Protein AF-A0A069DUL1-F1 (afdb_monomer_lite)

Sequence (433 aa):
EKALLTGPLRMFPSSDDNYGSDASSILVTGKSPPLVILATSTGTMYHTLLVSSEEAESRLDKSLLVVESVELDIGFNISGQDEIPTASPVLLYKDPIDVARYFCIHTAGVHAVTVPLISKLHEIEEENDSDIGPYKEESIVDYLLCTNVSGTNTSVNEPLVPLGCSLINLSKNLFVLLGDELCNIQLIPRMLYSMAPQDIGIGLQSPLHPEGFLLLIERTLRENSASGCPLMKLAPGTTPREWFEVFTRTITYLSTVARTQKSVALQLEAKASSVKVTITALKNDIASLLKDKAELKESAERIADSYEELKEKQAALIKKLENVMLKTYSKTPGLSCREMSALENLNSIEKRMERYEKDLGRLKSNLQYYKTVTKDNTYSVGQKAMYFDEPRAKVVKKQLSSLMTDIGDITKRIKTMKLSISQAGTPTKLSLP

Structure (mmCIF, N/CA/C/O backbone):
data_AF-A0A069DUL1-F1
#
_entry.id   AF-A0A069DUL1-F1
#
loop_
_atom_site.group_PDB
_atom_site.id
_atom_site.type_symbol
_atom_site.label_atom_id
_atom_site.label_alt_id
_atom_site.label_comp_id
_atom_site.label_asym_id
_atom_site.label_entity_id
_atom_site.label_seq_id
_atom_site.pdbx_PDB_ins_code
_atom_site.Cartn_x
_atom_site.Cartn_y
_atom_site.Cartn_z
_atom_site.occupancy
_atom_site.B_iso_or_equiv
_atom_site.auth_seq_id
_atom_site.auth_comp_id
_atom_site.auth_asym_id
_atom_site.auth_atom_id
_atom_site.pdbx_PDB_model_num
ATOM 1 N N . GLU A 1 1 ? -12.300 -12.769 -45.553 1.00 47.03 1 GLU A N 1
ATOM 2 C CA . GLU A 1 1 ? -12.388 -11.349 -45.959 1.00 47.03 1 GLU A CA 1
ATOM 3 C C . GLU A 1 1 ? -10.987 -10.800 -46.180 1.00 47.03 1 GLU A C 1
ATOM 5 O O . GLU A 1 1 ? -10.081 -11.213 -45.465 1.00 47.03 1 GLU A O 1
ATOM 10 N N . LYS A 1 2 ? -10.775 -9.928 -47.174 1.00 55.72 2 LYS A N 1
ATOM 11 C CA . LYS A 1 2 ? -9.512 -9.180 -47.290 1.00 55.7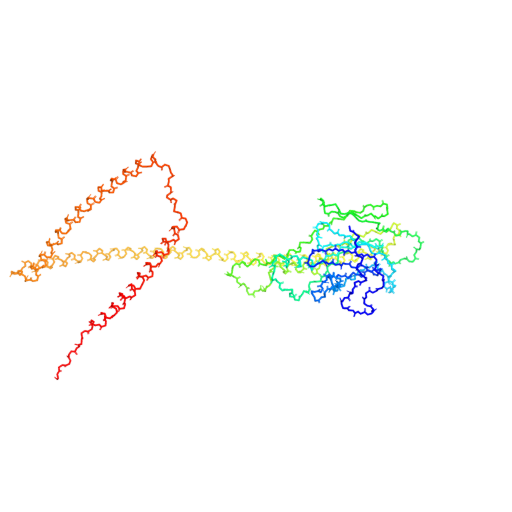2 2 LYS A CA 1
ATOM 12 C C . LYS A 1 2 ? -9.564 -8.031 -46.285 1.00 55.72 2 LYS A C 1
ATOM 14 O O . LYS A 1 2 ? -10.527 -7.271 -46.308 1.00 55.72 2 LYS A O 1
ATOM 19 N N . ALA A 1 3 ? -8.561 -7.922 -45.418 1.00 68.75 3 ALA A N 1
ATOM 20 C CA . ALA A 1 3 ? -8.429 -6.770 -44.535 1.00 68.75 3 ALA A CA 1
ATOM 21 C C . ALA A 1 3 ? -8.319 -5.495 -45.389 1.00 68.75 3 ALA A C 1
ATOM 23 O O . ALA A 1 3 ? -7.487 -5.426 -46.297 1.00 68.75 3 ALA A O 1
ATOM 24 N N . LEU A 1 4 ? -9.194 -4.520 -45.139 1.00 76.38 4 LEU A N 1
ATOM 25 C CA . LEU A 1 4 ? -9.135 -3.213 -45.783 1.00 76.38 4 LEU A CA 1
ATOM 26 C C . LEU A 1 4 ? -7.940 -2.451 -45.196 1.00 76.38 4 LEU A C 1
ATOM 28 O O . LEU A 1 4 ? -7.839 -2.310 -43.979 1.00 76.38 4 LEU A O 1
ATOM 32 N N . LEU A 1 5 ? -7.029 -1.987 -46.050 1.00 76.12 5 LEU A N 1
ATOM 33 C CA . LEU A 1 5 ? -5.912 -1.149 -45.628 1.00 76.12 5 LEU A CA 1
ATOM 34 C C . LEU A 1 5 ? -6.452 0.239 -45.256 1.00 76.12 5 LEU A C 1
ATOM 36 O O . LEU A 1 5 ? -6.995 0.937 -46.109 1.00 76.12 5 LEU A O 1
ATOM 40 N N . THR A 1 6 ? -6.303 0.629 -43.992 1.00 72.44 6 THR A N 1
ATOM 41 C CA . THR A 1 6 ? -6.665 1.961 -43.490 1.00 72.44 6 THR A CA 1
ATOM 42 C C . THR A 1 6 ? -5.391 2.692 -43.092 1.00 72.44 6 THR A C 1
ATOM 44 O O . THR A 1 6 ? -4.690 2.263 -42.180 1.00 72.44 6 THR A O 1
ATOM 47 N N . GLY A 1 7 ? -5.071 3.776 -43.793 1.00 73.81 7 GLY A N 1
ATOM 48 C CA . GLY A 1 7 ? -3.897 4.600 -43.522 1.00 73.81 7 GLY A CA 1
ATOM 49 C C . GLY A 1 7 ? -3.580 5.537 -44.691 1.00 73.81 7 GLY A C 1
ATOM 50 O O . GLY A 1 7 ? -4.118 5.335 -45.784 1.00 73.81 7 GLY A O 1
ATOM 51 N N . PRO A 1 8 ? -2.718 6.548 -44.488 1.00 75.56 8 PRO A N 1
ATOM 52 C CA . PRO A 1 8 ? -1.947 6.843 -43.272 1.00 75.56 8 PRO A CA 1
ATOM 53 C C . PRO A 1 8 ? -2.793 7.465 -42.145 1.00 75.56 8 PRO A C 1
ATOM 55 O O . PRO A 1 8 ? -3.684 8.273 -42.399 1.00 75.56 8 PRO A O 1
ATOM 58 N N . LEU A 1 9 ? -2.516 7.080 -40.894 1.00 81.56 9 LEU A N 1
ATOM 59 C CA . LEU A 1 9 ? -3.170 7.655 -39.712 1.00 81.56 9 LEU A CA 1
ATOM 60 C C . LEU A 1 9 ? -2.555 9.020 -39.386 1.00 81.56 9 LEU A C 1
ATOM 62 O O . LEU A 1 9 ? -1.340 9.189 -39.467 1.00 81.56 9 LEU A O 1
ATOM 66 N N . ARG A 1 10 ? -3.386 9.988 -38.991 1.00 81.94 10 ARG A N 1
ATOM 67 C CA . ARG A 1 10 ? -2.910 11.317 -38.577 1.00 81.94 10 ARG A CA 1
ATOM 68 C C . ARG A 1 10 ? -2.434 11.283 -37.127 1.00 81.94 10 ARG A C 1
ATOM 70 O O . ARG A 1 10 ? -3.131 10.725 -36.280 1.00 81.94 10 ARG A O 1
ATOM 77 N N . MET A 1 11 ? -1.281 11.896 -36.863 1.00 82.88 11 MET A N 1
ATOM 78 C CA . MET A 1 11 ? -0.733 12.093 -35.519 1.00 82.88 11 MET A CA 1
ATOM 79 C C . MET A 1 11 ? -1.063 13.497 -35.001 1.00 82.88 11 MET A C 1
ATOM 81 O O . MET A 1 11 ? -0.950 14.476 -35.739 1.00 82.88 11 MET A O 1
ATOM 85 N N . PHE A 1 12 ? -1.456 13.589 -33.733 1.00 81.44 12 PHE A N 1
ATOM 86 C CA . PHE A 1 12 ? -1.754 14.835 -33.033 1.00 81.44 12 PHE A CA 1
ATOM 87 C C . PHE A 1 12 ? -0.868 14.982 -31.792 1.00 81.44 12 PHE A C 1
ATOM 89 O O . PHE A 1 12 ? -0.688 13.991 -31.089 1.00 81.44 12 PHE A O 1
ATOM 96 N N . PRO A 1 13 ? -0.366 16.190 -31.478 1.00 80.69 13 PRO A N 1
ATOM 97 C CA . PRO A 1 13 ? -0.539 17.446 -32.219 1.00 80.69 13 PRO A CA 1
ATOM 98 C C . PRO A 1 13 ? 0.211 17.442 -33.560 1.00 80.69 13 PRO A C 1
ATOM 100 O O . PRO A 1 13 ? 1.337 16.963 -33.637 1.00 80.69 13 PRO A O 1
ATOM 103 N N . SER A 1 14 ? -0.401 17.965 -34.625 1.00 68.44 14 SER A N 1
ATOM 104 C CA . SER A 1 14 ? 0.238 18.047 -35.945 1.00 68.44 14 SER A CA 1
ATOM 105 C C . SER A 1 14 ? 1.338 19.109 -35.938 1.00 68.44 14 SER A C 1
ATOM 107 O O . SER A 1 14 ? 1.055 20.271 -35.647 1.00 68.44 14 SER A O 1
ATOM 109 N N . SER A 1 15 ? 2.567 18.729 -36.272 1.00 64.25 15 SER A N 1
ATOM 110 C CA . SER A 1 15 ? 3.694 19.647 -36.459 1.00 64.25 15 SER A CA 1
ATOM 111 C C . SER A 1 15 ? 4.606 19.083 -37.543 1.00 64.25 15 SER A C 1
ATOM 113 O O . SER A 1 15 ? 4.879 17.881 -37.535 1.00 64.25 15 SER A O 1
ATOM 115 N N . ASP A 1 16 ? 5.045 19.941 -38.465 1.00 55.56 16 ASP A N 1
ATOM 116 C CA . ASP A 1 16 ? 5.764 19.546 -39.684 1.00 55.56 16 ASP A CA 1
ATOM 117 C C . ASP A 1 16 ? 7.167 18.965 -39.404 1.00 55.56 16 ASP A C 1
ATOM 119 O O . ASP A 1 16 ? 7.675 18.210 -40.227 1.00 55.56 16 ASP A O 1
ATOM 123 N N . ASP A 1 17 ? 7.738 19.220 -38.216 1.00 63.31 17 ASP A N 1
ATOM 124 C CA . ASP A 1 17 ? 9.101 18.804 -37.831 1.00 63.31 17 ASP A CA 1
ATOM 125 C C . ASP A 1 17 ? 9.170 17.872 -36.596 1.00 63.31 17 ASP A C 1
ATOM 127 O O . ASP A 1 17 ? 10.257 17.463 -36.191 1.00 63.31 17 ASP A O 1
ATOM 131 N N . ASN A 1 18 ? 8.046 17.504 -35.962 1.00 65.00 18 ASN A N 1
ATOM 132 C CA . ASN A 1 18 ? 8.098 16.895 -34.615 1.00 65.00 18 ASN A CA 1
ATOM 133 C C . ASN A 1 18 ? 8.302 15.373 -34.564 1.00 65.00 18 ASN A C 1
ATOM 135 O O . ASN A 1 18 ? 8.635 14.869 -33.492 1.00 65.00 18 ASN A O 1
ATOM 139 N N . TYR A 1 19 ? 8.052 14.634 -35.650 1.00 68.25 19 TYR A N 1
ATOM 140 C CA . TYR A 1 19 ? 7.930 13.163 -35.593 1.00 68.25 19 TYR A CA 1
ATOM 141 C C . TYR A 1 19 ? 8.941 12.388 -36.445 1.00 68.25 19 TYR A C 1
ATOM 143 O O . TYR A 1 19 ? 8.944 11.158 -36.410 1.00 68.25 19 TYR A O 1
ATOM 151 N N . GLY A 1 20 ? 9.812 13.094 -37.175 1.00 64.94 20 GLY A N 1
ATOM 152 C CA . GLY A 1 20 ? 10.791 12.498 -38.086 1.00 64.94 20 GLY A CA 1
ATOM 153 C C . GLY A 1 20 ? 10.162 11.708 -39.245 1.00 64.94 20 GLY A C 1
ATOM 154 O O . GLY A 1 20 ? 8.976 11.389 -39.254 1.00 64.94 20 GLY A O 1
ATOM 155 N N . SER A 1 21 ? 10.962 11.385 -40.261 1.00 65.62 21 SER A N 1
ATOM 156 C CA . SER A 1 21 ? 10.538 10.523 -41.378 1.00 65.62 21 SER A CA 1
ATOM 157 C C . SER A 1 21 ? 10.850 9.040 -41.145 1.00 65.62 21 SER A C 1
ATOM 159 O O . SER A 1 21 ? 10.375 8.183 -41.891 1.00 65.62 21 SER A O 1
ATOM 161 N N . ASP A 1 22 ? 11.634 8.730 -40.110 1.00 71.12 22 ASP A N 1
ATOM 162 C CA . ASP A 1 22 ? 12.369 7.470 -40.008 1.00 71.12 22 ASP A CA 1
ATOM 163 C C . ASP A 1 22 ? 11.866 6.619 -38.834 1.00 71.12 22 ASP A C 1
ATOM 165 O O . ASP A 1 22 ? 12.555 6.427 -37.828 1.00 71.12 22 ASP A O 1
ATOM 169 N N . ALA A 1 23 ? 10.640 6.103 -38.957 1.00 71.88 23 ALA A N 1
ATOM 170 C CA . ALA A 1 23 ? 10.107 5.123 -38.014 1.00 71.88 23 ALA A CA 1
ATOM 171 C C . ALA A 1 23 ? 10.763 3.751 -38.250 1.00 71.88 23 ALA A C 1
ATOM 173 O O . ALA A 1 23 ? 10.656 3.176 -39.334 1.00 71.88 23 ALA A O 1
ATOM 174 N N . SER A 1 24 ? 11.438 3.220 -37.231 1.00 78.88 24 SER A N 1
ATOM 175 C CA . SER A 1 24 ? 12.192 1.964 -37.305 1.00 78.88 24 SER A CA 1
ATOM 176 C C . SER A 1 24 ? 11.382 0.750 -36.837 1.00 78.88 24 SER A C 1
ATOM 178 O O . SER A 1 24 ? 11.516 -0.333 -37.406 1.00 78.88 24 SER A O 1
ATOM 180 N N . SER A 1 25 ? 10.505 0.919 -35.843 1.00 86.44 25 SER A N 1
ATOM 181 C CA . SER A 1 25 ? 9.678 -0.161 -35.295 1.00 86.44 25 SER A CA 1
ATOM 182 C C . SER A 1 25 ? 8.377 0.368 -34.690 1.00 86.44 25 SER A C 1
ATOM 184 O O . SER A 1 25 ? 8.312 1.490 -34.191 1.00 86.44 25 SER A O 1
ATOM 186 N N . ILE A 1 26 ? 7.342 -0.475 -34.696 1.00 89.94 26 ILE A N 1
ATOM 187 C CA . ILE A 1 26 ? 6.029 -0.209 -34.099 1.00 89.94 26 ILE A CA 1
ATOM 188 C C . ILE A 1 26 ? 5.662 -1.330 -33.126 1.00 89.94 26 ILE A C 1
ATOM 190 O O . ILE A 1 26 ? 5.847 -2.509 -33.426 1.00 89.94 26 ILE A O 1
ATOM 194 N N . LEU A 1 27 ? 5.124 -0.968 -31.963 1.00 89.88 27 LEU A N 1
ATOM 195 C CA . LEU A 1 27 ? 4.613 -1.909 -30.971 1.00 89.88 27 LEU A CA 1
ATOM 196 C C . LEU A 1 27 ? 3.235 -1.457 -30.492 1.00 89.88 27 LEU A C 1
ATOM 198 O O . LEU A 1 27 ? 3.012 -0.277 -30.263 1.00 89.88 27 LEU A O 1
ATOM 202 N N . VAL A 1 28 ? 2.311 -2.398 -30.308 1.00 88.38 28 VAL A N 1
ATOM 203 C CA . VAL A 1 28 ? 0.980 -2.109 -29.761 1.00 88.38 28 VAL A CA 1
ATOM 204 C C . VAL A 1 28 ? 0.817 -2.821 -28.423 1.00 88.38 28 VAL A C 1
ATOM 206 O O . VAL A 1 28 ? 0.987 -4.041 -28.322 1.00 88.38 28 VAL A O 1
ATOM 209 N N . THR A 1 29 ? 0.487 -2.057 -27.388 1.00 82.94 29 THR A N 1
ATOM 210 C CA . THR A 1 29 ? 0.220 -2.546 -26.033 1.00 82.94 29 THR A CA 1
ATOM 211 C C . THR A 1 29 ? -1.024 -1.867 -25.445 1.00 82.94 29 THR A C 1
ATOM 213 O O . THR A 1 29 ? -1.545 -0.915 -26.013 1.00 82.94 29 THR A O 1
ATOM 216 N N . GLY A 1 30 ? -1.554 -2.382 -24.336 1.00 72.88 30 GLY A N 1
ATOM 217 C CA . GLY A 1 30 ? -2.842 -1.939 -23.784 1.00 72.88 30 GLY A CA 1
ATOM 218 C C . GLY A 1 30 ? -4.064 -2.536 -24.501 1.00 72.88 30 GLY A C 1
ATOM 219 O O . GLY A 1 30 ? -3.952 -3.118 -25.583 1.00 72.88 30 GLY A O 1
ATOM 220 N N . LYS A 1 31 ? -5.231 -2.459 -23.847 1.00 70.88 31 LYS A N 1
ATOM 221 C CA . LYS A 1 31 ? -6.496 -3.043 -24.329 1.00 70.88 31 LYS A CA 1
ATOM 222 C C . LYS A 1 31 ? -7.421 -1.986 -24.933 1.00 70.88 31 LYS A C 1
ATOM 224 O O . LYS A 1 31 ? -7.717 -2.067 -26.123 1.00 70.88 31 LYS A O 1
ATOM 229 N N . SER A 1 32 ? -7.855 -1.007 -24.139 1.00 72.31 32 SER A N 1
ATOM 230 C CA . SER A 1 32 ? -8.798 0.027 -24.573 1.00 72.31 32 SER A CA 1
ATOM 231 C C . SER A 1 32 ? -8.604 1.332 -23.783 1.00 72.31 32 SER A C 1
ATOM 233 O O . SER A 1 32 ? -8.834 1.319 -22.578 1.00 72.31 32 SER A O 1
ATOM 235 N N . PRO A 1 33 ? -8.217 2.456 -24.419 1.00 77.75 33 PRO A N 1
ATOM 236 C CA . PRO A 1 33 ? -7.720 2.566 -25.793 1.00 77.75 33 PRO A CA 1
ATOM 237 C C . PRO A 1 33 ? -6.343 1.886 -25.959 1.00 77.75 33 PRO A C 1
ATOM 239 O O . PRO A 1 33 ? -5.547 1.866 -25.018 1.00 77.75 33 PRO A O 1
ATOM 242 N N . PRO A 1 34 ? -6.027 1.309 -27.136 1.00 84.75 34 PRO A N 1
ATOM 243 C CA . PRO A 1 34 ? -4.721 0.704 -27.359 1.00 84.75 34 PRO A CA 1
ATOM 244 C C . PRO A 1 34 ? -3.642 1.785 -27.509 1.00 84.75 34 PRO A C 1
ATOM 246 O O . PRO A 1 34 ? -3.814 2.768 -28.237 1.00 84.75 34 PRO A O 1
ATOM 249 N N . LEU A 1 35 ? -2.516 1.567 -26.832 1.00 87.94 35 LEU A N 1
ATOM 250 C CA . LEU A 1 35 ? -1.319 2.392 -26.904 1.00 87.94 35 LEU A CA 1
ATOM 251 C C . LEU A 1 35 ? -0.408 1.866 -28.020 1.00 87.94 35 LEU A C 1
ATOM 253 O O . LEU A 1 35 ? 0.086 0.736 -27.980 1.00 87.94 35 LEU A O 1
ATOM 257 N N . VAL A 1 36 ? -0.184 2.700 -29.025 1.00 89.25 36 VAL A N 1
ATOM 258 C CA . VAL A 1 36 ? 0.731 2.467 -30.137 1.00 89.25 36 VAL A CA 1
ATOM 259 C C . VAL A 1 36 ? 2.037 3.198 -29.849 1.00 89.25 36 VAL A C 1
ATOM 261 O O . VAL A 1 36 ? 2.070 4.413 -29.671 1.00 89.25 36 VAL A O 1
ATOM 264 N N . ILE A 1 37 ? 3.122 2.442 -29.808 1.00 89.62 37 ILE A N 1
ATOM 265 C CA . ILE A 1 37 ? 4.474 2.908 -29.534 1.00 89.62 37 ILE A CA 1
ATOM 266 C C . ILE A 1 37 ? 5.238 2.932 -30.857 1.00 89.62 37 ILE A C 1
ATOM 268 O O . ILE A 1 37 ? 5.316 1.909 -31.543 1.00 89.62 37 ILE A O 1
ATOM 272 N N . LEU A 1 38 ? 5.809 4.083 -31.202 1.00 89.56 38 LEU A N 1
ATOM 273 C CA . LEU A 1 38 ? 6.590 4.287 -32.422 1.00 89.56 38 LEU A CA 1
ATOM 274 C C . LEU A 1 38 ? 8.042 4.587 -32.053 1.00 89.56 38 LEU A C 1
ATOM 276 O O . LEU A 1 38 ? 8.292 5.522 -31.299 1.00 89.56 38 LEU A O 1
ATOM 280 N N . ALA A 1 39 ? 8.981 3.802 -32.580 1.00 88.25 39 ALA A N 1
ATOM 281 C CA . ALA A 1 39 ? 10.414 4.049 -32.440 1.00 88.25 39 ALA A CA 1
ATOM 282 C C . ALA A 1 39 ? 10.957 4.780 -33.662 1.00 88.25 39 ALA A C 1
ATOM 284 O O . ALA A 1 39 ? 10.697 4.355 -34.790 1.00 88.25 39 ALA A O 1
ATOM 285 N N . THR A 1 40 ? 11.775 5.806 -33.456 1.00 85.44 40 THR A N 1
ATOM 286 C CA . THR A 1 40 ? 12.588 6.409 -34.518 1.00 85.44 40 THR A CA 1
ATOM 287 C C . THR A 1 40 ? 13.953 5.726 -34.632 1.00 85.44 40 THR A C 1
ATOM 289 O O . THR A 1 40 ? 14.370 4.955 -33.766 1.00 85.44 40 THR A O 1
ATOM 292 N N . SER A 1 41 ? 14.676 5.989 -35.719 1.00 77.19 41 SER A N 1
ATOM 293 C CA . SER A 1 41 ? 16.086 5.596 -35.893 1.00 77.19 41 SER A CA 1
ATOM 294 C C . SER A 1 41 ? 17.065 6.389 -35.008 1.00 77.19 41 SER A C 1
ATOM 296 O O . SER A 1 41 ? 18.231 6.012 -34.884 1.00 77.19 41 SER A O 1
ATOM 298 N N . THR A 1 42 ? 16.598 7.477 -34.386 1.00 75.25 42 THR A N 1
ATOM 299 C CA . THR A 1 42 ? 17.374 8.345 -33.485 1.00 75.25 42 THR A CA 1
ATOM 300 C C . THR A 1 42 ? 17.259 7.948 -32.014 1.00 75.25 42 THR A C 1
ATOM 302 O O . THR A 1 42 ? 17.954 8.526 -31.188 1.00 75.25 42 THR A O 1
ATOM 305 N N . GLY A 1 43 ? 16.411 6.969 -31.674 1.00 77.25 43 GLY A N 1
ATOM 306 C CA . GLY A 1 43 ? 16.192 6.542 -30.286 1.00 77.25 43 GLY A CA 1
ATOM 307 C C . GLY A 1 43 ? 15.058 7.249 -29.562 1.00 77.25 43 GLY A C 1
ATOM 308 O O . GLY A 1 43 ? 14.936 7.104 -28.349 1.00 77.25 43 GLY A O 1
ATOM 309 N N . THR A 1 44 ? 14.214 7.981 -30.282 1.00 85.00 44 THR A N 1
ATOM 310 C CA . THR A 1 44 ? 13.025 8.621 -29.722 1.00 85.00 44 THR A CA 1
ATOM 311 C C . THR A 1 44 ? 11.830 7.680 -29.833 1.00 85.00 44 THR A C 1
ATOM 313 O O . THR A 1 44 ? 11.570 7.083 -30.879 1.00 85.00 44 THR A O 1
ATOM 316 N N . MET A 1 45 ? 11.097 7.542 -28.734 1.00 88.12 45 MET A N 1
ATOM 317 C CA . MET A 1 45 ? 9.928 6.690 -28.599 1.00 88.12 45 MET A CA 1
ATOM 318 C C . MET A 1 45 ? 8.689 7.552 -28.384 1.00 88.12 45 MET A C 1
ATOM 320 O O . MET A 1 45 ? 8.568 8.208 -27.353 1.00 88.12 45 MET A O 1
ATOM 324 N N . TYR A 1 46 ? 7.746 7.518 -29.322 1.00 88.44 46 TYR A N 1
ATOM 325 C CA . TYR A 1 46 ? 6.460 8.195 -29.164 1.00 88.44 46 TYR A CA 1
ATOM 326 C C . TYR A 1 46 ? 5.423 7.220 -28.628 1.00 88.44 46 TYR A C 1
ATOM 328 O O . TYR A 1 46 ? 5.139 6.196 -29.257 1.00 88.44 46 TYR A O 1
ATOM 336 N N . HIS A 1 47 ? 4.827 7.545 -27.484 1.00 89.56 47 HIS A N 1
ATOM 337 C CA . HIS A 1 47 ? 3.692 6.804 -26.944 1.00 89.56 47 HIS A CA 1
ATOM 338 C C . HIS A 1 47 ? 2.406 7.490 -27.379 1.00 89.56 47 HIS A C 1
ATOM 340 O O . HIS A 1 47 ? 2.142 8.646 -27.039 1.00 89.56 47 HIS A O 1
ATOM 346 N N . THR A 1 48 ? 1.616 6.778 -28.180 1.00 88.38 48 THR A N 1
ATOM 347 C CA . THR A 1 48 ? 0.444 7.343 -28.847 1.00 88.38 48 THR A CA 1
ATOM 348 C C . THR A 1 48 ? -0.814 6.545 -28.543 1.00 88.38 48 THR A C 1
ATOM 350 O O . THR A 1 48 ? -0.812 5.321 -28.607 1.00 88.38 48 THR A O 1
ATOM 353 N N . LEU A 1 49 ? -1.910 7.217 -28.211 1.00 88.31 49 LEU A N 1
ATOM 354 C CA . LEU A 1 49 ? -3.210 6.587 -28.016 1.00 88.31 49 LEU A CA 1
ATOM 355 C C . LEU A 1 49 ? -3.960 6.539 -29.341 1.00 88.31 49 LEU A C 1
ATOM 357 O O . LEU A 1 49 ? -4.096 7.553 -30.028 1.00 88.31 49 LEU A O 1
ATOM 361 N N . LEU A 1 50 ? -4.475 5.363 -29.694 1.00 86.75 50 LEU A N 1
ATOM 362 C CA . LEU A 1 50 ? -5.357 5.223 -30.843 1.00 86.75 50 LEU A CA 1
ATOM 363 C C . LEU A 1 50 ? -6.776 5.643 -30.451 1.00 86.75 50 LEU A C 1
ATOM 365 O O . LEU A 1 50 ? -7.486 4.905 -29.767 1.00 86.75 50 LEU A O 1
ATOM 369 N N . VAL A 1 51 ? -7.197 6.810 -30.928 1.00 83.69 51 VAL A N 1
ATOM 370 C CA . VAL A 1 51 ? -8.535 7.359 -30.693 1.00 83.69 51 VAL A CA 1
ATOM 371 C C . VAL A 1 51 ? -9.362 7.223 -31.970 1.00 83.69 51 VAL A C 1
ATOM 373 O O . VAL A 1 51 ? -8.861 7.423 -33.079 1.00 83.69 51 VAL A O 1
ATOM 376 N N . SER A 1 52 ? -10.631 6.846 -31.818 1.00 76.94 52 SER A N 1
ATOM 377 C CA . SER A 1 52 ? -11.610 6.852 -32.910 1.00 76.94 52 SER A CA 1
ATOM 378 C C . SER A 1 52 ? -12.555 8.030 -32.701 1.00 76.94 52 SER A C 1
ATOM 380 O O . SER A 1 52 ? -13.057 8.201 -31.594 1.00 76.94 52 SER A O 1
ATOM 382 N N . SER A 1 53 ? -12.784 8.841 -33.735 1.00 62.25 53 SER A N 1
ATOM 383 C CA . SER A 1 53 ? -13.794 9.902 -33.664 1.00 62.25 53 SER A CA 1
ATOM 384 C C . SER A 1 53 ? -15.190 9.289 -33.771 1.00 62.25 53 SER A C 1
ATOM 386 O O . SER A 1 53 ? -15.469 8.561 -34.724 1.00 62.25 53 SER A O 1
ATOM 388 N N . GLU A 1 54 ? -16.067 9.569 -32.806 1.00 55.81 54 GLU A N 1
ATOM 389 C CA . GLU A 1 54 ? -17.466 9.114 -32.836 1.00 55.81 54 GLU A CA 1
ATOM 390 C C . GLU A 1 54 ? -18.323 9.897 -33.852 1.00 55.81 54 GLU A C 1
ATOM 392 O O . GLU A 1 54 ? -19.410 9.452 -34.215 1.00 55.81 54 GLU A O 1
ATOM 397 N N . GLU A 1 55 ? -17.829 11.034 -34.355 1.00 49.62 55 GLU A N 1
ATOM 398 C CA . GLU A 1 55 ? -18.588 11.975 -35.195 1.00 49.62 55 GLU A CA 1
ATOM 399 C C . GLU A 1 55 ? -18.465 11.721 -36.712 1.00 49.62 55 GLU A C 1
ATOM 401 O O . GLU A 1 55 ? -19.146 12.371 -37.505 1.00 49.62 55 GLU A O 1
ATOM 406 N N . ALA A 1 56 ? -17.620 10.782 -37.151 1.00 46.59 56 ALA A N 1
ATOM 407 C CA . ALA A 1 56 ? -17.415 10.503 -38.572 1.00 46.59 56 ALA A CA 1
ATOM 408 C C . ALA A 1 56 ? -18.309 9.346 -39.057 1.00 46.59 56 ALA A C 1
ATOM 410 O O . ALA A 1 56 ? -18.174 8.205 -38.617 1.00 46.59 56 ALA A O 1
ATOM 411 N N . GLU A 1 57 ? -19.178 9.607 -40.041 1.00 46.41 57 GLU A N 1
ATOM 412 C CA . GLU A 1 57 ? -20.048 8.598 -40.684 1.00 46.41 57 GLU A CA 1
ATOM 413 C C . GLU A 1 57 ? -19.271 7.434 -41.346 1.00 46.41 57 GLU A C 1
ATOM 415 O O . GLU A 1 57 ? -19.846 6.403 -41.705 1.00 46.41 57 GLU A O 1
ATOM 420 N N . SER A 1 58 ? -17.947 7.552 -41.478 1.00 51.53 58 SER A N 1
ATOM 421 C CA . SER A 1 58 ? -17.050 6.482 -41.904 1.00 51.53 58 SER A CA 1
ATOM 422 C C . SER A 1 58 ? -16.303 5.867 -40.719 1.00 51.53 58 SER A C 1
ATOM 424 O O . SER A 1 58 ? -15.555 6.557 -40.034 1.00 51.53 58 SER A O 1
ATOM 426 N N . ARG A 1 59 ? -16.384 4.535 -40.561 1.00 49.91 59 ARG A N 1
ATOM 427 C CA . ARG A 1 59 ? -15.616 3.686 -39.609 1.00 49.91 59 ARG A CA 1
ATOM 428 C C . ARG A 1 59 ? -14.071 3.752 -39.753 1.00 49.91 59 ARG A C 1
ATOM 430 O O . ARG A 1 59 ? -13.373 2.824 -39.345 1.00 49.91 59 ARG A O 1
ATOM 437 N N . LEU A 1 60 ? -13.537 4.783 -40.403 1.00 52.97 60 LEU A N 1
ATOM 438 C CA . LEU A 1 60 ? -12.186 4.864 -40.957 1.00 52.97 60 LEU A CA 1
ATOM 439 C C . LEU A 1 60 ? -11.351 6.029 -40.401 1.00 52.97 60 LEU A C 1
ATOM 441 O O . LEU A 1 60 ? -10.137 6.007 -40.590 1.00 52.97 60 LEU A O 1
ATOM 445 N N . ASP A 1 61 ? -11.943 6.975 -39.666 1.00 65.81 61 ASP A N 1
ATOM 446 C CA . ASP A 1 61 ? -11.208 8.110 -39.091 1.00 65.81 61 ASP A CA 1
ATOM 447 C C . ASP A 1 61 ? -10.649 7.760 -37.706 1.00 65.81 61 ASP A C 1
ATOM 449 O O . ASP A 1 61 ? -11.158 8.154 -36.654 1.00 65.81 61 ASP A O 1
ATOM 453 N N . LYS A 1 62 ? -9.582 6.958 -37.723 1.00 78.94 62 LYS A N 1
ATOM 454 C CA . LYS A 1 62 ? -8.724 6.718 -36.561 1.00 78.94 62 LYS A CA 1
ATOM 455 C C . LYS A 1 62 ? -7.563 7.707 -36.574 1.00 78.94 62 LYS A C 1
ATOM 457 O O . LYS A 1 62 ? -6.959 7.953 -37.619 1.00 78.94 62 LYS A O 1
ATOM 462 N N . SER A 1 63 ? -7.210 8.223 -35.406 1.00 84.81 63 SER A N 1
ATOM 463 C CA . SER A 1 63 ? -6.068 9.119 -35.230 1.00 84.81 63 SER A CA 1
ATOM 464 C C . SER A 1 63 ? -5.203 8.689 -34.055 1.00 84.81 63 SER A C 1
ATOM 466 O O . SER A 1 63 ? -5.686 8.076 -33.104 1.00 84.81 63 SER A O 1
ATOM 468 N N . LEU A 1 64 ? -3.920 9.021 -34.130 1.00 86.12 64 LEU A N 1
ATOM 469 C CA . LEU A 1 64 ? -2.943 8.774 -33.080 1.00 86.12 64 LEU A CA 1
ATOM 470 C C . LEU A 1 64 ? -2.743 10.063 -32.283 1.00 86.12 64 LEU A C 1
ATOM 472 O O . LEU A 1 64 ? -2.346 11.081 -32.844 1.00 86.12 64 LEU A O 1
ATOM 476 N N . LEU A 1 65 ? -3.017 10.030 -30.984 1.00 86.81 65 LEU A N 1
ATOM 477 C CA . LEU A 1 65 ? -2.741 11.136 -30.074 1.00 86.81 65 LEU A CA 1
ATOM 478 C C . LEU A 1 65 ? -1.435 10.860 -29.338 1.00 86.81 65 LEU A C 1
ATOM 480 O O . LEU A 1 65 ? -1.362 9.911 -28.566 1.00 86.81 65 LEU A O 1
ATOM 484 N N . VAL A 1 66 ? -0.415 11.675 -29.564 1.00 87.00 66 VAL A N 1
ATOM 485 C CA . VAL A 1 66 ? 0.870 11.584 -28.872 1.00 87.00 66 VAL A CA 1
ATOM 486 C C . VAL A 1 66 ? 0.695 12.118 -27.457 1.00 87.00 66 VAL A C 1
ATOM 488 O O . VAL A 1 66 ? 0.328 13.277 -27.270 1.00 87.00 66 VAL A O 1
ATOM 491 N N . VAL A 1 67 ? 0.934 11.258 -26.471 1.00 84.31 67 VAL A N 1
ATOM 492 C CA . VAL A 1 67 ? 0.809 11.605 -25.049 1.00 84.31 67 VAL A CA 1
ATOM 493 C C . VAL A 1 67 ? 2.161 11.999 -24.477 1.00 84.31 67 VAL A C 1
ATOM 495 O O . VAL A 1 67 ? 2.272 12.999 -23.775 1.00 84.31 67 VAL A O 1
ATOM 498 N N . GLU A 1 68 ? 3.195 11.233 -24.809 1.00 86.75 68 GLU A N 1
ATOM 499 C CA . GLU A 1 68 ? 4.550 11.441 -24.312 1.00 86.75 68 GLU A CA 1
ATOM 500 C C . GLU A 1 68 ? 5.591 11.038 -25.367 1.00 86.75 68 GLU A C 1
ATOM 502 O O . GLU A 1 68 ? 5.323 10.251 -26.284 1.00 86.75 68 GLU A O 1
ATOM 507 N N . SER A 1 69 ? 6.780 11.624 -25.234 1.00 86.00 69 SER A N 1
ATOM 508 C CA . SER A 1 69 ? 7.956 11.353 -26.057 1.00 86.00 69 SER A CA 1
ATOM 509 C C . SER A 1 69 ? 9.117 11.028 -25.129 1.00 86.00 69 SER A C 1
ATOM 511 O O . SER A 1 69 ? 9.446 11.828 -24.254 1.00 86.00 69 SER A O 1
ATOM 513 N N . VAL A 1 70 ? 9.720 9.857 -25.313 1.00 85.31 70 VAL A N 1
ATOM 514 C CA . VAL A 1 70 ? 10.817 9.353 -24.483 1.00 85.31 70 VAL A CA 1
ATOM 515 C C . VAL A 1 70 ? 12.061 9.207 -25.346 1.00 85.31 70 VAL A C 1
ATOM 517 O O . VAL A 1 70 ? 12.070 8.430 -26.298 1.00 85.31 70 VAL A O 1
ATOM 520 N N . GLU A 1 71 ? 13.116 9.944 -25.019 1.00 84.31 71 GLU A N 1
ATOM 521 C CA . GLU A 1 71 ? 14.406 9.861 -25.707 1.00 84.31 71 GLU A CA 1
ATOM 522 C C . GLU A 1 71 ? 15.325 8.869 -24.987 1.00 84.31 71 GLU A C 1
ATOM 524 O O . GLU A 1 71 ? 15.452 8.892 -23.762 1.00 84.31 71 GLU A O 1
ATOM 529 N N . LEU A 1 72 ? 15.931 7.958 -25.750 1.00 77.75 72 LEU A N 1
ATOM 530 C CA . LEU A 1 72 ? 16.904 6.995 -25.249 1.00 77.75 72 LEU A CA 1
ATOM 531 C C . LEU A 1 72 ? 18.323 7.498 -25.505 1.00 77.75 72 LEU A C 1
ATOM 533 O O . LEU A 1 72 ? 18.649 7.924 -26.613 1.00 77.75 72 LEU A O 1
ATOM 537 N N . ASP A 1 73 ? 19.195 7.326 -24.516 1.00 68.94 73 ASP A N 1
ATOM 538 C CA . ASP A 1 73 ? 20.629 7.560 -24.668 1.00 68.94 73 ASP A CA 1
ATOM 539 C C . ASP A 1 73 ? 21.265 6.442 -25.517 1.00 68.94 73 ASP A C 1
ATOM 541 O O . ASP A 1 73 ? 21.810 5.459 -25.003 1.00 68.94 73 ASP A O 1
ATOM 545 N N . ILE A 1 74 ? 21.183 6.565 -26.845 1.00 64.88 74 ILE A N 1
ATOM 546 C CA . ILE A 1 74 ? 21.839 5.635 -27.770 1.00 64.88 74 ILE A CA 1
ATOM 547 C C . ILE A 1 74 ? 23.349 5.884 -27.753 1.00 64.88 74 ILE A C 1
ATOM 549 O O . ILE A 1 74 ? 23.868 6.771 -28.427 1.00 64.88 74 ILE A O 1
ATOM 553 N N . GLY A 1 75 ? 24.064 5.016 -27.040 1.00 54.06 75 GLY A N 1
ATOM 554 C CA . GLY A 1 75 ? 25.523 5.016 -26.997 1.00 54.06 75 GLY A CA 1
ATOM 555 C C . GLY A 1 75 ? 26.078 5.912 -25.895 1.00 54.06 75 GLY A C 1
ATOM 556 O O . GLY A 1 75 ? 25.666 7.049 -25.692 1.00 54.06 75 GLY A O 1
ATOM 557 N N . PHE A 1 76 ? 27.053 5.386 -25.158 1.00 52.62 76 PHE A N 1
ATOM 558 C CA . PHE A 1 76 ? 27.692 6.126 -24.077 1.00 52.62 76 PHE A CA 1
ATOM 559 C C . PHE A 1 76 ? 28.836 6.968 -24.653 1.00 52.62 76 PHE A C 1
ATOM 561 O O . PHE A 1 76 ? 29.901 6.429 -24.953 1.00 52.62 76 PHE A O 1
ATOM 568 N N . ASN A 1 77 ? 28.618 8.267 -24.863 1.00 48.91 77 ASN A N 1
ATOM 569 C CA . ASN A 1 77 ? 29.638 9.162 -25.409 1.00 48.91 77 ASN A CA 1
ATOM 570 C C . ASN A 1 77 ? 30.674 9.524 -24.331 1.00 48.91 77 ASN A C 1
ATOM 572 O O . ASN A 1 77 ? 30.413 10.323 -23.430 1.00 48.91 77 ASN A O 1
ATOM 576 N N . ILE A 1 78 ? 31.859 8.917 -24.408 1.00 49.62 78 ILE A N 1
ATOM 577 C CA . ILE A 1 78 ? 32.960 9.150 -23.453 1.00 49.62 78 ILE A CA 1
ATOM 578 C C . ILE A 1 78 ? 33.663 10.484 -23.743 1.00 49.62 78 ILE A C 1
ATOM 580 O O . ILE A 1 78 ? 34.292 11.068 -22.867 1.00 49.62 78 ILE A O 1
ATOM 584 N N . SER A 1 79 ? 33.576 10.984 -24.977 1.00 41.62 79 SER A N 1
ATOM 585 C CA . SER A 1 79 ? 34.454 12.055 -25.461 1.00 41.62 79 SER A CA 1
ATOM 586 C C . SER A 1 79 ? 33.884 13.471 -25.334 1.00 41.62 79 SER A C 1
ATOM 588 O O . SER A 1 79 ? 34.623 14.435 -25.528 1.00 41.62 79 SER A O 1
ATOM 590 N N . GLY A 1 80 ? 32.598 13.623 -24.993 1.00 43.56 80 GLY A N 1
ATOM 591 C CA . GLY A 1 80 ? 31.951 14.936 -24.869 1.00 43.56 80 GLY A CA 1
ATOM 592 C C . GLY A 1 80 ? 31.935 15.756 -26.167 1.00 43.56 80 GLY A C 1
ATOM 593 O O . GLY A 1 80 ? 31.727 16.965 -26.115 1.00 43.56 80 GLY A O 1
ATOM 594 N N . GLN A 1 81 ? 32.193 15.129 -27.318 1.00 40.12 81 GLN A N 1
ATOM 595 C CA . GLN A 1 81 ? 31.977 15.736 -28.627 1.00 40.12 81 GLN A CA 1
ATOM 596 C C . GLN A 1 81 ? 30.562 15.389 -29.073 1.00 40.12 81 GLN A C 1
ATOM 598 O O . GLN A 1 81 ? 30.233 14.208 -29.124 1.00 40.12 81 GLN A O 1
ATOM 603 N N . ASP A 1 82 ? 29.737 16.396 -29.363 1.00 42.59 82 ASP A N 1
ATOM 604 C CA . ASP A 1 82 ? 28.377 16.258 -29.903 1.00 42.59 82 ASP A CA 1
ATOM 605 C C . ASP A 1 82 ? 28.411 15.646 -31.319 1.00 42.59 82 ASP A C 1
ATOM 607 O O . ASP A 1 82 ? 28.132 16.303 -32.323 1.00 42.59 82 ASP A O 1
ATOM 611 N N . GLU A 1 83 ? 28.821 14.383 -31.433 1.00 46.78 83 GLU A N 1
ATOM 612 C CA . GLU A 1 83 ? 28.654 13.615 -32.656 1.00 46.78 83 GLU A CA 1
ATOM 613 C C . GLU A 1 83 ? 27.183 13.218 -32.773 1.00 46.78 83 GLU A C 1
ATOM 615 O O . GLU A 1 83 ? 26.594 12.627 -31.866 1.00 46.78 83 GLU A O 1
ATOM 620 N N . ILE A 1 84 ? 26.592 13.584 -33.911 1.00 46.19 84 ILE A N 1
ATOM 621 C CA . ILE A 1 84 ? 25.218 13.254 -34.282 1.00 46.19 84 ILE A CA 1
ATOM 622 C C . ILE A 1 84 ? 25.038 11.736 -34.117 1.00 46.19 84 ILE A C 1
ATOM 624 O O . ILE A 1 84 ? 25.811 10.979 -34.718 1.00 46.19 84 ILE A O 1
ATOM 628 N N . PRO A 1 85 ? 24.051 11.268 -33.327 1.00 53.66 85 PRO A N 1
ATOM 629 C CA . PRO A 1 85 ? 23.841 9.845 -33.116 1.00 53.66 85 PRO A CA 1
ATOM 630 C C . PRO A 1 85 ? 23.638 9.168 -34.471 1.00 53.66 85 PRO A C 1
ATOM 632 O O . PRO A 1 85 ? 22.738 9.510 -35.239 1.00 53.66 85 PRO A O 1
ATOM 635 N N . THR A 1 86 ? 24.527 8.232 -34.800 1.00 55.41 86 THR A N 1
ATOM 636 C CA . THR A 1 86 ? 24.436 7.472 -36.048 1.00 55.41 86 THR A CA 1
ATOM 637 C C . THR A 1 86 ? 23.126 6.689 -36.032 1.00 55.41 86 THR A C 1
ATOM 639 O O . THR A 1 86 ? 22.919 5.856 -35.145 1.00 55.41 86 THR A O 1
ATOM 642 N N . ALA A 1 87 ? 22.248 6.967 -37.003 1.00 61.38 87 ALA A N 1
ATOM 643 C CA . ALA A 1 87 ? 20.926 6.359 -37.118 1.00 61.38 87 ALA A CA 1
ATOM 644 C C . ALA A 1 87 ? 21.023 4.830 -36.991 1.00 61.38 87 ALA A C 1
ATOM 646 O O . ALA A 1 87 ? 21.625 4.158 -37.831 1.00 61.38 87 ALA A O 1
ATOM 647 N N . SER A 1 88 ? 20.455 4.290 -35.915 1.00 66.81 88 SER A N 1
ATOM 648 C CA . SER A 1 88 ? 20.503 2.866 -35.589 1.00 66.81 88 SER A CA 1
ATOM 649 C C . SER A 1 88 ? 19.075 2.336 -35.484 1.00 66.81 88 SER A C 1
ATOM 651 O O . SER A 1 88 ? 18.246 2.957 -34.820 1.00 66.81 88 SER A O 1
ATOM 653 N N . PRO A 1 89 ? 18.741 1.204 -36.126 1.00 76.94 89 PRO A N 1
ATOM 654 C CA . PRO A 1 89 ? 17.398 0.652 -36.027 1.00 76.94 89 PRO A CA 1
ATOM 655 C C . PRO A 1 89 ? 17.114 0.214 -34.585 1.00 76.94 89 PRO A C 1
ATOM 657 O O . PRO A 1 89 ? 17.922 -0.490 -33.974 1.00 76.94 89 PRO A O 1
ATOM 660 N N . VAL A 1 90 ? 15.957 0.620 -34.057 1.00 82.88 90 VAL A N 1
ATOM 661 C CA . VAL A 1 90 ? 15.478 0.236 -32.726 1.00 82.88 90 VAL A CA 1
ATOM 662 C C . VAL A 1 90 ? 14.396 -0.823 -32.896 1.00 82.88 90 VAL A C 1
ATOM 664 O O . VAL A 1 90 ? 13.404 -0.603 -33.583 1.00 82.88 90 VAL A O 1
ATOM 667 N N . LEU A 1 91 ? 14.574 -1.981 -32.268 1.00 84.38 91 LEU A N 1
ATOM 668 C CA . LEU A 1 91 ? 13.599 -3.069 -32.251 1.00 84.38 91 LEU A CA 1
ATOM 669 C C . LEU A 1 91 ? 12.820 -3.050 -30.938 1.00 84.38 91 LEU A C 1
ATOM 671 O O . LEU A 1 91 ? 13.414 -3.007 -29.859 1.00 84.38 91 LEU A O 1
ATOM 675 N N . LEU A 1 92 ? 11.494 -3.129 -31.029 1.00 87.38 92 LEU A N 1
ATOM 676 C CA . LEU A 1 92 ? 10.607 -3.132 -29.867 1.00 87.38 92 LEU A CA 1
ATOM 677 C C . LEU A 1 92 ? 10.101 -4.540 -29.559 1.00 87.38 92 LEU A C 1
ATOM 679 O O . LEU A 1 92 ? 9.569 -5.223 -30.433 1.00 87.38 92 LEU A O 1
ATOM 683 N N . TYR A 1 93 ? 10.198 -4.942 -28.295 1.00 85.81 93 TYR A N 1
ATOM 684 C CA . TYR A 1 93 ? 9.681 -6.212 -27.795 1.00 85.81 93 TYR A CA 1
ATOM 685 C C . TYR A 1 93 ? 8.709 -5.984 -26.642 1.00 85.81 93 TYR A C 1
ATOM 687 O O . TYR A 1 93 ? 9.005 -5.270 -25.688 1.00 85.81 93 TYR A O 1
ATOM 695 N N . LYS A 1 94 ? 7.542 -6.625 -26.714 1.00 83.69 94 LYS A N 1
ATOM 696 C CA . LYS A 1 94 ? 6.549 -6.596 -25.637 1.00 83.69 94 LYS A CA 1
ATOM 697 C C . LYS A 1 94 ? 6.990 -7.478 -24.472 1.00 83.69 94 LYS A C 1
ATOM 699 O O . LYS A 1 94 ? 7.427 -8.605 -24.703 1.00 83.69 94 LYS A O 1
ATOM 704 N N . ASP A 1 95 ? 6.794 -7.015 -23.241 1.00 81.25 95 ASP A N 1
ATOM 705 C CA . ASP A 1 95 ? 6.924 -7.876 -22.068 1.00 81.25 95 ASP A CA 1
ATOM 706 C C . ASP A 1 95 ? 5.646 -8.742 -21.904 1.00 81.25 95 ASP A C 1
ATOM 708 O O . ASP A 1 95 ? 4.532 -8.210 -21.860 1.00 81.25 95 ASP A O 1
ATOM 712 N N . PRO A 1 96 ? 5.749 -10.086 -21.871 1.00 74.81 96 PRO A N 1
ATOM 713 C CA . PRO A 1 96 ? 4.608 -10.962 -21.611 1.00 74.81 96 PRO A CA 1
ATOM 714 C C . PRO A 1 96 ? 4.173 -10.997 -20.135 1.00 74.81 96 PRO A C 1
ATOM 716 O O . PRO A 1 96 ? 3.098 -11.524 -19.853 1.00 74.81 96 PRO A O 1
ATOM 719 N N . ILE A 1 97 ? 4.993 -10.502 -19.201 1.00 73.69 97 ILE A N 1
ATOM 720 C CA . ILE A 1 97 ? 4.717 -10.511 -17.757 1.00 73.69 97 ILE A CA 1
ATOM 721 C C . ILE A 1 97 ? 4.031 -9.213 -17.329 1.00 73.69 97 ILE A C 1
ATOM 723 O O . ILE A 1 97 ? 3.048 -9.261 -16.592 1.00 73.69 97 ILE A O 1
ATOM 727 N N . ASP A 1 98 ? 4.546 -8.070 -17.781 1.00 74.94 98 ASP A N 1
ATOM 728 C CA . ASP A 1 98 ? 4.052 -6.743 -17.413 1.00 74.94 98 ASP A CA 1
ATOM 729 C C . ASP A 1 98 ? 3.590 -5.967 -18.653 1.00 74.94 98 ASP A C 1
ATOM 731 O O . ASP A 1 98 ? 4.384 -5.603 -19.514 1.00 74.94 98 ASP A O 1
ATOM 735 N N . VAL A 1 99 ? 2.288 -5.688 -18.747 1.00 77.38 99 VAL A N 1
ATOM 736 C CA . VAL A 1 99 ? 1.698 -4.993 -19.906 1.00 77.38 99 VAL A CA 1
ATOM 737 C C . VAL A 1 99 ? 2.154 -3.534 -19.981 1.00 77.38 99 VAL A C 1
ATOM 739 O O . VAL A 1 99 ? 2.183 -2.964 -21.076 1.00 77.38 99 VAL A O 1
ATOM 742 N N . ALA A 1 100 ? 2.534 -2.948 -18.840 1.00 80.12 100 ALA A N 1
ATOM 743 C CA . ALA A 1 100 ? 3.042 -1.588 -18.757 1.00 80.12 100 ALA A CA 1
ATOM 744 C C . ALA A 1 100 ? 4.505 -1.469 -19.215 1.00 80.12 100 ALA A C 1
ATOM 746 O O . ALA A 1 100 ? 5.014 -0.359 -19.342 1.00 80.12 100 ALA A O 1
ATOM 747 N N . ARG A 1 101 ? 5.199 -2.584 -19.475 1.00 83.75 101 ARG A N 1
ATOM 748 C CA . ARG A 1 101 ? 6.627 -2.603 -19.797 1.00 83.75 101 ARG A CA 1
ATOM 749 C C . ARG A 1 101 ? 6.899 -3.131 -21.201 1.00 83.75 101 ARG A C 1
ATOM 751 O O . ARG A 1 101 ? 6.273 -4.075 -21.681 1.00 83.75 101 ARG A O 1
ATOM 758 N N . TYR A 1 102 ? 7.889 -2.543 -21.858 1.00 86.38 102 TYR A N 1
ATOM 759 C CA . TYR A 1 102 ? 8.429 -3.048 -23.115 1.00 86.38 102 TYR A CA 1
ATOM 760 C C . TYR A 1 102 ? 9.949 -2.865 -23.179 1.00 86.38 102 TYR A C 1
ATOM 762 O O . TYR A 1 102 ? 10.535 -2.112 -22.401 1.00 86.38 102 TYR A O 1
ATOM 770 N N . PHE A 1 103 ? 10.596 -3.585 -24.092 1.00 85.56 103 PHE A N 1
ATOM 771 C CA . PHE A 1 103 ? 12.041 -3.551 -24.294 1.00 85.56 103 PHE A CA 1
ATOM 772 C C . PHE A 1 103 ? 12.390 -2.902 -25.633 1.00 85.56 103 PHE A C 1
ATOM 774 O O . PHE A 1 103 ? 11.772 -3.210 -26.654 1.00 85.56 103 PHE A O 1
ATOM 781 N N . CYS A 1 104 ? 13.411 -2.051 -25.625 1.00 85.44 104 CYS A N 1
ATOM 782 C CA . CYS A 1 104 ? 14.026 -1.461 -26.808 1.00 85.44 104 CYS A CA 1
ATOM 783 C C . CYS A 1 104 ? 15.410 -2.075 -26.997 1.00 85.44 104 CYS A C 1
ATOM 785 O O . CYS A 1 104 ? 16.250 -1.975 -26.104 1.00 85.44 104 CYS A O 1
ATOM 787 N N . ILE A 1 105 ? 15.662 -2.680 -28.153 1.00 83.25 105 ILE A N 1
ATOM 788 C CA . ILE A 1 105 ? 16.978 -3.200 -28.533 1.00 83.25 105 ILE A CA 1
ATOM 789 C C . ILE A 1 105 ? 17.534 -2.332 -29.651 1.00 83.25 105 ILE A C 1
ATOM 791 O O . ILE A 1 105 ? 16.861 -2.110 -30.653 1.00 83.25 105 ILE A O 1
ATOM 795 N N . HIS A 1 106 ? 18.772 -1.885 -29.507 1.00 79.88 106 HIS A N 1
ATOM 796 C CA . HIS A 1 106 ? 19.503 -1.166 -30.544 1.00 79.88 106 HIS A CA 1
ATOM 797 C C . HIS A 1 106 ? 20.974 -1.590 -30.527 1.00 79.88 106 HIS A C 1
ATOM 799 O O . HIS A 1 106 ? 21.427 -2.327 -29.655 1.00 79.88 106 HIS A O 1
ATOM 805 N N . THR A 1 107 ? 21.744 -1.113 -31.499 1.00 70.56 107 THR A N 1
ATOM 806 C CA . THR A 1 107 ? 23.160 -1.472 -31.704 1.00 70.56 107 THR A CA 1
ATOM 807 C C . THR A 1 107 ? 24.054 -1.243 -30.483 1.00 70.56 107 THR A C 1
ATOM 809 O O . THR A 1 107 ? 25.042 -1.955 -30.315 1.00 70.56 107 THR A O 1
ATOM 812 N N . ALA A 1 108 ? 23.707 -0.276 -29.632 1.00 68.19 108 ALA A N 1
ATOM 813 C CA . ALA A 1 108 ? 24.486 0.103 -28.458 1.00 68.19 108 ALA A CA 1
ATOM 814 C C . ALA A 1 108 ? 24.009 -0.536 -27.141 1.00 68.19 108 ALA A C 1
ATOM 816 O O . ALA A 1 108 ? 24.730 -0.435 -26.146 1.00 68.19 108 ALA A O 1
ATOM 817 N N . GLY A 1 109 ? 22.846 -1.202 -27.116 1.00 75.25 109 GLY A N 1
ATOM 818 C CA . GLY A 1 109 ? 22.318 -1.751 -25.873 1.00 75.25 109 GLY A CA 1
ATOM 819 C C . GLY A 1 109 ? 20.850 -2.179 -25.876 1.00 75.25 109 GLY A C 1
ATOM 820 O O . GLY A 1 109 ? 20.188 -2.278 -26.911 1.00 75.25 109 GLY A O 1
ATOM 821 N N . VAL A 1 110 ? 20.357 -2.475 -24.670 1.00 80.56 110 VAL A N 1
ATOM 822 C CA . VAL A 1 110 ? 18.957 -2.823 -24.393 1.00 80.56 110 VAL A CA 1
ATOM 823 C C . VAL A 1 110 ? 18.421 -1.940 -23.270 1.00 80.56 110 VAL A C 1
ATOM 825 O O . VAL A 1 110 ? 18.991 -1.913 -22.177 1.00 80.56 110 VAL A O 1
ATOM 828 N N . HIS A 1 111 ? 17.291 -1.281 -23.517 1.00 81.56 111 HIS A N 1
ATOM 829 C CA . HIS A 1 111 ? 16.536 -0.517 -22.522 1.00 81.56 111 HIS A CA 1
ATOM 830 C C . HIS A 1 111 ? 15.216 -1.218 -22.203 1.00 81.56 111 HIS A C 1
ATOM 832 O O . HIS A 1 111 ? 14.588 -1.811 -23.079 1.00 81.56 111 HIS A O 1
ATOM 838 N N . ALA A 1 112 ? 14.773 -1.122 -20.956 1.00 82.81 112 ALA A N 1
ATOM 839 C CA . ALA A 1 112 ? 13.406 -1.415 -20.559 1.00 82.81 112 ALA A CA 1
ATOM 840 C C . ALA A 1 112 ? 12.683 -0.101 -20.285 1.00 82.81 112 ALA A C 1
ATOM 842 O O . ALA A 1 112 ? 13.126 0.693 -19.460 1.00 82.81 112 ALA A O 1
ATOM 843 N N . VAL A 1 113 ? 11.558 0.114 -20.954 1.00 84.56 113 VAL A N 1
ATOM 844 C CA . VAL A 1 113 ? 10.709 1.283 -20.739 1.00 84.56 113 VAL A CA 1
ATOM 845 C C . VAL A 1 113 ? 9.439 0.816 -20.048 1.00 84.56 113 VAL A C 1
ATOM 847 O O . VAL A 1 113 ? 8.763 -0.100 -20.518 1.00 84.56 113 VAL A O 1
ATOM 850 N N . THR A 1 114 ? 9.138 1.417 -18.902 1.00 84.06 114 THR A N 1
ATOM 851 C CA . THR A 1 114 ? 7.897 1.183 -18.164 1.00 84.06 114 THR A CA 1
ATOM 852 C C . THR A 1 114 ? 7.021 2.422 -18.284 1.00 84.06 114 THR A C 1
ATOM 854 O O . THR A 1 114 ? 7.466 3.514 -17.939 1.00 84.06 114 THR A O 1
ATOM 857 N N . VAL A 1 115 ? 5.793 2.231 -18.756 1.00 85.38 115 VAL A N 1
ATOM 858 C CA . VAL A 1 115 ? 4.807 3.265 -19.075 1.00 85.38 115 VAL A CA 1
ATOM 859 C C . VAL A 1 115 ? 3.649 3.170 -18.072 1.00 85.38 115 VAL A C 1
ATOM 861 O O . VAL A 1 115 ? 2.737 2.357 -18.265 1.00 85.38 115 VAL A O 1
ATOM 864 N N . PRO A 1 116 ? 3.657 3.968 -16.984 1.00 81.00 116 PRO A N 1
ATOM 865 C CA . PRO A 1 116 ? 2.636 3.891 -15.934 1.00 81.00 116 PRO A CA 1
ATOM 866 C C . PRO A 1 116 ? 1.222 4.208 -16.442 1.00 81.00 116 PRO A C 1
ATOM 868 O O . PRO A 1 116 ? 0.237 3.707 -15.894 1.00 81.00 116 PRO A O 1
ATOM 871 N N . LEU A 1 117 ? 1.118 4.956 -17.547 1.00 82.25 117 LEU A N 1
ATOM 872 C CA . LEU A 1 117 ? -0.139 5.308 -18.202 1.00 82.25 117 LEU A CA 1
ATOM 873 C C . LEU A 1 117 ? -0.966 4.065 -18.542 1.00 82.25 117 LEU A C 1
ATOM 875 O O . LEU A 1 117 ? -2.184 4.085 -18.408 1.00 82.25 117 LEU A O 1
ATOM 879 N N . ILE A 1 118 ? -0.319 2.962 -18.930 1.00 80.75 118 ILE A N 1
ATOM 880 C CA . ILE A 1 118 ? -1.007 1.713 -19.281 1.00 80.75 118 ILE A CA 1
ATOM 881 C C . ILE A 1 118 ? -1.728 1.125 -18.063 1.00 80.75 118 ILE A C 1
ATOM 883 O O . ILE A 1 118 ? -2.862 0.663 -18.190 1.00 80.75 118 ILE A O 1
ATOM 887 N N . SER A 1 119 ? -1.100 1.168 -16.885 1.00 78.31 119 SER A N 1
ATOM 888 C CA . SER A 1 119 ? -1.716 0.709 -15.637 1.00 78.31 119 SER A CA 1
ATOM 889 C C . SER A 1 119 ? -2.913 1.580 -15.265 1.00 78.31 119 SER A C 1
ATOM 891 O O . SER A 1 119 ? -3.967 1.056 -14.921 1.00 78.31 119 SER A O 1
ATOM 893 N N . LYS A 1 120 ? -2.787 2.905 -15.418 1.00 76.62 120 LYS A N 1
ATOM 894 C CA . LYS A 1 120 ? -3.881 3.849 -15.149 1.00 76.62 120 LYS A CA 1
ATOM 895 C C . LYS A 1 120 ? -5.058 3.682 -16.106 1.00 76.62 120 LYS A C 1
ATOM 897 O O . LYS A 1 120 ? -6.200 3.689 -15.665 1.00 76.62 120 LYS A O 1
ATOM 902 N N . LEU A 1 121 ? -4.798 3.465 -17.394 1.00 77.12 121 LEU A N 1
ATOM 903 C CA . LEU A 1 121 ? -5.853 3.167 -18.366 1.00 77.12 121 LEU A CA 1
ATOM 904 C C . LEU A 1 121 ? -6.580 1.858 -18.034 1.00 77.12 121 LEU A C 1
ATOM 906 O O . LEU A 1 121 ? -7.790 1.774 -18.221 1.00 77.12 121 LEU A O 1
ATOM 910 N N . HIS A 1 122 ? -5.869 0.857 -17.507 1.00 75.88 122 HIS A N 1
ATOM 911 C CA . HIS A 1 122 ? -6.493 -0.394 -17.084 1.00 75.88 122 HIS A CA 1
ATOM 912 C C . HIS A 1 122 ? -7.362 -0.230 -15.826 1.00 75.88 122 HIS A C 1
ATOM 914 O O . HIS A 1 122 ? -8.456 -0.781 -15.785 1.00 75.88 122 HIS A O 1
ATOM 920 N N . GLU A 1 123 ? -6.926 0.565 -14.841 1.00 72.50 123 GLU A N 1
ATOM 921 C CA . GLU A 1 123 ? -7.731 0.900 -13.649 1.00 72.50 123 GLU A CA 1
ATOM 922 C C . GLU A 1 123 ? -9.061 1.578 -14.037 1.00 72.50 123 GLU A C 1
ATOM 924 O O . GLU A 1 123 ? -10.119 1.237 -13.512 1.00 72.50 123 GLU A O 1
ATOM 929 N N . ILE A 1 124 ? -9.027 2.491 -15.011 1.00 71.50 124 ILE A N 1
ATOM 930 C CA . ILE A 1 124 ? -10.216 3.221 -15.482 1.00 71.50 124 ILE A CA 1
ATOM 931 C C . ILE A 1 124 ? -11.184 2.306 -16.240 1.00 71.50 124 ILE A C 1
ATOM 933 O O . ILE A 1 124 ? -12.401 2.446 -16.107 1.00 71.50 124 ILE A O 1
ATOM 937 N N . GLU A 1 125 ? -10.660 1.346 -17.007 1.00 69.75 125 GLU A N 1
ATOM 938 C CA . GLU A 1 125 ? -11.473 0.321 -17.671 1.00 69.75 125 GLU A CA 1
ATOM 939 C C . GLU A 1 125 ? -12.256 -0.528 -16.649 1.00 69.75 125 GLU A C 1
ATOM 941 O O . GLU A 1 125 ? -13.394 -0.918 -16.912 1.00 69.75 125 GLU A O 1
ATOM 946 N N . GLU A 1 126 ? -11.680 -0.790 -15.471 1.00 67.12 126 GLU A N 1
ATOM 947 C CA . GLU A 1 126 ? -12.342 -1.555 -14.409 1.00 67.12 126 GLU A CA 1
ATOM 948 C C . GLU A 1 126 ? -13.356 -0.716 -13.606 1.00 67.12 126 GLU A C 1
ATOM 950 O O . GLU A 1 126 ? -14.447 -1.207 -13.298 1.00 67.12 126 GLU A O 1
ATOM 955 N N . GLU A 1 127 ? -13.048 0.551 -13.300 1.00 66.12 127 GLU A N 1
ATOM 956 C CA . GLU A 1 127 ? -13.902 1.417 -12.467 1.00 66.12 127 GLU A CA 1
ATOM 957 C C . GLU A 1 127 ? -15.041 2.135 -13.218 1.00 66.12 127 GLU A C 1
ATOM 959 O O . GLU A 1 127 ? -15.932 2.684 -12.573 1.00 66.12 127 GLU A O 1
ATOM 964 N N . ASN A 1 128 ? -15.090 2.071 -14.554 1.00 55.31 128 ASN A N 1
ATOM 965 C CA . ASN A 1 128 ? -16.171 2.567 -15.432 1.00 55.31 128 ASN A CA 1
ATOM 966 C C . ASN A 1 128 ? -16.590 4.055 -15.304 1.00 55.31 128 ASN A C 1
ATOM 968 O O . ASN A 1 128 ? -17.447 4.471 -16.082 1.00 55.31 128 ASN A O 1
ATOM 972 N N . ASP A 1 129 ? -16.036 4.866 -14.391 1.00 52.50 129 ASP A N 1
ATOM 973 C CA . ASP A 1 129 ? -16.486 6.265 -14.204 1.00 52.50 129 ASP A CA 1
ATOM 974 C C . ASP A 1 129 ? -15.433 7.211 -13.581 1.00 52.50 129 ASP A C 1
ATOM 976 O O . ASP A 1 129 ? -15.764 8.195 -12.917 1.00 52.50 129 ASP A O 1
ATOM 980 N N . SER A 1 130 ? -14.142 6.917 -13.763 1.00 55.50 130 SER A N 1
ATOM 981 C CA . SER A 1 130 ? -13.051 7.746 -13.229 1.00 55.50 130 SER A CA 1
ATOM 982 C C . SER A 1 130 ? -12.514 8.688 -14.313 1.00 55.50 130 SER A C 1
ATOM 984 O O . SER A 1 130 ? -11.884 8.250 -15.276 1.00 55.50 130 SER A O 1
ATOM 986 N N . ASP A 1 131 ? -12.774 9.990 -14.155 1.00 57.69 131 ASP A N 1
ATOM 987 C CA . ASP A 1 131 ? -12.237 11.055 -15.011 1.00 57.69 131 ASP A CA 1
ATOM 988 C C . ASP A 1 131 ? -10.696 10.993 -15.019 1.00 57.69 131 ASP A C 1
ATOM 990 O O . ASP A 1 131 ? -10.063 10.896 -13.958 1.00 57.69 131 ASP A O 1
ATOM 994 N N . ILE A 1 132 ? -10.076 11.042 -16.205 1.00 57.12 132 ILE A N 1
ATOM 995 C CA . ILE A 1 132 ? -8.613 11.109 -16.340 1.00 57.12 132 ILE A CA 1
ATOM 996 C C . ILE A 1 132 ? -8.217 12.521 -15.908 1.00 57.12 132 ILE A C 1
ATOM 998 O O . ILE A 1 132 ? -8.115 13.440 -16.721 1.00 57.12 132 ILE A O 1
ATOM 1002 N N . GLY A 1 133 ? -8.012 12.718 -14.604 1.00 59.84 133 GLY A N 1
ATOM 1003 C CA . GLY A 1 133 ? -7.371 13.924 -14.086 1.00 59.84 133 GLY A CA 1
ATOM 1004 C C . GLY A 1 133 ? -6.026 14.178 -14.791 1.00 59.84 133 GLY A C 1
ATOM 1005 O O . GLY A 1 133 ? -5.541 13.320 -15.530 1.00 59.84 133 GLY A O 1
ATOM 1006 N N . PRO A 1 134 ? -5.372 15.335 -14.584 1.00 58.81 134 PRO A N 1
ATOM 1007 C CA . PRO A 1 134 ? -4.116 15.651 -15.261 1.00 58.81 134 PRO A CA 1
ATOM 1008 C C . PRO A 1 134 ? -3.046 14.596 -14.940 1.00 58.81 134 PRO A C 1
ATOM 1010 O O . PRO A 1 134 ? -2.417 14.638 -13.881 1.00 58.81 134 PRO A O 1
ATOM 1013 N N . TYR A 1 135 ? -2.854 13.649 -15.859 1.00 63.06 135 TYR A N 1
ATOM 1014 C CA . TYR A 1 135 ? -1.845 12.607 -15.759 1.00 63.06 135 TYR A CA 1
ATOM 1015 C C . TYR A 1 135 ? -0.467 13.263 -15.898 1.00 63.06 135 TYR A C 1
ATOM 1017 O O . TYR A 1 135 ? -0.180 13.928 -16.892 1.00 63.06 135 TYR A O 1
ATOM 1025 N N . LYS A 1 136 ? 0.358 13.135 -14.855 1.00 63.72 136 LYS A N 1
ATOM 1026 C CA . LYS A 1 136 ? 1.706 13.727 -14.760 1.00 63.72 136 LYS A CA 1
ATOM 1027 C C . LYS A 1 136 ? 2.780 12.700 -14.396 1.00 63.72 136 LYS A C 1
ATOM 1029 O O . LYS A 1 136 ? 3.878 13.084 -14.007 1.00 63.72 136 LYS A O 1
ATOM 1034 N N . GLU A 1 137 ? 2.461 11.410 -14.436 1.00 70.12 137 GLU A N 1
ATOM 1035 C CA . GLU A 1 137 ? 3.459 10.374 -14.170 1.00 70.12 137 GLU A CA 1
ATOM 1036 C C . GLU A 1 137 ? 4.308 10.161 -15.427 1.00 70.12 137 GLU A C 1
ATOM 1038 O O . GLU A 1 137 ? 3.792 9.827 -16.490 1.00 70.12 137 GLU A O 1
ATOM 1043 N N . GLU A 1 138 ? 5.612 10.384 -15.306 1.00 77.19 138 GLU A N 1
ATOM 1044 C CA . GLU A 1 138 ? 6.562 10.234 -16.409 1.00 77.19 138 GLU A CA 1
ATOM 1045 C C . GLU A 1 138 ? 6.911 8.755 -16.630 1.00 77.19 138 GLU A C 1
ATOM 1047 O O . GLU A 1 138 ? 7.065 7.985 -15.671 1.00 77.19 138 GLU A O 1
ATOM 1052 N N . SER A 1 139 ? 7.060 8.352 -17.894 1.00 80.62 139 SER A N 1
ATOM 1053 C CA . SER A 1 139 ? 7.606 7.040 -18.240 1.00 80.62 139 SER A CA 1
ATOM 1054 C C . SER A 1 139 ? 9.036 6.867 -17.736 1.00 80.62 139 SER A C 1
ATOM 1056 O O . SER A 1 139 ? 9.862 7.776 -17.783 1.00 80.62 139 SER A O 1
ATOM 1058 N N . ILE A 1 140 ? 9.344 5.659 -17.267 1.00 76.31 140 ILE A N 1
ATOM 1059 C CA . ILE A 1 140 ? 10.634 5.334 -16.658 1.00 76.31 140 ILE A CA 1
ATOM 1060 C C . ILE A 1 140 ? 11.446 4.488 -17.631 1.00 76.31 140 ILE A C 1
ATOM 1062 O O . ILE A 1 140 ? 10.995 3.423 -18.060 1.00 76.31 140 ILE A O 1
ATOM 1066 N N . VAL A 1 141 ? 12.666 4.934 -17.923 1.00 78.38 141 VAL A N 1
ATOM 1067 C CA . VAL A 1 141 ? 13.635 4.210 -18.750 1.00 78.38 141 VAL A CA 1
ATOM 1068 C C . VAL A 1 141 ? 14.718 3.608 -17.862 1.00 78.38 141 VAL A C 1
ATOM 1070 O O . VAL A 1 141 ? 15.443 4.325 -17.179 1.00 78.38 141 VAL A O 1
ATOM 1073 N N . ASP A 1 142 ? 14.851 2.287 -17.909 1.00 73.69 142 ASP A N 1
ATOM 1074 C CA . ASP A 1 142 ? 15.930 1.539 -17.272 1.00 73.69 142 ASP A CA 1
ATOM 1075 C C . ASP A 1 142 ? 16.892 1.035 -18.354 1.00 73.69 142 ASP A C 1
ATOM 1077 O O . ASP A 1 142 ? 16.502 0.292 -19.258 1.00 73.69 142 ASP A O 1
ATOM 1081 N N . TYR A 1 143 ? 18.167 1.417 -18.274 1.00 73.75 143 TYR A N 1
ATOM 1082 C CA . TYR A 1 143 ? 19.183 0.887 -19.180 1.00 73.75 143 TYR A CA 1
ATOM 1083 C C . TYR A 1 143 ? 19.688 -0.459 -18.649 1.00 73.75 143 TYR A C 1
ATOM 1085 O O . TYR A 1 143 ? 20.298 -0.520 -17.583 1.00 73.75 143 TYR A O 1
ATOM 1093 N N . LEU A 1 144 ? 19.393 -1.556 -19.354 1.00 72.12 144 LEU A N 1
ATOM 1094 C CA . LEU A 1 144 ? 19.661 -2.916 -18.873 1.00 72.12 144 LEU A CA 1
ATOM 1095 C C . LEU A 1 144 ? 21.007 -3.457 -19.343 1.00 72.12 144 LEU A C 1
ATOM 1097 O O . LEU A 1 144 ? 21.689 -4.144 -18.582 1.00 72.12 144 LEU A O 1
ATOM 1101 N N . LEU A 1 145 ? 21.378 -3.177 -20.591 1.00 71.88 145 LEU A N 1
ATOM 1102 C CA . LEU A 1 145 ? 22.603 -3.675 -21.203 1.00 71.88 145 LEU A CA 1
ATOM 1103 C C . LEU A 1 145 ? 23.250 -2.566 -22.018 1.00 71.88 145 LEU A C 1
ATOM 1105 O O . LEU A 1 145 ? 22.615 -2.048 -22.927 1.00 71.88 145 LEU A O 1
ATOM 1109 N N . CYS A 1 146 ? 24.518 -2.279 -21.746 1.00 69.56 146 CYS A N 1
ATOM 1110 C CA . CYS A 1 146 ? 25.334 -1.400 -22.577 1.00 69.56 146 CYS A CA 1
ATOM 1111 C C . CYS A 1 146 ? 26.416 -2.228 -23.273 1.00 69.56 146 CYS A C 1
ATOM 1113 O O . CYS A 1 146 ? 27.216 -2.887 -22.601 1.00 69.56 146 CYS A O 1
ATOM 1115 N N . THR A 1 147 ? 26.423 -2.212 -24.606 1.00 66.81 147 THR A N 1
ATOM 1116 C CA . THR A 1 147 ? 27.389 -2.953 -25.435 1.00 66.81 147 THR A CA 1
ATOM 1117 C C . THR A 1 147 ? 28.351 -2.043 -26.190 1.00 66.81 147 THR A C 1
ATOM 1119 O O . THR A 1 147 ? 29.421 -2.500 -26.590 1.00 66.81 147 THR A O 1
ATOM 1122 N N . ASN A 1 148 ? 28.015 -0.758 -26.354 1.00 60.09 148 ASN A N 1
ATOM 1123 C CA . ASN A 1 148 ? 28.867 0.207 -27.039 1.00 60.09 148 ASN A CA 1
ATOM 1124 C C . ASN A 1 148 ? 29.150 1.440 -26.172 1.00 60.09 148 ASN A C 1
ATOM 1126 O O . ASN A 1 148 ? 28.235 2.126 -25.709 1.00 60.09 148 ASN A O 1
ATOM 1130 N N . VAL A 1 149 ? 30.436 1.741 -26.008 1.00 54.19 149 VAL A N 1
ATOM 1131 C CA . VAL A 1 149 ? 30.919 2.971 -25.388 1.00 54.19 149 VAL A CA 1
ATOM 1132 C C . VAL A 1 149 ? 31.589 3.758 -26.511 1.00 54.19 149 VAL A C 1
ATOM 1134 O O . VAL A 1 149 ? 32.677 3.405 -26.966 1.00 54.19 149 VAL A O 1
ATOM 1137 N N . SER A 1 150 ? 30.884 4.754 -27.049 1.00 50.03 150 SER A N 1
ATOM 1138 C CA . SER A 1 150 ? 31.357 5.506 -28.210 1.00 50.03 150 SER A CA 1
ATOM 1139 C C . SER A 1 150 ? 32.485 6.436 -27.765 1.00 50.03 150 SER A C 1
ATOM 1141 O O . SER A 1 150 ? 32.269 7.455 -27.105 1.00 50.03 150 SER A O 1
ATOM 1143 N N . GLY A 1 151 ? 33.713 6.020 -28.058 1.00 47.81 151 GLY A N 1
ATOM 1144 C CA . GLY A 1 151 ? 34.933 6.781 -27.788 1.00 47.81 151 GLY A CA 1
ATOM 1145 C C . GLY A 1 151 ? 36.117 6.398 -28.674 1.00 47.81 151 GLY A C 1
ATOM 1146 O O . GLY A 1 151 ? 37.172 7.022 -28.576 1.00 47.81 151 GLY A O 1
ATOM 1147 N N . THR A 1 152 ? 35.978 5.407 -29.561 1.00 39.75 152 THR A N 1
ATOM 1148 C CA . THR A 1 152 ? 37.082 4.982 -30.423 1.00 39.75 152 THR A CA 1
ATOM 1149 C C . THR A 1 152 ? 36.678 4.975 -31.891 1.00 39.75 152 THR A C 1
ATOM 1151 O O . THR A 1 152 ? 35.981 4.093 -32.383 1.00 39.75 152 THR A O 1
ATOM 1154 N N . ASN A 1 153 ? 37.223 5.948 -32.621 1.00 40.66 153 ASN A N 1
ATOM 1155 C CA . ASN A 1 153 ? 37.380 5.925 -34.073 1.00 40.66 153 ASN A CA 1
ATOM 1156 C C . ASN A 1 153 ? 38.396 4.844 -34.495 1.00 40.66 153 ASN A C 1
ATOM 1158 O O . ASN A 1 153 ? 39.395 5.135 -35.152 1.00 40.66 153 ASN A O 1
ATOM 1162 N N . THR A 1 154 ? 38.193 3.589 -34.089 1.00 37.28 154 THR A N 1
ATOM 1163 C CA . THR A 1 154 ? 39.009 2.461 -34.548 1.00 37.28 154 THR A CA 1
ATOM 1164 C C . THR A 1 154 ? 38.117 1.416 -35.182 1.00 37.28 154 THR A C 1
ATOM 1166 O O . THR A 1 154 ? 37.479 0.609 -34.513 1.00 37.28 154 THR A O 1
ATOM 1169 N N . SER A 1 155 ? 38.122 1.447 -36.508 1.00 42.78 155 SER A N 1
ATOM 1170 C CA . SER A 1 155 ? 37.451 0.578 -37.471 1.00 42.78 155 SER A CA 1
ATOM 1171 C C . SER A 1 155 ? 37.894 -0.895 -37.434 1.00 42.78 155 SER A C 1
ATOM 1173 O O . SER A 1 155 ? 38.098 -1.491 -38.490 1.00 42.78 155 SER A O 1
ATOM 1175 N N . VAL A 1 156 ? 38.133 -1.479 -36.256 1.00 41.91 156 VAL A N 1
ATOM 1176 C CA . VAL A 1 156 ? 38.728 -2.826 -36.144 1.00 41.91 156 VAL A CA 1
ATOM 1177 C C . VAL A 1 156 ? 37.944 -3.780 -35.240 1.00 41.91 156 VAL A C 1
ATOM 1179 O O . VAL A 1 156 ? 38.141 -4.984 -35.349 1.00 41.91 156 VAL A O 1
ATOM 1182 N N . ASN A 1 157 ? 37.008 -3.311 -34.416 1.00 44.44 157 ASN A N 1
ATOM 1183 C CA . ASN A 1 157 ? 36.288 -4.205 -33.507 1.00 44.44 157 ASN A CA 1
ATOM 1184 C C . ASN A 1 157 ? 34.813 -4.278 -33.897 1.00 44.44 157 ASN A C 1
ATOM 1186 O O . ASN A 1 157 ? 34.117 -3.265 -33.852 1.00 44.44 157 ASN A O 1
ATOM 1190 N N . GLU A 1 158 ? 34.346 -5.467 -34.290 1.00 47.72 158 GLU A N 1
ATOM 1191 C CA . GLU A 1 158 ? 32.917 -5.730 -34.464 1.00 47.72 158 GLU A CA 1
ATOM 1192 C C . GLU A 1 158 ? 32.205 -5.389 -33.143 1.00 47.72 158 GLU A C 1
ATOM 1194 O O . GLU A 1 158 ? 32.534 -5.975 -32.105 1.00 47.72 158 GLU A O 1
ATOM 1199 N N . PRO A 1 159 ? 31.276 -4.414 -33.127 1.00 54.75 159 PRO A N 1
ATOM 1200 C CA . PRO A 1 159 ? 30.497 -4.147 -31.930 1.00 54.75 159 PRO A CA 1
ATOM 1201 C C . PRO A 1 159 ? 29.727 -5.419 -31.563 1.00 54.75 159 PRO A C 1
ATOM 1203 O O . PRO A 1 159 ? 29.196 -6.098 -32.442 1.00 54.75 159 PRO A O 1
ATOM 1206 N N . LEU A 1 160 ? 29.649 -5.749 -30.268 1.00 57.12 160 LEU A N 1
ATOM 1207 C CA . LEU A 1 160 ? 28.758 -6.807 -29.787 1.00 57.12 160 LEU A CA 1
ATOM 1208 C C . LEU A 1 160 ? 27.314 -6.314 -29.953 1.00 57.12 160 LEU A C 1
ATOM 1210 O O . LEU A 1 160 ? 26.704 -5.780 -29.026 1.00 57.12 160 LEU A O 1
ATOM 1214 N N . VAL A 1 161 ? 26.788 -6.440 -31.168 1.00 62.19 161 VAL A N 1
ATOM 1215 C CA . VAL A 1 161 ? 25.425 -6.038 -31.496 1.00 62.19 161 VAL A CA 1
ATOM 1216 C C . VAL A 1 161 ? 24.471 -7.047 -30.856 1.00 62.19 161 VAL A C 1
ATOM 1218 O O . VAL A 1 161 ? 24.633 -8.253 -31.066 1.00 62.19 161 VAL A O 1
ATOM 1221 N N . PRO A 1 162 ? 23.473 -6.605 -30.077 1.00 65.06 162 PRO A N 1
ATOM 1222 C CA . PRO A 1 162 ? 22.420 -7.497 -29.616 1.00 65.06 162 PRO A CA 1
ATOM 1223 C C . PRO A 1 162 ? 21.548 -7.912 -30.814 1.00 65.06 162 PRO A C 1
ATOM 1225 O O . PRO A 1 162 ? 20.872 -7.080 -31.414 1.00 65.06 162 PRO A O 1
ATOM 1228 N N . LEU A 1 163 ? 21.559 -9.200 -31.177 1.00 62.12 163 LEU A N 1
ATOM 1229 C CA . LEU A 1 163 ? 20.780 -9.722 -32.314 1.00 62.12 163 LEU A CA 1
ATOM 1230 C C . LEU A 1 163 ? 19.308 -9.965 -31.955 1.00 62.12 163 LEU A C 1
ATOM 1232 O O . LEU A 1 163 ? 18.446 -9.986 -32.832 1.00 62.12 163 LEU A O 1
ATOM 1236 N N . GLY A 1 164 ? 19.007 -10.163 -30.672 1.00 63.00 164 GLY A N 1
ATOM 1237 C CA . GLY A 1 164 ? 17.647 -10.389 -30.202 1.00 63.00 164 GLY A CA 1
ATOM 1238 C C . GLY A 1 164 ? 17.570 -10.640 -28.703 1.00 63.00 164 GLY A C 1
ATOM 1239 O O . GLY A 1 164 ? 18.569 -10.962 -28.053 1.00 63.00 164 GLY A O 1
ATOM 1240 N N . CYS A 1 165 ? 16.362 -10.498 -28.159 1.00 66.31 165 CYS A N 1
ATOM 1241 C CA . CYS A 1 165 ? 16.065 -10.826 -26.771 1.00 66.31 165 CYS A CA 1
ATOM 1242 C C . CYS A 1 165 ? 14.890 -11.801 -26.679 1.00 66.31 165 CYS A C 1
ATOM 1244 O O . CYS A 1 165 ? 13.967 -11.757 -27.493 1.00 66.31 165 CYS A O 1
ATOM 1246 N N . SER A 1 166 ? 14.919 -12.672 -25.675 1.00 65.31 166 SER A N 1
ATOM 1247 C CA . SER A 1 166 ? 13.794 -13.533 -25.326 1.00 65.31 166 SER A CA 1
ATOM 1248 C C . SER A 1 166 ? 13.618 -13.558 -23.816 1.00 65.31 166 SER A C 1
ATOM 1250 O O . SER A 1 166 ? 14.574 -13.766 -23.066 1.00 65.31 166 SER A O 1
ATOM 1252 N N . LEU A 1 167 ? 12.377 -13.384 -23.365 1.00 64.06 167 LEU A N 1
ATOM 1253 C CA . LEU A 1 167 ? 12.021 -13.481 -21.956 1.00 64.06 167 LEU A CA 1
ATOM 1254 C C . LEU A 1 167 ? 11.502 -14.886 -21.642 1.00 64.06 167 LEU A C 1
ATOM 1256 O O . LEU A 1 167 ? 10.568 -15.368 -22.283 1.00 64.06 167 LEU A O 1
ATOM 1260 N N . ILE A 1 168 ? 12.069 -15.535 -20.624 1.00 66.12 168 ILE A N 1
ATOM 1261 C CA . ILE A 1 168 ? 11.527 -16.796 -20.105 1.00 66.12 168 ILE A CA 1
ATOM 1262 C C . ILE A 1 168 ? 10.623 -16.480 -18.912 1.00 66.12 168 ILE A C 1
ATOM 1264 O O . ILE A 1 168 ? 11.092 -16.133 -17.826 1.00 66.12 168 ILE A O 1
ATOM 1268 N N . ASN A 1 169 ? 9.313 -16.634 -19.125 1.00 57.66 169 ASN A N 1
ATOM 1269 C CA . ASN A 1 169 ? 8.250 -16.273 -18.176 1.00 57.66 169 ASN A CA 1
ATOM 1270 C C . ASN A 1 169 ? 8.434 -16.909 -16.776 1.00 57.66 169 ASN A C 1
ATOM 1272 O O . ASN A 1 169 ? 8.123 -16.305 -15.756 1.00 57.66 169 ASN A O 1
ATOM 1276 N N . LEU A 1 170 ? 9.020 -18.109 -16.702 1.00 53.84 170 LEU A N 1
ATOM 1277 C CA . LEU A 1 170 ? 9.157 -18.860 -15.448 1.00 53.84 170 LEU A CA 1
ATOM 1278 C C . LEU A 1 170 ? 10.169 -18.267 -14.455 1.00 53.84 170 LEU A C 1
ATOM 1280 O O . LEU A 1 170 ? 10.015 -18.471 -13.254 1.00 53.84 170 LEU A O 1
ATOM 1284 N N . SER A 1 171 ? 11.202 -17.558 -14.923 1.00 54.62 171 SER A N 1
ATOM 1285 C CA . SER A 1 171 ? 12.322 -17.129 -14.069 1.00 54.62 171 SER A CA 1
ATOM 1286 C C . SER A 1 171 ? 12.566 -15.621 -14.043 1.00 54.62 171 SER A C 1
ATOM 1288 O O . SER A 1 171 ? 13.533 -15.199 -13.418 1.00 54.62 171 SER A O 1
ATOM 1290 N N . LYS A 1 172 ? 11.721 -14.809 -14.702 1.00 65.44 172 LYS A N 1
ATOM 1291 C CA . LYS A 1 172 ? 11.893 -13.342 -14.818 1.00 65.44 172 LYS A CA 1
ATOM 1292 C C . LYS A 1 172 ? 13.299 -12.953 -15.304 1.00 65.44 172 LYS A C 1
ATOM 1294 O O . LYS A 1 172 ? 13.889 -11.985 -14.836 1.00 65.44 172 LYS A O 1
ATOM 1299 N N . ASN A 1 173 ? 13.839 -13.741 -16.231 1.00 68.38 173 ASN A N 1
ATOM 1300 C CA . ASN A 1 173 ? 15.169 -13.546 -16.795 1.00 68.38 173 ASN A CA 1
ATOM 1301 C C . ASN A 1 173 ? 15.037 -13.158 -18.264 1.00 68.38 173 ASN A C 1
ATOM 1303 O O . ASN A 1 173 ? 14.417 -13.891 -19.045 1.00 68.38 173 ASN A O 1
ATOM 1307 N N . LEU A 1 174 ? 15.620 -12.016 -18.620 1.00 71.56 174 LEU A N 1
ATOM 1308 C CA . LEU A 1 174 ? 15.786 -11.571 -19.993 1.00 71.56 174 LEU A CA 1
ATOM 1309 C C . LEU A 1 174 ? 17.089 -12.143 -20.534 1.00 71.56 174 LEU A C 1
ATOM 1311 O O . LEU A 1 174 ? 18.168 -11.851 -20.018 1.00 71.56 174 LEU A O 1
ATOM 1315 N N . PHE A 1 175 ? 16.980 -12.941 -21.587 1.00 75.38 175 PHE A N 1
ATOM 1316 C CA . PHE A 1 175 ? 18.135 -13.441 -22.310 1.00 75.38 175 PHE A CA 1
ATOM 1317 C C . PHE A 1 175 ? 18.375 -12.563 -23.527 1.00 75.38 175 PHE A C 1
ATOM 1319 O O . PHE A 1 175 ? 17.486 -12.422 -24.366 1.00 75.38 175 PHE A O 1
ATOM 1326 N N . VAL A 1 176 ? 19.567 -11.980 -23.621 1.00 74.56 176 VAL A N 1
ATOM 1327 C CA . VAL A 1 176 ? 19.997 -11.181 -24.773 1.00 74.56 176 VAL A CA 1
ATOM 1328 C C . VAL A 1 176 ? 21.136 -11.919 -25.460 1.00 74.56 176 VAL A C 1
ATOM 1330 O O . VAL A 1 176 ? 22.116 -12.284 -24.809 1.00 74.56 176 VAL A O 1
ATOM 1333 N N . LEU A 1 177 ? 21.001 -12.154 -26.764 1.00 75.06 177 LEU A N 1
ATOM 1334 C CA . LEU A 1 177 ? 22.051 -12.759 -27.579 1.00 75.06 177 LEU A CA 1
ATOM 1335 C C . LEU A 1 177 ? 22.942 -11.653 -28.151 1.00 75.06 177 LEU A C 1
ATOM 1337 O O . LEU A 1 177 ? 22.490 -10.865 -28.983 1.00 75.06 177 LEU A O 1
ATOM 1341 N N . LEU A 1 178 ? 24.194 -11.598 -27.704 1.00 69.88 178 LEU A N 1
ATOM 1342 C CA . LEU A 1 178 ? 25.215 -10.691 -28.220 1.00 69.88 178 LEU A CA 1
ATOM 1343 C C . LEU A 1 178 ? 26.172 -11.520 -29.076 1.00 69.88 178 LEU A C 1
ATOM 1345 O O . LEU A 1 178 ? 27.053 -12.166 -28.520 1.00 69.88 178 LEU A O 1
ATOM 1349 N N . GLY A 1 179 ? 26.003 -11.532 -30.399 1.00 69.25 179 GLY A N 1
ATOM 1350 C CA . GLY A 1 179 ? 26.864 -12.302 -31.310 1.00 69.25 179 GLY A CA 1
ATOM 1351 C C . GLY A 1 179 ? 27.011 -13.780 -30.915 1.00 69.25 179 GLY A C 1
ATOM 1352 O O . GLY A 1 179 ? 26.146 -14.592 -31.236 1.00 69.25 179 GLY A O 1
ATOM 1353 N N . ASP A 1 180 ? 28.104 -14.098 -30.214 1.00 63.47 180 ASP A N 1
ATOM 1354 C CA . ASP A 1 180 ? 28.513 -15.441 -29.770 1.00 63.47 180 ASP A CA 1
ATOM 1355 C C . ASP A 1 180 ? 28.208 -15.744 -28.279 1.00 63.47 180 ASP A C 1
ATOM 1357 O O . ASP A 1 180 ? 28.416 -16.856 -27.799 1.00 63.47 180 ASP A O 1
ATOM 1361 N N . GLU A 1 181 ? 27.696 -14.778 -27.506 1.00 67.50 181 GLU A N 1
ATOM 1362 C CA . GLU A 1 181 ? 27.458 -14.935 -26.065 1.00 67.50 181 GLU A CA 1
ATOM 1363 C C . GLU A 1 181 ? 26.009 -14.638 -25.650 1.00 67.50 181 GLU A C 1
ATOM 1365 O O . GLU A 1 181 ? 25.379 -13.674 -26.088 1.00 67.50 181 GLU A O 1
ATOM 1370 N N . LEU A 1 182 ? 25.488 -15.458 -24.730 1.00 71.81 182 LEU A N 1
ATOM 1371 C CA . LEU A 1 182 ? 24.165 -15.284 -24.132 1.00 71.81 182 LEU A CA 1
ATOM 1372 C C . LEU A 1 182 ? 24.282 -14.554 -22.787 1.00 71.81 182 LEU A C 1
ATOM 1374 O O . LEU A 1 182 ? 24.820 -15.095 -21.820 1.00 71.81 182 LEU A O 1
ATOM 1378 N N . CYS A 1 183 ? 23.739 -13.343 -22.703 1.00 69.06 183 CYS A N 1
ATOM 1379 C CA . CYS A 1 183 ? 23.637 -12.594 -21.454 1.00 69.06 183 CYS A CA 1
ATOM 1380 C C . CYS A 1 183 ? 22.309 -12.905 -20.759 1.00 69.06 183 CYS A C 1
ATOM 1382 O O . CYS A 1 183 ? 21.247 -12.785 -21.366 1.00 69.06 183 CYS A O 1
ATOM 1384 N N . ASN A 1 184 ? 22.368 -13.275 -19.478 1.00 74.25 184 ASN A N 1
ATOM 1385 C CA . ASN A 1 184 ? 21.198 -13.454 -18.620 1.00 74.25 184 ASN A CA 1
ATOM 1386 C C . ASN A 1 184 ? 21.059 -12.242 -17.690 1.00 74.25 184 ASN A C 1
ATOM 1388 O O . ASN A 1 184 ? 21.920 -12.016 -16.840 1.00 74.25 184 ASN A O 1
ATOM 1392 N N . ILE A 1 185 ? 19.978 -11.483 -17.851 1.00 70.50 185 ILE A N 1
ATOM 1393 C CA . ILE A 1 185 ? 19.657 -10.315 -17.034 1.00 70.50 185 ILE A CA 1
ATOM 1394 C C . ILE A 1 185 ? 18.428 -10.648 -16.192 1.00 70.50 185 ILE A C 1
ATOM 1396 O O . ILE A 1 185 ? 17.331 -10.847 -16.715 1.00 70.50 185 ILE A O 1
ATOM 1400 N N . GLN A 1 186 ? 18.602 -10.689 -14.873 1.00 64.94 186 GLN A N 1
ATOM 1401 C CA . GLN A 1 186 ? 17.491 -10.888 -13.950 1.00 64.94 186 GLN A CA 1
ATOM 1402 C C . GLN A 1 186 ? 16.687 -9.591 -13.814 1.00 64.94 186 GLN A C 1
ATOM 1404 O O . GLN A 1 186 ? 17.202 -8.573 -13.353 1.00 64.94 186 GLN A O 1
ATOM 1409 N N . LEU A 1 187 ? 15.412 -9.635 -14.193 1.00 64.44 187 LEU A N 1
ATOM 1410 C CA . LEU A 1 187 ? 14.499 -8.505 -14.068 1.00 64.44 187 LEU A CA 1
ATOM 1411 C C . LEU A 1 187 ? 13.871 -8.499 -12.678 1.00 64.44 187 LEU A C 1
ATOM 1413 O O . LEU A 1 187 ? 13.227 -9.463 -12.254 1.00 64.44 187 LEU A O 1
ATOM 1417 N N . ILE A 1 188 ? 14.002 -7.372 -11.984 1.00 58.47 188 ILE A N 1
ATOM 1418 C CA . ILE A 1 188 ? 13.255 -7.122 -10.755 1.00 58.47 188 ILE A CA 1
ATOM 1419 C C . ILE A 1 188 ? 11.928 -6.459 -11.165 1.00 58.47 188 ILE A C 1
ATOM 1421 O O . ILE A 1 188 ? 11.940 -5.395 -11.793 1.00 58.47 188 ILE A O 1
ATOM 1425 N N . PRO A 1 189 ? 10.766 -7.079 -10.884 1.00 51.91 189 PRO A N 1
ATOM 1426 C CA . PRO A 1 189 ? 9.481 -6.460 -11.179 1.00 51.91 189 PRO A CA 1
ATOM 1427 C C . PRO A 1 189 ? 9.325 -5.204 -10.318 1.00 51.91 189 PRO A C 1
ATOM 1429 O O . PRO A 1 189 ? 9.423 -5.272 -9.092 1.00 51.91 189 PRO A O 1
ATOM 1432 N N . ARG A 1 190 ? 9.083 -4.057 -10.962 1.00 54.53 190 ARG A N 1
ATOM 1433 C CA . ARG A 1 190 ? 8.678 -2.840 -10.255 1.00 54.53 190 ARG A CA 1
ATOM 1434 C C . ARG A 1 190 ? 7.194 -3.015 -9.966 1.00 54.53 190 ARG A C 1
ATOM 1436 O O . ARG A 1 190 ? 6.401 -3.157 -10.888 1.00 54.53 190 ARG A O 1
ATOM 1443 N N . MET A 1 191 ? 6.826 -3.095 -8.696 1.00 43.03 191 MET A N 1
ATOM 1444 C CA . MET A 1 191 ? 5.420 -3.173 -8.322 1.00 43.03 191 MET A CA 1
ATOM 1445 C C . MET A 1 191 ? 4.821 -1.777 -8.453 1.00 43.03 191 MET A C 1
ATOM 1447 O O . MET A 1 191 ? 4.877 -1.002 -7.511 1.00 43.03 191 MET A O 1
ATOM 1451 N N . LEU A 1 192 ? 4.266 -1.456 -9.624 1.00 46.50 192 LEU A N 1
ATOM 1452 C CA . LEU A 1 192 ? 3.498 -0.228 -9.864 1.00 46.50 192 LEU A CA 1
ATOM 1453 C C . LEU A 1 192 ? 2.099 -0.287 -9.227 1.00 46.50 192 LEU A C 1
ATOM 1455 O O . LEU A 1 192 ? 1.136 0.232 -9.783 1.00 46.50 192 LEU A O 1
ATOM 1459 N N . TYR A 1 193 ? 1.956 -0.940 -8.072 1.00 38.59 193 TYR A N 1
ATOM 1460 C CA . TYR A 1 193 ? 0.664 -0.969 -7.407 1.00 38.59 193 TYR A CA 1
ATOM 1461 C C . TYR A 1 193 ? 0.389 0.399 -6.795 1.00 38.59 193 TYR A C 1
ATOM 1463 O O . TYR A 1 193 ? 0.885 0.736 -5.720 1.00 38.59 193 TYR A O 1
ATOM 1471 N N . SER A 1 194 ? -0.480 1.134 -7.487 1.00 36.16 194 SER A N 1
ATOM 1472 C CA . SER A 1 194 ? -1.536 1.953 -6.904 1.00 36.16 194 SER A CA 1
ATOM 1473 C C . SER A 1 194 ? -2.261 1.129 -5.833 1.00 36.16 194 SER A C 1
ATOM 1475 O O . SER A 1 194 ? -3.338 0.577 -6.039 1.00 36.16 194 SER A O 1
ATOM 1477 N N . MET A 1 195 ? -1.656 0.993 -4.654 1.00 32.22 195 MET A N 1
ATOM 1478 C CA . MET A 1 195 ? -2.457 0.801 -3.462 1.00 32.22 195 MET A CA 1
ATOM 1479 C C . MET A 1 195 ? -3.141 2.147 -3.281 1.00 32.22 195 MET A C 1
ATOM 1481 O O . MET A 1 195 ? -2.580 3.045 -2.650 1.00 32.22 195 MET A O 1
ATOM 1485 N N . ALA A 1 196 ? -4.331 2.300 -3.872 1.00 32.44 196 ALA A N 1
ATOM 1486 C CA . ALA A 1 196 ? -5.284 3.273 -3.374 1.00 32.44 196 ALA A CA 1
ATOM 1487 C C . ALA A 1 196 ? -5.231 3.129 -1.848 1.00 32.44 196 ALA A C 1
ATOM 1489 O O . ALA A 1 196 ? -5.355 1.994 -1.360 1.00 32.44 196 ALA A O 1
ATOM 1490 N N . PRO A 1 197 ? -4.891 4.192 -1.098 1.00 34.47 197 PRO A N 1
ATOM 1491 C CA . PRO A 1 197 ? -4.821 4.089 0.342 1.00 34.47 197 PRO A CA 1
ATOM 1492 C C . PRO A 1 197 ? -6.197 3.600 0.773 1.00 34.47 197 PRO A C 1
ATOM 1494 O O . PRO A 1 197 ? -7.175 4.329 0.653 1.00 34.47 197 PRO A O 1
ATOM 1497 N N . GLN A 1 198 ? -6.298 2.332 1.186 1.00 32.66 198 GLN A N 1
ATOM 1498 C CA . GLN A 1 198 ? -7.505 1.863 1.836 1.00 32.66 198 GLN A CA 1
ATOM 1499 C C . GLN A 1 198 ? -7.685 2.820 2.999 1.00 32.66 198 GLN A C 1
ATOM 1501 O O . GLN A 1 198 ? -6.795 2.910 3.847 1.00 32.66 198 GLN A O 1
ATOM 1506 N N . ASP A 1 199 ? -8.778 3.579 2.972 1.00 34.03 199 ASP A N 1
ATOM 1507 C CA . ASP A 1 199 ? -9.186 4.455 4.053 1.00 34.03 199 ASP A CA 1
ATOM 1508 C C . ASP A 1 199 ? -9.281 3.603 5.320 1.00 34.03 199 ASP A C 1
ATOM 1510 O O . ASP A 1 199 ? -10.298 2.974 5.627 1.00 34.03 199 ASP A O 1
ATOM 1514 N N . ILE A 1 200 ? -8.173 3.538 6.059 1.00 37.94 200 ILE A N 1
ATOM 1515 C CA . ILE A 1 200 ? -8.153 3.026 7.415 1.00 37.94 200 ILE A CA 1
ATOM 1516 C C . ILE A 1 200 ? -8.985 4.039 8.183 1.00 37.94 200 ILE A C 1
ATOM 1518 O O . ILE A 1 200 ? -8.580 5.190 8.352 1.00 37.94 200 ILE A O 1
ATOM 1522 N N . GLY A 1 201 ? -10.185 3.590 8.550 1.00 34.25 201 GLY A N 1
ATOM 1523 C CA . GLY A 1 201 ? -11.266 4.381 9.112 1.00 34.25 201 GLY A CA 1
ATOM 1524 C C . GLY A 1 201 ? -10.806 5.556 9.969 1.00 34.25 201 GLY A C 1
ATOM 1525 O O . GLY A 1 201 ? -10.027 5.408 10.909 1.00 34.25 201 GLY A O 1
ATOM 1526 N N . ILE A 1 202 ? -11.351 6.715 9.605 1.00 46.59 202 ILE A N 1
ATOM 1527 C CA . ILE A 1 202 ? -11.475 7.967 10.354 1.00 46.59 202 ILE A CA 1
ATOM 1528 C C . ILE A 1 202 ? -11.213 7.755 11.851 1.00 46.59 202 ILE A C 1
ATOM 1530 O O . ILE A 1 202 ? -12.089 7.301 12.588 1.00 46.59 202 ILE A O 1
ATOM 1534 N N . GLY A 1 203 ? -10.007 8.096 12.307 1.00 38.97 203 GLY A N 1
ATOM 1535 C CA . GLY A 1 203 ? -9.727 8.035 13.737 1.00 38.97 203 GLY A CA 1
ATOM 1536 C C . GLY A 1 203 ? -8.274 7.986 14.177 1.00 38.97 203 GLY A C 1
ATOM 1537 O O . GLY A 1 203 ? -8.031 7.337 15.179 1.00 38.97 203 GLY A O 1
ATOM 1538 N N . LEU A 1 204 ? -7.323 8.619 13.480 1.00 43.47 204 LEU A N 1
ATOM 1539 C CA . LEU A 1 204 ? -6.088 9.166 14.078 1.00 43.47 204 LEU A CA 1
ATOM 1540 C C . LEU A 1 204 ? -5.302 9.939 12.998 1.00 43.47 204 LEU A C 1
ATOM 1542 O O . LEU A 1 204 ? -4.286 9.481 12.479 1.00 43.47 204 LEU A O 1
ATOM 1546 N N . GLN A 1 205 ? -5.784 11.124 12.613 1.00 37.91 205 GLN A N 1
ATOM 1547 C CA . GLN A 1 205 ? -4.960 12.026 11.806 1.00 37.91 205 GLN A CA 1
ATOM 1548 C C . GLN A 1 205 ? -3.860 12.612 12.701 1.00 37.91 205 GLN A C 1
ATOM 1550 O O . GLN A 1 205 ? -4.103 13.483 13.534 1.00 37.91 205 GLN A O 1
ATOM 1555 N N . SER A 1 206 ? -2.646 12.082 12.556 1.00 39.25 206 SER A N 1
ATOM 1556 C CA . SER A 1 206 ? -1.424 12.734 13.029 1.00 39.25 206 SER A CA 1
ATOM 1557 C C . SER A 1 206 ? -1.149 13.974 12.161 1.00 39.25 206 SER A C 1
ATOM 1559 O O . SER A 1 206 ? -1.296 13.875 10.943 1.00 39.25 206 SER A O 1
ATOM 1561 N N . PRO A 1 207 ? -0.702 15.121 12.713 1.00 43.28 207 PRO A N 1
ATOM 1562 C CA . PRO A 1 207 ? -0.548 16.371 11.960 1.00 43.28 207 PRO A CA 1
ATOM 1563 C C . PRO A 1 207 ? 0.668 16.420 11.019 1.00 43.28 207 PRO A C 1
ATOM 1565 O O . PRO A 1 207 ? 1.005 17.496 10.531 1.00 43.28 207 PRO A O 1
ATOM 1568 N N . LEU A 1 208 ? 1.379 15.313 10.785 1.00 45.25 208 LEU A N 1
ATOM 1569 C CA . LEU A 1 208 ? 2.572 15.317 9.938 1.00 45.25 208 LEU A CA 1
ATOM 1570 C C . LEU A 1 208 ? 2.398 14.428 8.707 1.00 45.25 208 LEU A C 1
ATOM 1572 O O . LEU A 1 208 ? 2.567 13.213 8.779 1.00 45.25 208 LEU A O 1
ATOM 1576 N N . HIS A 1 209 ? 2.194 15.127 7.592 1.00 43.22 209 HIS A N 1
ATOM 1577 C CA . HIS A 1 209 ? 2.210 14.714 6.191 1.00 43.22 209 HIS A CA 1
ATOM 1578 C C . HIS A 1 209 ? 0.932 14.056 5.630 1.00 43.22 209 HIS A C 1
ATOM 1580 O O . HIS A 1 209 ? 0.556 12.973 6.066 1.00 43.22 209 HIS A O 1
ATOM 1586 N N . PRO A 1 210 ? 0.301 14.677 4.606 1.00 49.78 210 PRO A N 1
ATOM 1587 C CA . PRO A 1 210 ? -0.854 14.121 3.893 1.00 49.78 210 PRO A CA 1
ATOM 1588 C C . PRO A 1 210 ? -0.509 12.936 2.972 1.00 49.78 210 PRO A C 1
ATOM 1590 O O . PRO A 1 210 ? -1.401 12.362 2.361 1.00 49.78 210 PRO A O 1
ATOM 1593 N N . GLU A 1 211 ? 0.761 12.536 2.886 1.00 50.56 211 GLU A N 1
ATOM 1594 C CA . GLU A 1 211 ? 1.198 11.347 2.155 1.00 50.56 211 GLU A CA 1
ATOM 1595 C C . GLU A 1 211 ? 1.787 10.338 3.142 1.00 50.56 211 GLU A C 1
ATOM 1597 O O . GLU A 1 211 ? 2.629 10.680 3.978 1.00 50.56 211 GLU A O 1
ATOM 1602 N N . GLY A 1 212 ? 1.328 9.087 3.068 1.00 64.38 212 GLY A N 1
ATOM 1603 C CA . GLY A 1 212 ? 1.769 8.023 3.965 1.00 64.38 212 GLY A CA 1
ATOM 1604 C C . GLY A 1 212 ? 3.292 7.867 3.975 1.00 64.38 212 GLY A C 1
ATOM 1605 O O . GLY A 1 212 ? 3.957 7.985 2.950 1.00 64.38 212 GLY A O 1
ATOM 1606 N N . PHE A 1 213 ? 3.861 7.546 5.139 1.00 66.81 213 PHE A N 1
ATOM 1607 C CA . PHE A 1 213 ? 5.308 7.347 5.318 1.00 66.81 213 PHE A CA 1
ATOM 1608 C C . PHE A 1 213 ? 5.917 6.341 4.319 1.00 66.81 213 PHE A C 1
ATOM 1610 O O . PHE A 1 213 ? 7.070 6.483 3.923 1.00 66.81 213 PHE A O 1
ATOM 1617 N N . LEU A 1 214 ? 5.127 5.364 3.864 1.00 67.12 214 LEU A N 1
ATOM 1618 C CA . LEU A 1 214 ? 5.520 4.426 2.812 1.00 67.12 214 LEU A CA 1
ATOM 1619 C C . LEU A 1 214 ? 5.703 5.103 1.450 1.00 67.12 214 LEU A C 1
ATOM 1621 O O . LEU A 1 214 ? 6.702 4.834 0.797 1.00 67.12 214 LEU A O 1
ATOM 1625 N N . LEU A 1 215 ? 4.821 6.030 1.069 1.00 65.75 215 LEU A N 1
ATOM 1626 C CA . LEU A 1 215 ? 4.946 6.800 -0.173 1.00 65.75 215 LEU A CA 1
ATOM 1627 C C . LEU A 1 215 ? 6.163 7.729 -0.137 1.00 65.75 215 LEU A C 1
ATOM 1629 O O . LEU A 1 215 ? 6.796 7.953 -1.163 1.00 65.75 215 LEU A O 1
ATOM 1633 N N . LEU A 1 216 ? 6.533 8.235 1.045 1.00 65.75 216 LEU A N 1
ATOM 1634 C CA . LEU A 1 216 ? 7.757 9.018 1.222 1.00 65.75 216 LEU A CA 1
ATOM 1635 C C . LEU A 1 216 ? 9.011 8.153 1.049 1.00 65.75 216 LEU A C 1
ATOM 1637 O O . LEU A 1 216 ? 9.950 8.572 0.372 1.00 65.75 216 LEU A O 1
ATOM 1641 N N . ILE A 1 217 ? 9.029 6.949 1.630 1.00 67.75 217 ILE A N 1
ATOM 1642 C CA . ILE A 1 217 ? 10.121 5.987 1.430 1.00 67.75 217 ILE A CA 1
ATOM 1643 C C . ILE A 1 217 ? 10.200 5.596 -0.043 1.00 67.75 217 ILE A C 1
ATOM 1645 O O . ILE A 1 217 ? 11.278 5.632 -0.627 1.00 67.75 217 ILE A O 1
ATOM 1649 N N . GLU A 1 218 ? 9.065 5.273 -0.653 1.00 64.12 218 GLU A N 1
ATOM 1650 C CA . GLU A 1 218 ? 8.986 4.873 -2.048 1.00 64.12 218 GLU A CA 1
ATOM 1651 C C . GLU A 1 218 ? 9.407 6.003 -2.983 1.00 64.12 218 GLU A C 1
ATOM 1653 O O . GLU A 1 218 ? 10.177 5.754 -3.897 1.00 64.12 218 GLU A O 1
ATOM 1658 N N . ARG A 1 219 ? 9.009 7.255 -2.725 1.00 63.78 219 ARG A N 1
ATOM 1659 C CA . ARG A 1 219 ? 9.490 8.426 -3.471 1.00 63.78 219 ARG A CA 1
ATOM 1660 C C . ARG A 1 219 ? 10.994 8.623 -3.302 1.00 63.78 219 ARG A C 1
ATOM 1662 O O . ARG A 1 219 ? 11.690 8.806 -4.290 1.00 63.78 219 ARG A O 1
ATOM 1669 N N . THR A 1 220 ? 11.504 8.535 -2.075 1.00 62.56 220 THR A N 1
ATOM 1670 C CA . THR A 1 220 ? 12.939 8.716 -1.787 1.00 62.56 220 THR A CA 1
ATOM 1671 C C . THR A 1 220 ? 13.785 7.631 -2.455 1.00 62.56 220 THR A C 1
ATOM 1673 O O . THR A 1 220 ? 14.885 7.898 -2.946 1.00 62.56 220 THR A O 1
ATOM 1676 N N . LEU A 1 221 ? 13.264 6.402 -2.487 1.00 63.09 221 LEU A N 1
ATOM 1677 C CA . LEU A 1 221 ? 13.854 5.305 -3.236 1.00 63.09 221 LEU A CA 1
ATOM 1678 C C . LEU A 1 221 ? 13.677 5.529 -4.740 1.00 63.09 221 LEU A C 1
ATOM 1680 O O . LEU A 1 221 ? 14.641 5.343 -5.457 1.00 63.09 221 LEU A O 1
ATOM 1684 N N . ARG A 1 222 ? 12.531 5.997 -5.234 1.00 58.47 222 ARG A N 1
ATOM 1685 C CA . ARG A 1 222 ? 12.260 6.242 -6.662 1.00 58.47 222 ARG A CA 1
ATOM 1686 C C . ARG A 1 222 ? 13.144 7.334 -7.262 1.00 58.47 222 ARG A C 1
ATOM 1688 O O . ARG A 1 222 ? 13.646 7.149 -8.360 1.00 58.47 222 ARG A O 1
ATOM 1695 N N . GLU A 1 223 ? 13.378 8.422 -6.534 1.00 55.72 223 GLU A N 1
ATOM 1696 C CA . GLU A 1 223 ? 14.204 9.553 -6.982 1.00 55.72 223 GLU A CA 1
ATOM 1697 C C . GLU A 1 223 ? 15.687 9.186 -7.151 1.00 55.72 223 GLU A C 1
ATOM 1699 O O . GLU A 1 223 ? 16.398 9.858 -7.888 1.00 55.72 223 GLU A O 1
ATOM 1704 N N . ASN A 1 224 ? 16.166 8.123 -6.491 1.00 48.16 224 ASN A N 1
ATOM 1705 C CA . ASN A 1 224 ? 17.588 7.752 -6.502 1.00 48.16 224 ASN A CA 1
ATOM 1706 C C . ASN A 1 224 ? 17.873 6.288 -6.868 1.00 48.16 224 ASN A C 1
ATOM 1708 O O . ASN A 1 224 ? 19.028 5.914 -7.055 1.00 48.16 224 ASN A O 1
ATOM 1712 N N . SER A 1 225 ? 16.840 5.457 -6.983 1.00 47.81 225 SER A N 1
ATOM 1713 C CA . SER A 1 225 ? 16.915 4.079 -7.466 1.00 47.81 225 SER A CA 1
ATOM 1714 C C . SER A 1 225 ? 16.472 4.071 -8.922 1.00 47.81 225 SER A C 1
ATOM 1716 O O . SER A 1 225 ? 15.387 3.595 -9.265 1.00 47.81 225 SER A O 1
ATOM 1718 N N . ALA A 1 226 ? 17.335 4.579 -9.801 1.00 46.06 226 ALA A N 1
ATOM 1719 C CA . ALA A 1 226 ? 17.357 4.070 -11.165 1.00 46.06 226 ALA A CA 1
ATOM 1720 C C . ALA A 1 226 ? 17.642 2.566 -11.045 1.00 46.06 226 ALA A C 1
ATOM 1722 O O . ALA A 1 226 ? 18.744 2.155 -10.699 1.00 46.06 226 ALA A O 1
ATOM 1723 N N . SER A 1 227 ? 16.605 1.740 -11.145 1.00 47.69 227 SER A N 1
ATOM 1724 C CA . SER A 1 227 ? 16.721 0.303 -10.945 1.00 47.69 227 SER A CA 1
ATOM 1725 C C . SER A 1 227 ? 17.432 -0.283 -12.148 1.00 47.69 227 SER A C 1
ATOM 1727 O O . SER A 1 227 ? 16.817 -0.618 -13.149 1.00 47.69 227 SER A O 1
ATOM 1729 N N . GLY A 1 228 ? 18.745 -0.398 -12.029 1.00 51.31 228 GLY A N 1
ATOM 1730 C CA . GLY A 1 228 ? 19.580 -1.000 -13.047 1.00 51.31 228 GLY A CA 1
ATOM 1731 C C . GLY A 1 228 ? 20.894 -0.262 -13.113 1.00 51.31 228 GLY A C 1
ATOM 1732 O O . GLY A 1 228 ? 21.021 0.717 -13.835 1.00 51.31 228 GLY A O 1
ATOM 1733 N N . CYS A 1 229 ? 21.905 -0.753 -12.396 1.00 52.72 229 CYS A N 1
ATOM 1734 C CA . CYS A 1 229 ? 23.237 -0.617 -12.963 1.00 52.72 229 CYS A CA 1
ATOM 1735 C C . CYS A 1 229 ? 23.166 -1.377 -14.297 1.00 52.72 229 CYS A C 1
ATOM 1737 O O . CYS A 1 229 ? 22.931 -2.591 -14.238 1.00 52.72 229 CYS A O 1
ATOM 1739 N N . PRO A 1 230 ? 23.289 -0.720 -15.464 1.00 55.94 230 PRO A N 1
ATOM 1740 C CA . PRO A 1 230 ? 23.294 -1.437 -16.728 1.00 55.94 230 PRO A CA 1
ATOM 1741 C C . PRO A 1 230 ? 24.381 -2.503 -16.650 1.00 55.94 230 PRO A C 1
ATOM 1743 O O . PRO A 1 230 ? 25.515 -2.218 -16.250 1.00 55.94 230 PRO A O 1
ATOM 1746 N N . LEU A 1 231 ? 24.044 -3.743 -17.003 1.00 55.25 231 LEU A N 1
ATOM 1747 C CA . LEU A 1 231 ? 25.061 -4.753 -17.218 1.00 55.25 231 LEU A CA 1
ATOM 1748 C C . LEU A 1 231 ? 25.895 -4.253 -18.395 1.00 55.25 231 LEU A C 1
ATOM 1750 O O . LEU A 1 231 ? 25.412 -4.176 -19.519 1.00 55.25 231 LEU A O 1
ATOM 1754 N N . MET A 1 232 ? 27.128 -3.840 -18.140 1.00 58.53 232 MET A N 1
ATOM 1755 C CA . MET A 1 232 ? 27.981 -3.334 -19.203 1.00 58.53 232 MET A CA 1
ATOM 1756 C C . MET A 1 232 ? 28.946 -4.427 -19.623 1.00 58.53 232 MET A C 1
ATOM 1758 O O . MET A 1 232 ? 29.736 -4.917 -18.813 1.00 58.53 232 MET A O 1
ATOM 1762 N N . LYS A 1 233 ? 28.866 -4.819 -20.894 1.00 56.34 233 LYS A N 1
ATOM 1763 C CA . LYS A 1 233 ? 29.757 -5.811 -21.486 1.00 56.34 233 LYS A CA 1
ATOM 1764 C C . LYS A 1 233 ? 30.529 -5.142 -22.609 1.00 56.34 233 LYS A C 1
ATOM 1766 O O . LYS A 1 233 ? 30.010 -4.962 -23.705 1.00 56.34 233 LYS A O 1
ATOM 1771 N N . LEU A 1 234 ? 31.754 -4.728 -22.299 1.00 58.94 234 LEU A N 1
ATOM 1772 C CA . LEU A 1 234 ? 32.640 -4.095 -23.267 1.00 58.94 234 LEU A CA 1
ATOM 1773 C C . LEU A 1 234 ? 33.336 -5.162 -24.118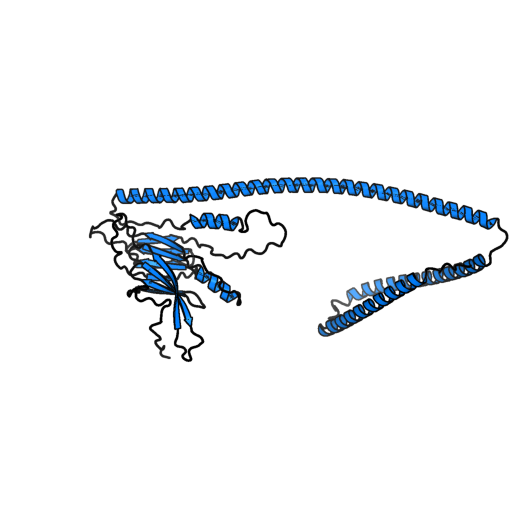 1.00 58.94 234 LEU A C 1
ATOM 1775 O O . LEU A 1 234 ? 33.639 -6.254 -23.634 1.00 58.94 234 LEU A O 1
ATOM 1779 N N . ALA A 1 235 ? 33.618 -4.821 -25.375 1.00 57.00 235 ALA A N 1
ATOM 1780 C CA . ALA A 1 235 ? 34.372 -5.675 -26.285 1.00 57.00 235 ALA A CA 1
ATOM 1781 C C . ALA A 1 235 ? 35.783 -6.000 -25.734 1.00 57.00 235 ALA A C 1
ATOM 1783 O O . ALA A 1 235 ? 36.377 -5.170 -25.026 1.00 57.00 235 ALA A O 1
ATOM 1784 N N . PRO A 1 236 ? 36.348 -7.180 -26.068 1.00 52.94 236 PRO A N 1
ATOM 1785 C CA . PRO A 1 236 ? 37.674 -7.612 -25.627 1.00 52.94 236 PRO A CA 1
ATOM 1786 C C . PRO A 1 236 ? 38.772 -6.807 -26.346 1.00 52.94 236 PRO A C 1
ATOM 1788 O O . PRO A 1 236 ? 39.373 -7.255 -27.314 1.00 52.94 236 PRO A O 1
ATOM 1791 N N . GLY A 1 237 ? 39.009 -5.579 -25.887 1.00 55.47 237 GLY A N 1
ATOM 1792 C CA . GLY A 1 237 ? 40.000 -4.658 -26.460 1.00 55.47 237 GLY A CA 1
ATOM 1793 C C . GLY A 1 237 ? 39.977 -3.239 -25.882 1.00 55.47 237 GLY A C 1
ATOM 1794 O O . GLY A 1 237 ? 40.629 -2.352 -26.425 1.00 55.47 237 GLY A O 1
ATOM 1795 N N . THR A 1 238 ? 39.220 -3.002 -24.807 1.00 60.12 238 THR A N 1
ATOM 1796 C CA . THR A 1 238 ? 39.014 -1.664 -24.233 1.00 60.12 238 THR A CA 1
ATOM 1797 C C . THR A 1 238 ? 40.247 -1.127 -23.517 1.00 60.12 238 THR A C 1
ATOM 1799 O O . THR A 1 238 ? 40.998 -1.868 -22.877 1.00 60.12 238 THR A O 1
ATOM 1802 N N . THR A 1 239 ? 40.451 0.189 -23.588 1.00 66.31 239 THR A N 1
ATOM 1803 C CA . THR A 1 239 ? 41.613 0.823 -22.966 1.00 66.31 239 THR A CA 1
ATOM 1804 C C . THR A 1 239 ? 41.456 0.888 -21.436 1.00 66.31 239 THR A C 1
ATOM 1806 O O . THR A 1 239 ? 40.350 1.081 -20.924 1.00 66.31 239 THR A O 1
ATOM 1809 N N . PRO A 1 240 ? 42.549 0.795 -20.650 1.00 70.69 240 PRO A N 1
ATOM 1810 C CA . PRO A 1 240 ? 42.482 0.893 -19.185 1.00 70.69 240 PRO A CA 1
ATOM 1811 C C . PRO A 1 240 ? 41.878 2.205 -18.649 1.00 70.69 240 PRO A C 1
ATOM 1813 O O . PRO A 1 240 ? 41.431 2.254 -17.504 1.00 70.69 240 PRO A O 1
ATOM 1816 N N . ARG A 1 241 ? 41.866 3.275 -19.459 1.00 67.50 241 ARG A N 1
ATOM 1817 C CA . ARG A 1 241 ? 41.282 4.579 -19.101 1.00 67.50 241 ARG A CA 1
ATOM 1818 C C . ARG A 1 241 ? 39.756 4.551 -19.102 1.00 67.50 241 ARG A C 1
ATOM 1820 O O . ARG A 1 241 ? 39.152 5.066 -18.167 1.00 67.50 241 ARG A O 1
ATOM 1827 N N . GLU A 1 242 ? 39.153 3.905 -20.094 1.00 63.47 242 GLU A N 1
ATOM 1828 C CA . GLU A 1 242 ? 37.696 3.763 -20.201 1.00 63.47 242 GLU A CA 1
ATOM 1829 C C . GLU A 1 242 ? 37.158 2.922 -19.041 1.00 63.47 242 GLU A C 1
ATOM 1831 O O . GLU A 1 242 ? 36.190 3.305 -18.389 1.00 63.47 242 GLU A O 1
ATOM 1836 N N . TRP A 1 243 ? 37.860 1.841 -18.686 1.00 68.69 243 TRP A N 1
ATOM 1837 C CA . TRP A 1 243 ? 37.543 1.057 -17.493 1.00 68.69 243 TRP A CA 1
ATOM 1838 C C . TRP A 1 243 ? 37.600 1.896 -16.216 1.00 68.69 243 TRP A C 1
ATOM 1840 O O . TRP A 1 243 ? 36.682 1.830 -15.402 1.00 68.69 243 TRP A O 1
ATOM 1850 N N . PHE A 1 244 ? 38.642 2.708 -16.030 1.00 71.19 244 PHE A N 1
ATOM 1851 C CA . PHE A 1 244 ? 38.776 3.538 -14.832 1.00 71.19 244 PHE A CA 1
ATOM 1852 C C . PHE A 1 244 ? 37.651 4.576 -14.696 1.00 71.19 244 PHE A C 1
ATOM 1854 O O . PHE A 1 244 ? 37.134 4.788 -13.596 1.00 71.19 244 PHE A O 1
ATOM 1861 N N . GLU A 1 245 ? 37.237 5.204 -15.795 1.00 68.12 245 GLU A N 1
ATOM 1862 C CA . GLU A 1 245 ? 36.146 6.181 -15.776 1.00 68.12 245 GLU A CA 1
ATOM 1863 C C . GLU A 1 245 ? 34.793 5.518 -15.495 1.00 68.12 245 GLU A C 1
ATOM 1865 O O . GLU A 1 245 ? 34.028 5.997 -14.654 1.00 68.12 245 GLU A O 1
ATOM 1870 N N . VAL A 1 246 ? 34.542 4.362 -16.111 1.00 68.50 246 VAL A N 1
ATOM 1871 C CA . VAL A 1 246 ? 33.378 3.516 -15.826 1.00 68.50 246 VAL A CA 1
ATOM 1872 C C . VAL A 1 246 ? 33.338 3.121 -14.355 1.00 68.50 246 VAL A C 1
ATOM 1874 O O . VAL A 1 246 ? 32.301 3.268 -13.702 1.00 68.50 246 VAL A O 1
ATOM 1877 N N . PHE A 1 247 ? 34.461 2.655 -13.806 1.00 72.06 247 PHE A N 1
ATOM 1878 C CA . PHE A 1 247 ? 34.557 2.307 -12.392 1.00 72.06 247 PHE A CA 1
ATOM 1879 C C . PHE A 1 247 ? 34.290 3.520 -11.508 1.00 72.06 247 PHE A C 1
ATOM 1881 O O . PHE A 1 247 ? 33.528 3.412 -10.553 1.00 72.06 247 PHE A O 1
ATOM 1888 N N . THR A 1 248 ? 34.845 4.683 -11.839 1.00 76.31 248 THR A N 1
ATOM 1889 C CA . THR A 1 248 ? 34.655 5.905 -11.049 1.00 76.31 248 THR A CA 1
ATOM 1890 C C . THR A 1 248 ? 33.192 6.346 -11.054 1.00 76.31 248 THR A C 1
ATOM 1892 O O . THR A 1 248 ? 32.629 6.587 -9.987 1.00 76.31 248 THR A O 1
ATOM 1895 N N . ARG A 1 249 ? 32.529 6.363 -12.218 1.00 68.81 249 ARG A N 1
ATOM 1896 C CA . ARG A 1 249 ? 31.099 6.697 -12.322 1.00 68.81 249 ARG A CA 1
ATOM 1897 C C . ARG A 1 249 ? 30.223 5.671 -11.596 1.00 68.81 249 ARG A C 1
ATOM 1899 O O . ARG A 1 249 ? 29.346 6.061 -10.826 1.00 68.81 249 ARG A O 1
ATOM 1906 N N . THR A 1 250 ? 30.522 4.379 -11.736 1.00 68.44 250 THR A N 1
ATOM 1907 C CA . THR A 1 250 ? 29.825 3.301 -11.010 1.00 68.44 250 THR A CA 1
ATOM 1908 C C . THR A 1 250 ? 29.986 3.459 -9.501 1.00 68.44 250 THR A C 1
ATOM 1910 O O . THR A 1 250 ? 29.013 3.354 -8.764 1.00 68.44 250 THR A O 1
ATOM 1913 N N . ILE A 1 251 ? 31.189 3.780 -9.021 1.00 76.06 251 ILE A N 1
ATOM 1914 C CA . ILE A 1 251 ? 31.450 4.028 -7.599 1.00 76.06 251 ILE A CA 1
ATOM 1915 C C . ILE A 1 251 ? 30.674 5.254 -7.115 1.00 76.06 251 ILE A C 1
ATOM 1917 O O . ILE A 1 251 ? 30.061 5.195 -6.050 1.00 76.06 251 ILE A O 1
ATOM 1921 N N . THR A 1 252 ? 30.646 6.347 -7.886 1.00 74.88 252 THR A N 1
ATOM 1922 C CA . THR A 1 252 ? 29.859 7.531 -7.513 1.00 74.88 252 THR A CA 1
ATOM 1923 C C . THR A 1 252 ? 28.368 7.214 -7.439 1.00 74.88 252 THR A C 1
ATOM 1925 O O . THR A 1 252 ? 27.732 7.569 -6.451 1.00 74.88 252 THR A O 1
ATOM 1928 N N . TYR A 1 253 ? 27.834 6.450 -8.391 1.00 69.81 253 TYR A N 1
ATOM 1929 C CA . TYR A 1 253 ? 26.441 6.015 -8.388 1.00 69.81 253 TYR A CA 1
ATOM 1930 C C . TYR A 1 253 ? 26.126 5.065 -7.219 1.00 69.81 253 TYR A C 1
ATOM 1932 O O . TYR A 1 253 ? 25.176 5.268 -6.468 1.00 69.81 253 TYR A O 1
ATOM 1940 N N . LEU A 1 254 ? 26.970 4.063 -6.966 1.00 69.50 254 LEU A N 1
ATOM 1941 C CA . LEU A 1 254 ? 26.798 3.182 -5.809 1.00 69.50 254 LEU A CA 1
ATOM 1942 C C . LEU A 1 254 ? 26.875 3.964 -4.493 1.00 69.50 254 LEU A C 1
ATOM 1944 O O . LEU A 1 254 ? 26.155 3.652 -3.547 1.00 69.50 254 LEU A O 1
ATOM 1948 N N . SER A 1 255 ? 27.707 5.006 -4.429 1.00 74.44 255 SER A N 1
ATOM 1949 C CA . SER A 1 255 ? 27.805 5.860 -3.247 1.00 74.44 255 SER A CA 1
ATOM 1950 C C . SER A 1 255 ? 26.540 6.696 -3.014 1.00 74.44 255 SER A C 1
ATOM 1952 O O . SER A 1 255 ? 26.129 6.857 -1.861 1.00 74.44 255 SER A O 1
ATOM 1954 N N . THR A 1 256 ? 25.877 7.181 -4.072 1.00 74.06 256 THR A N 1
ATOM 1955 C CA . THR A 1 256 ? 24.607 7.915 -3.950 1.00 74.06 256 THR A CA 1
ATOM 1956 C C . THR A 1 256 ? 23.469 6.979 -3.551 1.00 74.06 256 THR A C 1
ATOM 1958 O O . THR A 1 256 ? 22.716 7.300 -2.628 1.00 74.06 256 THR A O 1
ATOM 1961 N N . VAL A 1 257 ? 23.393 5.781 -4.139 1.00 70.06 257 VAL A N 1
ATOM 1962 C CA . VAL A 1 257 ? 22.415 4.748 -3.755 1.00 70.06 257 VAL A CA 1
ATOM 1963 C C . VAL A 1 257 ? 22.625 4.302 -2.305 1.00 70.06 257 VAL A C 1
ATOM 1965 O O . VAL A 1 257 ? 21.687 4.287 -1.511 1.00 70.06 257 VAL A O 1
ATOM 1968 N N . ALA A 1 258 ? 23.861 4.017 -1.894 1.00 73.19 258 ALA A N 1
ATOM 1969 C CA . ALA A 1 258 ? 24.150 3.630 -0.514 1.00 73.19 258 ALA A CA 1
ATOM 1970 C C . ALA A 1 258 ? 23.791 4.746 0.485 1.00 73.19 258 ALA A C 1
ATOM 1972 O O . ALA A 1 258 ? 23.275 4.481 1.574 1.00 73.19 258 ALA A O 1
ATOM 1973 N N . ARG A 1 259 ? 24.021 6.015 0.119 1.00 76.75 259 ARG A N 1
ATOM 1974 C CA . ARG A 1 259 ? 23.647 7.169 0.947 1.00 76.75 259 ARG A CA 1
ATOM 1975 C C . ARG A 1 259 ? 22.133 7.300 1.099 1.00 76.75 259 ARG A C 1
ATOM 1977 O O . ARG A 1 259 ? 21.661 7.593 2.198 1.00 76.75 259 ARG A O 1
ATOM 1984 N N . THR A 1 260 ? 21.379 7.089 0.028 1.00 74.31 260 THR A N 1
ATOM 1985 C CA . THR A 1 260 ? 19.914 7.205 0.044 1.00 74.31 260 THR A CA 1
ATOM 1986 C C . THR A 1 260 ? 19.286 6.053 0.818 1.00 74.31 260 THR A C 1
ATOM 1988 O O . THR A 1 260 ? 18.475 6.303 1.707 1.00 74.31 260 THR A O 1
ATOM 1991 N N . GLN A 1 261 ? 19.768 4.821 0.626 1.00 75.75 261 GLN A N 1
ATOM 1992 C CA . GLN A 1 261 ? 19.387 3.671 1.452 1.00 75.75 261 GLN A CA 1
ATOM 1993 C C . GLN A 1 261 ? 19.691 3.899 2.938 1.00 75.75 261 GLN A C 1
ATOM 1995 O O . GLN A 1 261 ? 18.852 3.619 3.794 1.00 75.75 261 GLN A O 1
ATOM 2000 N N . LYS A 1 262 ? 20.854 4.477 3.265 1.00 80.94 262 LYS A N 1
ATOM 2001 C CA . LYS A 1 262 ? 21.200 4.833 4.648 1.00 80.94 262 LYS A CA 1
ATOM 2002 C C . LYS A 1 262 ? 20.271 5.907 5.224 1.00 80.94 262 LYS A C 1
ATOM 2004 O O . LYS A 1 262 ? 19.886 5.810 6.385 1.00 80.94 262 LYS A O 1
ATOM 2009 N N . SER A 1 263 ? 19.891 6.908 4.431 1.00 78.19 263 SER A N 1
ATOM 2010 C CA . SER A 1 263 ? 18.916 7.933 4.834 1.00 78.19 263 SER A CA 1
ATOM 2011 C C . SER A 1 263 ? 17.547 7.319 5.146 1.00 78.19 263 SER A C 1
ATOM 2013 O O . SER A 1 263 ? 16.975 7.589 6.201 1.00 78.19 263 SER A O 1
ATOM 2015 N N . VAL A 1 264 ? 17.056 6.428 4.278 1.00 80.25 264 VAL A N 1
ATOM 2016 C CA . VAL A 1 264 ? 15.795 5.698 4.483 1.00 80.25 264 VAL A CA 1
ATOM 2017 C C . VAL A 1 264 ? 15.857 4.829 5.741 1.00 80.25 264 VAL A C 1
ATOM 2019 O O . VAL A 1 264 ? 14.930 4.857 6.549 1.00 80.25 264 VAL A O 1
ATOM 2022 N N . ALA A 1 265 ? 16.965 4.115 5.961 1.00 80.69 265 ALA A N 1
ATOM 2023 C CA . ALA A 1 265 ? 17.164 3.310 7.165 1.00 80.69 265 ALA A CA 1
ATOM 2024 C C . ALA A 1 265 ? 17.107 4.162 8.447 1.00 80.69 265 ALA A C 1
ATOM 2026 O O . ALA A 1 265 ? 16.431 3.782 9.402 1.00 80.69 265 ALA A O 1
ATOM 2027 N N . LEU A 1 266 ? 17.735 5.345 8.447 1.00 86.06 266 LEU A N 1
ATOM 2028 C CA . LEU A 1 266 ? 17.682 6.280 9.577 1.00 86.06 266 LEU A CA 1
ATOM 2029 C C . LEU A 1 266 ? 16.266 6.813 9.829 1.00 86.06 266 LEU A C 1
ATOM 2031 O O . LEU A 1 266 ? 15.838 6.902 10.979 1.00 86.06 266 LEU A O 1
ATOM 2035 N N . GLN A 1 267 ? 15.516 7.148 8.776 1.00 81.19 267 GLN A N 1
ATOM 2036 C CA . GLN A 1 267 ? 14.124 7.587 8.921 1.00 81.19 267 GLN A CA 1
ATOM 2037 C C . GLN A 1 267 ? 13.230 6.472 9.480 1.00 81.19 267 GLN A C 1
ATOM 2039 O O . GLN A 1 267 ? 12.375 6.734 10.331 1.00 81.19 267 GLN A O 1
ATOM 2044 N N . LEU A 1 268 ? 13.446 5.227 9.047 1.00 83.50 268 LEU A N 1
ATOM 2045 C CA . LEU A 1 268 ? 12.726 4.063 9.555 1.00 83.50 268 LEU A CA 1
ATOM 2046 C C . LEU A 1 268 ? 13.044 3.806 11.033 1.00 83.50 268 LEU A C 1
ATOM 2048 O O . LEU A 1 268 ? 12.130 3.579 11.823 1.00 83.50 268 LEU A O 1
ATOM 2052 N N . GLU A 1 269 ? 14.311 3.906 11.430 1.00 89.69 269 GLU A N 1
ATOM 2053 C CA . GLU A 1 269 ? 14.737 3.757 12.824 1.00 89.69 269 GLU A CA 1
ATOM 2054 C C . GLU A 1 269 ? 14.175 4.875 13.724 1.00 89.69 269 GLU A C 1
ATOM 2056 O O . GLU A 1 269 ? 13.674 4.617 14.825 1.00 89.69 269 GLU A O 1
ATOM 2061 N N . ALA A 1 270 ? 14.161 6.120 13.239 1.00 86.88 270 ALA A N 1
ATOM 2062 C CA . ALA A 1 270 ? 13.555 7.251 13.941 1.00 86.88 270 ALA A CA 1
ATOM 2063 C C . ALA A 1 270 ? 12.038 7.065 14.140 1.00 86.88 270 ALA A C 1
ATOM 2065 O O . ALA A 1 270 ? 11.504 7.318 15.223 1.00 86.88 270 ALA A O 1
ATOM 2066 N N . LYS A 1 271 ? 11.322 6.563 13.127 1.00 85.31 271 LYS A N 1
ATOM 2067 C CA . LYS A 1 271 ? 9.896 6.233 13.272 1.00 85.31 271 LYS A CA 1
ATOM 2068 C C . LYS A 1 271 ? 9.676 5.039 14.195 1.00 85.31 271 LYS A C 1
ATOM 2070 O O . LYS A 1 271 ? 8.798 5.108 15.052 1.00 85.31 271 LYS A O 1
ATOM 2075 N N . ALA A 1 272 ? 10.480 3.983 14.087 1.00 87.75 272 ALA A N 1
ATOM 2076 C CA . ALA A 1 272 ? 10.379 2.809 14.950 1.00 87.75 272 ALA A CA 1
ATOM 2077 C C . ALA A 1 272 ? 10.596 3.167 16.430 1.00 87.75 272 ALA A C 1
ATOM 2079 O O . ALA A 1 272 ? 9.854 2.704 17.299 1.00 87.75 272 ALA A O 1
ATOM 2080 N N . SER A 1 273 ? 11.566 4.035 16.725 1.00 90.44 273 SER A N 1
ATOM 2081 C CA . SER A 1 273 ? 11.804 4.532 18.084 1.00 90.44 273 SER A CA 1
ATOM 2082 C C . SER A 1 273 ? 10.658 5.414 18.591 1.00 90.44 273 SER A C 1
ATOM 2084 O O . SER A 1 273 ? 10.196 5.201 19.712 1.00 90.44 273 SER A O 1
ATOM 2086 N N . SER A 1 274 ? 10.119 6.319 17.767 1.00 87.81 274 SER A N 1
ATOM 2087 C CA . SER A 1 274 ? 8.930 7.114 18.113 1.00 87.81 274 SER A CA 1
ATOM 2088 C C . SER A 1 274 ? 7.718 6.229 18.427 1.00 87.81 274 SER A C 1
ATOM 2090 O O . SER A 1 274 ? 7.092 6.382 19.477 1.00 87.81 274 SER A O 1
ATOM 2092 N N . VAL A 1 275 ? 7.441 5.228 17.586 1.00 90.94 275 VAL A N 1
ATOM 2093 C CA . VAL A 1 275 ? 6.359 4.260 17.814 1.00 90.94 275 VAL A CA 1
ATOM 2094 C C . VAL A 1 275 ? 6.592 3.491 19.114 1.00 90.94 275 VAL A C 1
ATOM 2096 O O . VAL A 1 275 ? 5.676 3.366 19.925 1.00 90.94 275 VAL A O 1
ATOM 2099 N N . LYS A 1 276 ? 7.822 3.043 19.384 1.00 94.38 276 LYS A N 1
ATOM 2100 C CA . LYS A 1 276 ? 8.154 2.357 20.640 1.00 94.38 276 LYS A CA 1
ATOM 2101 C C . LYS A 1 276 ? 7.852 3.224 21.866 1.00 94.38 276 LYS A C 1
ATOM 2103 O O . LYS A 1 276 ? 7.274 2.711 22.823 1.00 94.38 276 LYS A O 1
ATOM 2108 N N . VAL A 1 277 ? 8.168 4.521 21.819 1.00 94.19 277 VAL A N 1
ATOM 2109 C CA . VAL A 1 277 ? 7.833 5.475 22.890 1.00 94.19 277 VAL A CA 1
ATOM 2110 C C . VAL A 1 277 ? 6.315 5.597 23.061 1.00 94.19 277 VAL A C 1
ATOM 2112 O O . VAL A 1 277 ? 5.820 5.468 24.183 1.00 94.19 277 VAL A O 1
ATOM 2115 N N . THR A 1 278 ? 5.555 5.750 21.971 1.00 92.81 278 THR A N 1
ATOM 2116 C CA . THR A 1 278 ? 4.082 5.825 22.052 1.00 92.81 278 THR A CA 1
ATOM 2117 C C . THR A 1 278 ? 3.462 4.550 22.624 1.00 92.81 278 THR A C 1
ATOM 2119 O O . THR A 1 278 ? 2.581 4.629 23.474 1.00 92.81 278 THR A O 1
ATOM 2122 N N . ILE A 1 279 ? 3.974 3.370 22.257 1.00 94.88 279 ILE A N 1
ATOM 2123 C CA . ILE A 1 279 ? 3.516 2.089 22.807 1.00 94.88 279 ILE A CA 1
ATOM 2124 C C . ILE A 1 279 ? 3.780 2.022 24.313 1.00 94.88 279 ILE A C 1
ATOM 2126 O O . ILE A 1 279 ? 2.928 1.549 25.063 1.00 94.88 279 ILE A O 1
ATOM 2130 N N . THR A 1 280 ? 4.947 2.476 24.778 1.00 95.75 280 THR A N 1
ATOM 2131 C CA . THR A 1 280 ? 5.238 2.499 26.219 1.00 95.75 280 THR A CA 1
ATOM 2132 C C . THR A 1 280 ? 4.346 3.479 26.979 1.00 95.75 280 THR A C 1
ATOM 2134 O O . THR A 1 280 ? 3.881 3.131 28.060 1.00 95.75 280 THR A O 1
ATOM 2137 N N . ALA A 1 281 ? 4.043 4.646 26.403 1.00 93.88 281 ALA A N 1
ATOM 2138 C CA . ALA A 1 281 ? 3.110 5.605 26.992 1.00 93.88 281 ALA A CA 1
ATOM 2139 C C . ALA A 1 281 ? 1.693 5.015 27.092 1.00 93.88 281 ALA A C 1
ATOM 2141 O O . ALA A 1 281 ? 1.139 4.955 28.183 1.00 93.88 281 ALA A O 1
ATOM 2142 N N . LEU A 1 282 ? 1.171 4.439 26.002 1.00 94.56 282 LEU A N 1
ATOM 2143 C CA . LEU A 1 282 ? -0.146 3.792 25.987 1.00 94.56 282 LEU A CA 1
ATOM 2144 C C . LEU A 1 282 ? -0.247 2.637 26.990 1.00 94.56 282 LEU A C 1
ATOM 2146 O O . LEU A 1 282 ? -1.281 2.450 27.623 1.00 94.56 282 LEU A O 1
ATOM 2150 N N . LYS A 1 283 ? 0.825 1.855 27.171 1.00 96.19 283 LYS A N 1
ATOM 2151 C CA . LYS A 1 283 ? 0.859 0.806 28.202 1.00 96.19 283 LYS A CA 1
ATOM 2152 C C . LYS A 1 283 ? 0.758 1.379 29.616 1.00 96.19 283 LYS A C 1
ATOM 2154 O O . LYS A 1 283 ? 0.067 0.790 30.445 1.00 96.19 283 LYS A O 1
ATOM 2159 N N . ASN A 1 284 ? 1.420 2.502 29.884 1.00 96.19 284 ASN A N 1
ATOM 2160 C CA . ASN A 1 284 ? 1.336 3.176 31.178 1.00 96.19 284 ASN A CA 1
ATOM 2161 C C . ASN A 1 284 ? -0.062 3.765 31.409 1.00 96.19 284 ASN A C 1
ATOM 2163 O O . ASN A 1 284 ? -0.602 3.605 32.501 1.00 96.19 284 ASN A O 1
ATOM 2167 N N . ASP A 1 285 ? -0.676 4.351 30.379 1.00 95.88 285 ASP A N 1
ATOM 2168 C CA . ASP A 1 285 ? -2.040 4.890 30.449 1.00 95.88 285 ASP A CA 1
ATOM 2169 C C . ASP A 1 285 ? -3.079 3.785 30.686 1.00 95.88 285 ASP A C 1
ATOM 2171 O O . ASP A 1 285 ? -4.011 3.936 31.471 1.00 95.88 285 ASP A O 1
ATOM 2175 N N . ILE A 1 286 ? -2.906 2.616 30.064 1.00 95.25 286 ILE A N 1
ATOM 2176 C CA . ILE A 1 286 ? -3.758 1.454 30.347 1.00 95.25 286 ILE A CA 1
ATOM 2177 C C . ILE A 1 286 ? -3.590 1.009 31.806 1.00 95.25 286 ILE A C 1
ATOM 2179 O O . ILE A 1 286 ? -4.575 0.670 32.462 1.00 95.25 286 ILE A O 1
ATOM 2183 N N . ALA A 1 287 ? -2.364 1.011 32.335 1.00 96.25 287 ALA A N 1
ATOM 2184 C CA . ALA A 1 287 ? -2.112 0.633 33.721 1.00 96.25 287 ALA A CA 1
ATOM 2185 C C . ALA A 1 287 ? -2.737 1.622 34.725 1.00 96.25 287 ALA A C 1
ATOM 2187 O O . ALA A 1 287 ? -3.309 1.176 35.722 1.00 96.25 287 ALA A O 1
ATOM 2188 N N . SER A 1 288 ? -2.686 2.934 34.461 1.00 96.44 288 SER A N 1
ATOM 2189 C CA . SER A 1 288 ? -3.349 3.938 35.306 1.00 96.44 288 SER A CA 1
ATOM 2190 C C . SER A 1 288 ? -4.871 3.807 35.242 1.00 96.44 288 SER A C 1
ATOM 2192 O O . SER A 1 288 ? -5.511 3.715 36.284 1.00 96.44 288 SER A O 1
ATOM 2194 N N . LEU A 1 289 ? -5.452 3.645 34.050 1.00 95.31 289 LEU A N 1
ATOM 2195 C CA . LEU A 1 289 ? -6.894 3.430 33.886 1.00 95.31 289 LEU A CA 1
ATOM 2196 C C . LEU A 1 289 ? -7.392 2.157 34.587 1.00 95.31 289 LEU A C 1
ATOM 2198 O O . LEU A 1 289 ? -8.504 2.129 35.116 1.00 95.31 289 LEU A O 1
ATOM 2202 N N . LEU A 1 290 ? -6.586 1.091 34.616 1.00 95.94 290 LEU A N 1
ATOM 2203 C CA . LEU A 1 290 ? -6.917 -0.115 35.377 1.00 95.94 290 LEU A CA 1
ATOM 2204 C C . LEU A 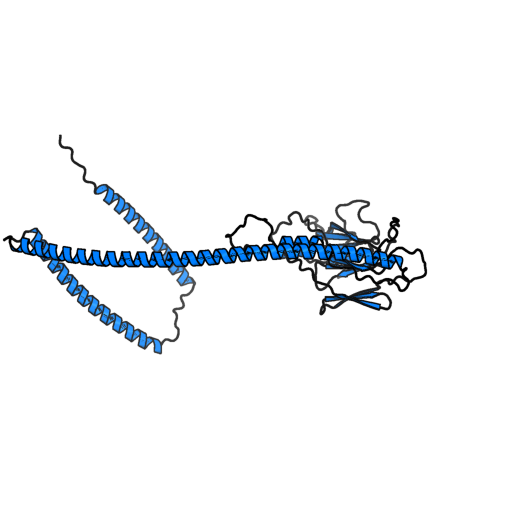1 290 ? -6.917 0.138 36.890 1.00 95.94 290 LEU A C 1
ATOM 2206 O O . LEU A 1 290 ? -7.777 -0.408 37.585 1.00 95.94 290 LEU A O 1
ATOM 2210 N N . LYS A 1 291 ? -5.999 0.973 37.391 1.00 97.00 291 LYS A N 1
ATOM 2211 C CA . LYS A 1 291 ? -5.969 1.395 38.797 1.00 97.00 291 LYS A CA 1
ATOM 2212 C C . LYS A 1 291 ? -7.191 2.245 39.139 1.00 97.00 291 LYS A C 1
ATOM 2214 O O . LYS A 1 291 ? -7.902 1.912 40.081 1.00 97.00 291 LYS A O 1
ATOM 2219 N N . ASP A 1 292 ? -7.501 3.246 38.320 1.00 96.19 292 ASP A N 1
ATOM 2220 C CA . ASP A 1 292 ? -8.659 4.125 38.514 1.00 96.19 292 ASP A CA 1
ATOM 2221 C C . ASP A 1 292 ? -9.973 3.336 38.468 1.00 96.19 292 ASP A C 1
ATOM 2223 O O . ASP A 1 292 ? -10.884 3.562 39.263 1.00 96.19 292 ASP A O 1
ATOM 2227 N N . LYS A 1 293 ? -10.068 2.334 37.584 1.00 96.50 293 LYS A N 1
ATOM 2228 C CA . LYS A 1 293 ? -11.208 1.410 37.542 1.00 96.50 293 LYS A CA 1
ATOM 2229 C C . LYS A 1 293 ? -11.343 0.604 38.836 1.00 96.50 293 LYS A C 1
ATOM 2231 O O . LYS A 1 293 ? -12.469 0.368 39.276 1.00 96.50 293 LYS A O 1
ATOM 2236 N N . ALA A 1 294 ? -10.236 0.145 39.418 1.00 95.88 294 ALA A N 1
ATOM 2237 C CA . ALA A 1 294 ? -10.257 -0.589 40.680 1.00 95.88 294 ALA A CA 1
ATOM 2238 C C . ALA A 1 294 ? -10.699 0.315 41.842 1.00 95.88 294 ALA A C 1
ATOM 2240 O O . ALA A 1 294 ? -11.579 -0.077 42.606 1.00 95.88 294 ALA A O 1
ATOM 2241 N N . GLU A 1 295 ? -10.176 1.541 41.912 1.00 96.50 295 GLU A N 1
ATOM 2242 C CA . GLU A 1 295 ? -10.572 2.546 42.908 1.00 96.50 295 GLU A CA 1
ATOM 2243 C C . GLU A 1 295 ? -12.054 2.922 42.775 1.00 96.50 295 GLU A C 1
ATOM 2245 O O . GLU A 1 295 ? -12.790 2.952 43.764 1.00 96.50 295 GLU A O 1
ATOM 2250 N N . LEU A 1 296 ? -12.535 3.131 41.546 1.00 95.50 296 LEU A N 1
ATOM 2251 C CA . LEU A 1 296 ? -13.942 3.415 41.287 1.00 95.50 296 LEU A CA 1
ATOM 2252 C C . LEU A 1 296 ? -14.832 2.236 41.699 1.00 95.50 296 LEU A C 1
ATOM 2254 O O . LEU A 1 296 ? -15.884 2.453 42.299 1.00 95.50 296 LEU A O 1
ATOM 2258 N N . LYS A 1 297 ? -14.411 0.995 41.428 1.00 95.94 297 LYS A N 1
ATOM 2259 C CA . LYS A 1 297 ? -15.149 -0.205 41.848 1.00 95.94 297 LYS A CA 1
ATOM 2260 C C . LYS A 1 297 ? -15.253 -0.292 43.370 1.00 95.94 297 LYS A C 1
ATOM 2262 O O . LYS A 1 297 ? -16.346 -0.512 43.877 1.00 95.94 297 LYS A O 1
ATOM 2267 N N . GLU A 1 298 ? -14.157 -0.055 44.082 1.00 96.56 298 GLU A N 1
ATOM 2268 C CA . GLU A 1 298 ? -14.138 -0.037 45.547 1.00 96.56 298 GLU A CA 1
ATOM 2269 C C . GLU A 1 298 ? -15.031 1.082 46.106 1.00 96.56 298 GLU A C 1
ATOM 2271 O O . GLU A 1 298 ? -15.780 0.880 47.060 1.00 96.56 298 GLU A O 1
ATOM 2276 N N . SER A 1 299 ? -15.012 2.265 45.483 1.00 95.56 299 SER A N 1
ATOM 2277 C CA . SER A 1 299 ? -15.895 3.369 45.869 1.00 95.56 299 SER A CA 1
ATOM 2278 C C . SER A 1 299 ? -17.374 3.028 45.648 1.00 95.56 299 SER A C 1
ATOM 2280 O O . SER A 1 299 ? -18.211 3.349 46.490 1.00 95.56 299 SER A O 1
ATOM 2282 N N . ALA A 1 300 ? -17.698 2.328 44.557 1.00 95.44 300 ALA A N 1
ATOM 2283 C CA . ALA A 1 300 ? -19.053 1.891 44.252 1.00 95.44 300 ALA A CA 1
ATOM 2284 C C . ALA A 1 300 ? -19.532 0.803 45.224 1.00 95.44 300 ALA A C 1
ATOM 2286 O O . ALA A 1 300 ? -20.683 0.852 45.649 1.00 95.44 300 ALA A O 1
ATOM 2287 N N . GLU A 1 301 ? -18.655 -0.127 45.613 1.00 95.38 301 GLU A N 1
ATOM 2288 C CA . GLU A 1 301 ? -18.928 -1.128 46.654 1.00 95.38 301 GLU A CA 1
ATOM 2289 C C . GLU A 1 301 ? -19.202 -0.449 48.002 1.00 95.38 301 GLU A C 1
ATOM 2291 O O . GLU A 1 301 ? -20.265 -0.657 48.580 1.00 95.38 301 GLU A O 1
ATOM 2296 N N . ARG A 1 302 ? -18.346 0.486 48.437 1.00 96.62 302 ARG A N 1
ATOM 2297 C CA . ARG A 1 302 ? -18.573 1.267 49.670 1.00 96.62 302 ARG A CA 1
ATOM 2298 C C . ARG A 1 302 ? -19.904 2.018 49.670 1.00 96.62 302 ARG A C 1
ATOM 2300 O O . ARG A 1 302 ? -20.587 2.104 50.694 1.00 96.62 302 ARG A O 1
ATOM 2307 N N . ILE A 1 303 ? -20.268 2.596 48.527 1.00 96.38 303 ILE A N 1
ATOM 2308 C CA . ILE A 1 303 ? -21.547 3.288 48.361 1.00 96.38 303 ILE A CA 1
ATOM 2309 C C . ILE A 1 303 ? -22.707 2.286 48.430 1.00 96.38 303 ILE A C 1
ATOM 2311 O O . ILE A 1 303 ? -23.695 2.570 49.104 1.00 96.38 303 ILE A O 1
ATOM 2315 N N . ALA A 1 304 ? -22.599 1.126 47.777 1.00 96.12 304 ALA A N 1
ATOM 2316 C CA . ALA A 1 304 ? -23.621 0.082 47.813 1.00 96.12 304 ALA A CA 1
ATOM 2317 C C . ALA A 1 304 ? -23.868 -0.436 49.240 1.00 96.12 304 ALA A C 1
ATOM 2319 O O . ALA A 1 304 ? -25.025 -0.484 49.658 1.00 96.12 304 ALA A O 1
ATOM 2320 N N . ASP A 1 305 ? -22.807 -0.699 50.007 1.00 96.50 305 ASP A N 1
ATOM 2321 C CA . ASP A 1 305 ? -22.900 -1.104 51.417 1.00 96.50 305 ASP A CA 1
ATOM 2322 C C . ASP A 1 305 ? -23.613 -0.029 52.252 1.00 96.50 305 ASP A C 1
ATOM 2324 O O . ASP A 1 305 ? -24.553 -0.305 52.999 1.00 96.50 305 ASP A O 1
ATOM 2328 N N . SER A 1 306 ? -23.237 1.239 52.051 1.00 96.06 306 SER A N 1
ATOM 2329 C CA . SER A 1 306 ? -23.874 2.374 52.732 1.00 96.06 306 SER A CA 1
ATOM 2330 C C . SER A 1 306 ? -25.365 2.503 52.384 1.00 96.06 306 SER A C 1
ATOM 2332 O O . SER A 1 306 ? -26.182 2.849 53.242 1.00 96.06 306 SER A O 1
ATOM 2334 N N . TYR A 1 307 ? -25.746 2.224 51.132 1.00 96.38 307 TYR A N 1
ATOM 2335 C CA . TYR A 1 307 ? -27.148 2.208 50.704 1.00 96.38 307 TYR A CA 1
ATOM 2336 C C . TYR A 1 307 ? -27.929 1.053 51.326 1.00 96.38 307 TYR A C 1
ATOM 2338 O O . TYR A 1 307 ? -29.094 1.240 51.689 1.00 96.38 307 TYR A O 1
ATOM 2346 N N . GLU A 1 308 ? -27.320 -0.122 51.455 1.00 96.00 308 GLU A N 1
ATOM 2347 C CA . GLU A 1 308 ? -27.950 -1.274 52.093 1.00 96.00 308 GLU A CA 1
ATOM 2348 C C . GLU A 1 308 ? -28.196 -1.012 53.582 1.00 96.00 308 GLU A C 1
ATOM 2350 O O . GLU A 1 308 ? -29.332 -1.157 54.046 1.00 96.00 308 GLU A O 1
ATOM 2355 N N . GLU A 1 309 ? -27.202 -0.478 54.297 1.00 96.50 309 GLU A N 1
ATOM 2356 C CA . GLU A 1 309 ? -27.374 -0.045 55.685 1.00 96.50 309 GLU A CA 1
ATOM 2357 C C . GLU A 1 309 ? -28.487 0.998 55.838 1.00 96.50 309 GLU A C 1
ATOM 2359 O O . GLU A 1 309 ? -29.295 0.940 56.771 1.00 96.50 309 GLU A O 1
ATOM 2364 N N . LEU A 1 310 ? -28.532 1.993 54.945 1.00 96.50 310 LEU A N 1
ATOM 2365 C CA . LEU A 1 310 ? -29.547 3.041 55.000 1.00 96.50 310 LEU A CA 1
ATOM 2366 C C . LEU A 1 310 ? -30.943 2.469 54.742 1.00 96.50 310 LEU A C 1
ATOM 2368 O O . LEU A 1 310 ? -31.895 2.847 55.426 1.00 96.50 310 LEU A O 1
ATOM 2372 N N . LYS A 1 311 ? -31.070 1.533 53.796 1.00 96.56 311 LYS A N 1
ATOM 2373 C CA . LYS A 1 311 ? -32.324 0.841 53.494 1.00 96.56 311 LYS A CA 1
ATOM 2374 C C . LYS A 1 311 ? -32.798 0.002 54.678 1.00 96.56 311 LYS A C 1
ATOM 2376 O O . LYS A 1 311 ? -33.988 0.030 54.992 1.00 96.56 311 LYS A O 1
ATOM 2381 N N . GLU A 1 312 ? -31.899 -0.699 55.364 1.00 96.38 312 GLU A N 1
ATOM 2382 C CA . GLU A 1 312 ? -32.238 -1.458 56.571 1.00 96.38 312 GLU A CA 1
ATOM 2383 C C . GLU A 1 312 ? -32.686 -0.526 57.707 1.00 96.38 312 GLU A C 1
ATOM 2385 O O . GLU A 1 312 ? -33.745 -0.735 58.309 1.00 96.38 312 GLU A O 1
ATOM 2390 N N . LYS A 1 313 ? -31.951 0.571 57.940 1.00 96.12 313 LYS A N 1
ATOM 2391 C CA . LYS A 1 313 ? -32.328 1.614 58.911 1.00 96.12 313 LYS A CA 1
ATOM 2392 C C . LYS A 1 313 ? -33.694 2.218 58.576 1.00 96.12 313 LYS A C 1
ATOM 2394 O O . LYS A 1 313 ? -34.523 2.381 59.474 1.00 96.12 313 LYS A O 1
ATOM 2399 N N . GLN A 1 314 ? -33.961 2.503 57.302 1.00 95.06 314 GLN A N 1
ATOM 2400 C CA . GLN A 1 314 ? -35.247 3.015 56.833 1.00 95.06 314 GLN A CA 1
ATOM 2401 C C . GLN A 1 314 ? -36.373 1.998 57.052 1.00 95.06 314 GLN A C 1
ATOM 2403 O O . GLN A 1 314 ? -37.421 2.366 57.576 1.00 95.06 314 GLN A O 1
ATOM 2408 N N . ALA A 1 315 ? -36.167 0.722 56.719 1.00 94.38 315 ALA A N 1
ATOM 2409 C CA . ALA A 1 315 ? -37.154 -0.331 56.948 1.00 94.38 315 ALA A CA 1
ATOM 2410 C C . ALA A 1 315 ? -37.456 -0.515 58.446 1.00 94.38 315 ALA A C 1
ATOM 2412 O O . ALA A 1 315 ? -38.617 -0.638 58.842 1.00 94.38 315 ALA A O 1
ATOM 2413 N N . ALA A 1 316 ? -36.432 -0.457 59.302 1.00 94.81 316 ALA A N 1
ATOM 2414 C CA . ALA A 1 316 ? -36.600 -0.502 60.751 1.00 94.81 316 ALA A CA 1
ATOM 2415 C C . ALA A 1 316 ? -37.374 0.717 61.285 1.00 94.81 316 ALA A C 1
ATOM 2417 O O . ALA A 1 316 ? -38.227 0.570 62.164 1.00 94.81 316 ALA A O 1
ATOM 2418 N N . LEU A 1 317 ? -37.108 1.913 60.750 1.00 94.31 317 LEU A N 1
ATOM 2419 C CA . LEU A 1 317 ? -37.852 3.140 61.055 1.00 94.31 317 LEU A CA 1
ATOM 2420 C C . LEU A 1 317 ? -39.313 3.048 60.610 1.00 94.31 317 LEU A C 1
ATOM 2422 O O . LEU A 1 317 ? -40.190 3.381 61.403 1.00 94.31 317 LEU A O 1
ATOM 2426 N N . ILE A 1 318 ? -39.582 2.547 59.402 1.00 94.69 318 ILE A N 1
ATOM 2427 C CA . ILE A 1 318 ? -40.944 2.327 58.895 1.00 94.69 318 ILE A CA 1
ATOM 2428 C C . ILE A 1 318 ? -41.687 1.355 59.809 1.00 94.69 318 ILE A C 1
ATOM 2430 O O . ILE A 1 318 ? -42.761 1.689 60.290 1.00 94.69 318 ILE A O 1
ATOM 2434 N N . LYS A 1 319 ? -41.082 0.219 60.173 1.00 94.06 319 LYS A N 1
ATOM 2435 C CA . LYS A 1 319 ? -41.697 -0.744 61.099 1.00 94.06 319 LYS A CA 1
ATOM 2436 C C . LYS A 1 319 ? -41.961 -0.140 62.483 1.00 94.06 319 LYS A C 1
ATOM 2438 O O . LYS A 1 319 ? -42.965 -0.443 63.128 1.00 94.06 319 LYS A O 1
ATOM 2443 N N . LYS A 1 320 ? -41.065 0.720 62.981 1.00 93.56 320 LYS A N 1
ATOM 2444 C CA . LYS A 1 320 ? -41.291 1.465 64.232 1.00 93.56 320 LYS A CA 1
ATOM 2445 C C . LYS A 1 320 ? -42.448 2.451 64.088 1.00 93.56 320 LYS A C 1
ATOM 2447 O O . LYS A 1 320 ? -43.280 2.507 64.989 1.00 93.56 320 LYS A O 1
ATOM 2452 N N . LEU A 1 321 ? -42.519 3.186 62.981 1.00 93.12 321 LEU A N 1
ATOM 2453 C CA . LEU A 1 321 ? -43.600 4.125 62.693 1.00 93.12 321 LEU A CA 1
ATOM 2454 C C . LEU A 1 321 ? -44.941 3.400 62.572 1.00 93.12 321 LEU A C 1
ATOM 2456 O O . LEU A 1 321 ? -45.896 3.815 63.215 1.00 93.12 321 LEU A O 1
ATOM 2460 N N . GLU A 1 322 ? -44.994 2.285 61.845 1.00 88.81 322 GLU A N 1
ATOM 2461 C CA . GLU A 1 322 ? -46.164 1.410 61.750 1.00 88.81 322 GLU A CA 1
ATOM 2462 C C . GLU A 1 322 ? -46.613 0.943 63.135 1.00 88.81 322 GLU A C 1
ATOM 2464 O O . GLU A 1 322 ? -47.783 1.069 63.474 1.00 88.81 322 GLU A O 1
ATOM 2469 N N . ASN A 1 323 ? -45.687 0.488 63.985 1.00 89.06 323 ASN A N 1
ATOM 2470 C CA . ASN A 1 323 ? -46.010 0.075 65.352 1.00 89.06 323 ASN A CA 1
ATOM 2471 C C . ASN A 1 323 ? -46.522 1.231 66.223 1.00 89.06 323 ASN A C 1
ATOM 2473 O O . ASN A 1 323 ? -47.411 1.029 67.051 1.00 89.06 323 ASN A O 1
ATOM 2477 N N . VAL A 1 324 ? -45.956 2.433 66.080 1.00 89.69 324 VAL A N 1
ATOM 2478 C CA . VAL A 1 324 ? -46.431 3.627 66.791 1.00 89.69 324 VAL A CA 1
ATOM 2479 C C . VAL A 1 324 ? -47.817 4.006 66.290 1.00 89.69 324 VAL A C 1
ATOM 2481 O O . VAL A 1 324 ? -48.714 4.167 67.112 1.00 89.69 324 VAL A O 1
ATOM 2484 N N . MET A 1 325 ? -48.028 4.072 64.974 1.00 80.62 325 MET A N 1
ATOM 2485 C CA . MET A 1 325 ? -49.340 4.304 64.376 1.00 80.62 325 MET A CA 1
ATOM 2486 C C . MET A 1 325 ? -50.343 3.283 64.906 1.00 80.62 325 MET A C 1
ATOM 2488 O O . MET A 1 325 ? -51.332 3.683 65.503 1.00 80.62 325 MET A O 1
ATOM 2492 N N . LEU A 1 326 ? -50.056 1.985 64.813 1.00 79.81 326 LEU A N 1
ATOM 2493 C CA . LEU A 1 326 ? -50.950 0.915 65.257 1.00 79.81 326 LEU A CA 1
ATOM 2494 C C . LEU A 1 326 ? -51.299 1.037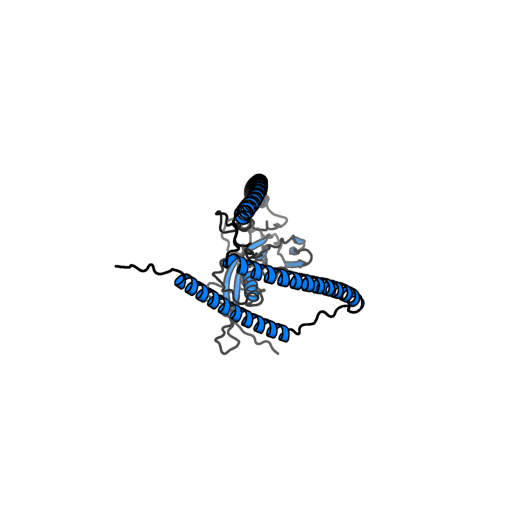 66.749 1.00 79.81 326 LEU A C 1
ATOM 2496 O O . LEU A 1 326 ? -52.467 0.947 67.118 1.00 79.81 326 LEU A O 1
ATOM 2500 N N . LYS A 1 327 ? -50.322 1.356 67.610 1.00 80.94 327 LYS A N 1
ATOM 2501 C CA . LYS A 1 327 ? -50.566 1.637 69.037 1.00 80.94 327 LYS A CA 1
ATOM 2502 C C . LYS A 1 327 ? -51.406 2.893 69.267 1.00 80.94 327 LYS A C 1
ATOM 2504 O O . LYS A 1 327 ? -52.206 2.914 70.198 1.00 80.94 327 LYS A O 1
ATOM 2509 N N . THR A 1 328 ? -51.235 3.928 68.451 1.00 78.44 328 THR A N 1
ATOM 2510 C CA . THR A 1 328 ? -51.996 5.182 68.560 1.00 78.44 328 THR A CA 1
ATOM 2511 C C . THR A 1 328 ? -53.437 4.968 68.101 1.00 78.44 328 THR A C 1
ATOM 2513 O O . THR A 1 328 ? -54.360 5.291 68.840 1.00 78.44 328 THR A O 1
ATOM 2516 N N . TYR A 1 329 ? -53.627 4.303 66.958 1.00 68.75 329 TYR A N 1
ATOM 2517 C CA . TYR A 1 329 ? -54.936 3.931 66.423 1.00 68.75 329 TYR A CA 1
ATOM 2518 C C . TYR A 1 329 ? -55.691 2.975 67.354 1.00 68.75 329 TYR A C 1
ATOM 2520 O O . TYR A 1 329 ? -56.876 3.188 67.587 1.00 68.75 329 TYR A O 1
ATOM 2528 N N . SER A 1 330 ? -55.013 2.003 67.982 1.00 66.56 330 SER A N 1
ATOM 2529 C CA . SER A 1 330 ? -55.639 1.066 68.937 1.00 66.56 330 SER A CA 1
ATOM 2530 C C . SER A 1 330 ? -56.201 1.724 70.206 1.00 66.56 330 SER A C 1
ATOM 2532 O O . SER A 1 330 ? -56.995 1.112 70.915 1.00 66.56 330 SER A O 1
ATOM 2534 N N . LYS A 1 331 ? -55.797 2.966 70.505 1.00 66.06 331 LYS A N 1
ATOM 2535 C CA . LYS A 1 331 ? -56.282 3.738 71.660 1.00 66.06 331 LYS A CA 1
ATOM 2536 C C . LYS A 1 331 ? -57.455 4.661 71.324 1.00 66.06 331 LYS A C 1
ATOM 2538 O O . LYS A 1 331 ? -58.034 5.237 72.240 1.00 66.06 331 LYS A O 1
ATOM 2543 N N . THR A 1 332 ? -57.810 4.806 70.048 1.00 58.78 332 THR A N 1
ATOM 2544 C CA . THR A 1 332 ? -58.946 5.618 69.592 1.00 58.78 332 THR A CA 1
ATOM 2545 C C . THR A 1 332 ? -60.176 4.722 69.426 1.00 58.78 332 THR A C 1
ATOM 2547 O O . THR A 1 332 ? -60.178 3.858 68.549 1.00 58.78 332 THR A O 1
ATOM 2550 N N . PRO A 1 333 ? -61.231 4.881 70.244 1.00 56.56 333 PRO A N 1
ATOM 2551 C CA . PRO A 1 333 ? -62.454 4.110 70.091 1.00 56.56 333 PRO A CA 1
ATOM 2552 C C . PRO A 1 333 ? -63.311 4.743 68.989 1.00 56.56 333 PRO A C 1
ATOM 2554 O O . PRO A 1 333 ? -64.016 5.723 69.213 1.00 56.56 333 PRO A O 1
ATOM 2557 N N . GLY A 1 334 ? -63.221 4.183 67.784 1.00 57.81 334 GLY A N 1
ATOM 2558 C CA . GLY A 1 334 ? -64.091 4.513 66.658 1.00 57.81 334 GLY A CA 1
ATOM 2559 C C . GLY A 1 334 ? -63.381 4.328 65.325 1.00 57.81 334 GLY A C 1
ATOM 2560 O O . GLY A 1 334 ? -62.478 5.093 65.002 1.00 57.81 334 GLY A O 1
ATOM 2561 N N . LEU A 1 335 ? -63.812 3.330 64.549 1.00 60.97 335 LEU A N 1
ATOM 2562 C CA . LEU A 1 335 ? -63.391 3.183 63.158 1.00 60.97 335 LEU A CA 1
ATOM 2563 C C . LEU A 1 335 ? -63.971 4.347 62.347 1.00 60.97 335 LEU A C 1
ATOM 2565 O O . LEU A 1 335 ? -65.186 4.553 62.309 1.00 60.97 335 LEU A O 1
ATOM 2569 N N . SER A 1 336 ? -63.109 5.122 61.701 1.00 69.44 336 SER A N 1
ATOM 2570 C CA . SER A 1 336 ? -63.529 6.206 60.817 1.00 69.44 336 SER A CA 1
ATOM 2571 C C . SER A 1 336 ? -64.233 5.643 59.576 1.00 69.44 336 SER A C 1
ATOM 2573 O O . SER A 1 336 ? -63.866 4.586 59.065 1.00 69.44 336 SER A O 1
ATOM 2575 N N . CYS A 1 337 ? -65.195 6.374 59.001 1.00 66.94 337 CYS A N 1
ATOM 2576 C CA . CYS A 1 337 ? -65.844 5.984 57.736 1.00 66.94 337 CYS A CA 1
ATOM 2577 C C . CYS A 1 337 ? -64.826 5.729 56.603 1.00 66.94 337 CYS A C 1
ATOM 2579 O O . CYS A 1 337 ? -65.059 4.904 55.721 1.00 66.94 337 CYS A O 1
ATOM 2581 N N . ARG A 1 338 ? -63.664 6.399 56.648 1.00 68.50 338 ARG A N 1
ATOM 2582 C CA . ARG A 1 338 ? -62.561 6.177 55.698 1.00 68.50 338 ARG A C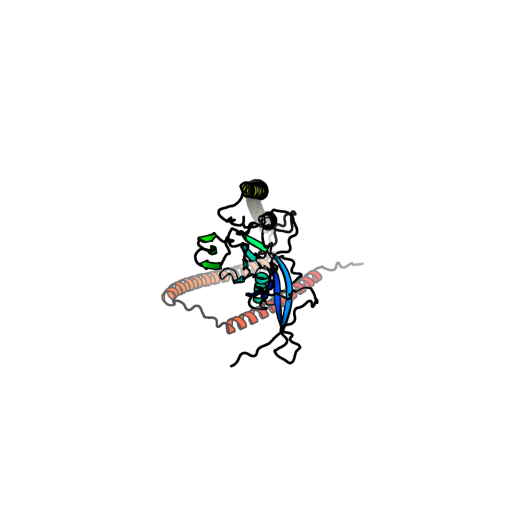A 1
ATOM 2583 C C . ARG A 1 338 ? -61.821 4.859 55.952 1.00 68.50 338 ARG A C 1
ATOM 2585 O O . ARG A 1 338 ? -61.362 4.244 54.998 1.00 68.50 338 ARG A O 1
ATOM 2592 N N . GLU A 1 339 ? -61.740 4.408 57.201 1.00 70.81 339 GLU A N 1
ATOM 2593 C CA . GLU A 1 339 ? -61.128 3.126 57.578 1.00 70.81 339 GLU A CA 1
ATOM 2594 C C . GLU A 1 339 ? -62.026 1.949 57.199 1.00 70.81 339 GLU A C 1
ATOM 2596 O O . GLU A 1 339 ? -61.532 0.937 56.717 1.00 70.81 339 GLU A O 1
ATOM 2601 N N . MET A 1 340 ? -63.347 2.105 57.319 1.00 72.94 340 MET A N 1
ATOM 2602 C CA . MET A 1 340 ? -64.305 1.084 56.888 1.00 72.94 340 MET A CA 1
ATOM 2603 C C . MET A 1 340 ? -64.249 0.859 55.367 1.00 72.94 340 MET A C 1
ATOM 2605 O O . MET A 1 340 ? -64.165 -0.279 54.912 1.00 72.94 340 MET A O 1
ATOM 2609 N N . SER A 1 341 ? -64.159 1.937 54.578 1.00 79.38 341 SER A N 1
ATOM 2610 C CA . SER A 1 341 ? -63.916 1.838 53.130 1.00 79.38 341 SER A CA 1
ATOM 2611 C C . SER A 1 341 ? -62.522 1.276 52.803 1.00 79.38 341 SER A C 1
ATOM 2613 O O . SER A 1 341 ? -62.366 0.500 51.860 1.00 79.38 341 SER A O 1
ATOM 2615 N N . ALA A 1 342 ? -61.492 1.611 53.590 1.00 80.81 342 ALA A N 1
ATOM 2616 C CA . ALA A 1 342 ? -60.159 1.031 53.428 1.00 80.81 342 ALA A CA 1
ATOM 2617 C C . ALA A 1 342 ? -60.151 -0.480 53.707 1.00 80.81 342 ALA A C 1
ATOM 2619 O O . ALA A 1 342 ? -59.502 -1.213 52.968 1.00 80.81 342 ALA A O 1
ATOM 2620 N N . LEU A 1 343 ? -60.908 -0.953 54.701 1.00 81.12 343 LEU A N 1
ATOM 2621 C CA . LEU A 1 343 ? -61.058 -2.371 55.027 1.00 81.12 343 LEU A CA 1
ATOM 2622 C C . LEU A 1 343 ? -61.782 -3.141 53.915 1.00 81.12 343 LEU A C 1
ATOM 2624 O O . LEU A 1 343 ? -61.348 -4.226 53.536 1.00 81.12 343 LEU A O 1
ATOM 2628 N N . GLU A 1 344 ? -62.846 -2.575 53.342 1.00 84.12 344 GLU A N 1
ATOM 2629 C CA . GLU A 1 344 ? -63.515 -3.154 52.170 1.00 84.12 344 GLU A CA 1
ATOM 2630 C C . GLU A 1 344 ? -62.565 -3.260 50.972 1.00 84.12 344 GLU A C 1
ATOM 2632 O O . GLU A 1 344 ? -62.507 -4.302 50.311 1.00 84.12 344 GLU A O 1
ATOM 2637 N N . ASN A 1 345 ? -61.760 -2.221 50.731 1.00 86.38 345 ASN A N 1
ATOM 2638 C CA . ASN A 1 345 ? -60.729 -2.246 49.700 1.00 86.38 345 ASN A CA 1
ATOM 2639 C C . ASN A 1 345 ? -59.659 -3.307 49.996 1.00 86.38 345 ASN A C 1
ATOM 2641 O O . ASN A 1 345 ? -59.285 -4.045 49.086 1.00 86.38 345 ASN A O 1
ATOM 2645 N N . LEU A 1 346 ? -59.213 -3.443 51.246 1.00 88.31 346 LEU A N 1
ATOM 2646 C CA . LEU A 1 346 ? -58.209 -4.427 51.663 1.00 88.31 346 LEU A CA 1
ATOM 2647 C C . LEU A 1 346 ? -58.732 -5.861 51.491 1.00 88.31 346 LEU A C 1
ATOM 2649 O O . LEU A 1 346 ? -58.063 -6.674 50.861 1.00 88.31 346 LEU A O 1
ATOM 2653 N N . ASN A 1 347 ? -59.978 -6.126 51.887 1.00 88.94 347 ASN A N 1
ATOM 2654 C CA . ASN A 1 347 ? -60.665 -7.396 51.630 1.00 88.94 347 ASN A CA 1
ATOM 2655 C C . ASN A 1 347 ? -60.846 -7.667 50.128 1.00 88.94 347 ASN A C 1
ATOM 2657 O O . ASN A 1 347 ? -60.757 -8.806 49.667 1.00 88.94 347 ASN A O 1
ATOM 2661 N N . SER A 1 348 ? -61.109 -6.631 49.324 1.00 91.62 348 SER A N 1
ATOM 2662 C CA . SER A 1 348 ? -61.187 -6.780 47.867 1.00 91.62 348 SER A CA 1
ATOM 2663 C C . SER A 1 348 ? -59.824 -7.137 47.259 1.00 91.62 348 SER A C 1
ATOM 2665 O O . SER A 1 348 ? -59.763 -7.929 46.315 1.00 91.62 348 SER A O 1
ATOM 2667 N N . ILE A 1 349 ? -58.737 -6.590 47.814 1.00 90.25 349 ILE A N 1
ATOM 2668 C CA . ILE A 1 349 ? -57.354 -6.864 47.414 1.00 90.25 349 ILE A CA 1
ATOM 2669 C C . ILE A 1 349 ? -56.943 -8.268 47.851 1.00 90.25 349 ILE A C 1
ATOM 2671 O O . ILE A 1 349 ? -56.368 -8.985 47.042 1.00 90.25 349 ILE A O 1
ATOM 2675 N N . GLU A 1 350 ? -57.297 -8.704 49.056 1.00 93.69 350 GLU A N 1
ATOM 2676 C CA . GLU A 1 350 ? -57.048 -10.065 49.542 1.00 93.69 350 GLU A CA 1
ATOM 2677 C C . GLU A 1 350 ? -57.742 -11.100 48.649 1.00 93.69 350 GLU A C 1
ATOM 2679 O O . GLU A 1 350 ? -57.096 -11.983 48.085 1.00 93.69 350 GLU A O 1
ATOM 2684 N N . LYS A 1 351 ? -59.030 -10.893 48.346 1.00 91.12 351 LYS A N 1
ATOM 2685 C CA . LYS A 1 351 ? -59.760 -11.724 47.374 1.00 91.12 351 LYS A CA 1
ATOM 2686 C C . LYS A 1 351 ? -59.129 -11.701 45.981 1.00 91.12 351 LYS A C 1
ATOM 2688 O O . LYS A 1 351 ? -59.276 -12.660 45.225 1.00 91.12 351 LYS A O 1
ATOM 2693 N N . ARG A 1 352 ? -58.493 -10.595 45.576 1.00 93.25 352 ARG A N 1
ATOM 2694 C CA . ARG A 1 352 ? -57.740 -10.515 44.311 1.00 93.25 352 ARG A CA 1
ATOM 2695 C C . ARG A 1 352 ? -56.417 -11.269 44.400 1.00 93.25 352 ARG A C 1
ATOM 2697 O O . ARG A 1 352 ? -56.088 -11.949 43.436 1.00 93.25 352 ARG A O 1
ATOM 2704 N N . MET A 1 353 ? -55.701 -11.189 45.518 1.00 90.44 353 MET A N 1
ATOM 2705 C CA . MET A 1 353 ? -54.474 -11.947 45.761 1.00 90.44 353 MET A CA 1
ATOM 2706 C C . MET A 1 353 ? -54.736 -13.448 45.728 1.00 90.44 353 MET A C 1
ATOM 2708 O O . MET A 1 353 ? -54.035 -14.142 45.004 1.00 90.44 353 MET A O 1
ATOM 2712 N N . GLU A 1 354 ? -55.794 -13.938 46.375 1.00 92.94 354 GLU A N 1
ATOM 2713 C CA . GLU A 1 354 ? -56.168 -15.357 46.306 1.00 92.94 354 GLU A CA 1
ATOM 2714 C C . GLU A 1 354 ? -56.487 -15.812 44.874 1.00 92.94 354 GLU A C 1
ATOM 2716 O O . GLU A 1 354 ? -56.163 -16.933 44.474 1.00 92.94 354 GLU A O 1
ATOM 2721 N N . ARG A 1 355 ? -57.123 -14.947 44.067 1.00 91.12 355 ARG A N 1
ATOM 2722 C CA . ARG A 1 355 ? -57.343 -15.230 42.640 1.00 91.12 355 ARG A CA 1
ATOM 2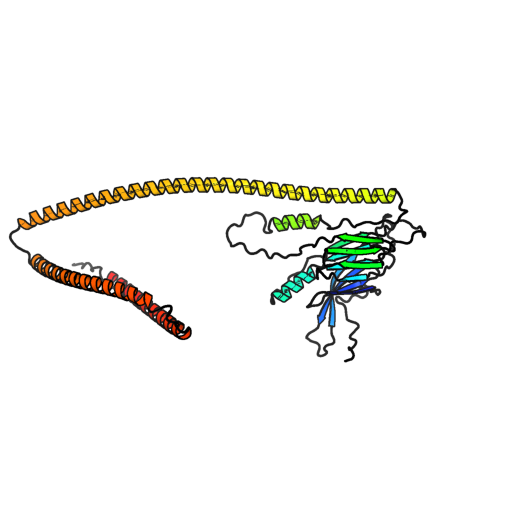723 C C . ARG A 1 355 ? -56.024 -15.283 41.879 1.00 91.12 355 ARG A C 1
ATOM 2725 O O . ARG A 1 355 ? -55.804 -16.245 41.152 1.00 91.12 355 ARG A O 1
ATOM 2732 N N . TYR A 1 356 ? -55.140 -14.307 42.080 1.00 92.00 356 TYR A N 1
ATOM 2733 C CA . TYR A 1 356 ? -53.826 -14.290 41.436 1.00 92.00 356 TYR A CA 1
ATOM 2734 C C . TYR A 1 356 ? -52.946 -15.461 41.865 1.00 92.00 356 TYR A C 1
ATOM 2736 O O . TYR A 1 356 ? -52.197 -15.971 41.043 1.00 92.00 356 TYR A O 1
ATOM 2744 N N . GLU A 1 357 ? -53.054 -15.928 43.105 1.00 94.62 357 GLU A N 1
ATOM 2745 C CA . GLU A 1 357 ? -52.340 -17.104 43.592 1.00 94.62 357 GLU A CA 1
ATOM 2746 C C . GLU A 1 357 ? -52.858 -18.386 42.930 1.00 94.62 357 GLU A C 1
ATOM 2748 O O . GLU A 1 357 ? -52.067 -19.195 42.440 1.00 94.62 357 GLU A O 1
ATOM 2753 N N . LYS A 1 358 ? -54.184 -18.534 42.801 1.00 92.88 358 LYS A N 1
ATOM 2754 C CA . LYS A 1 358 ? -54.798 -19.621 42.021 1.00 92.88 358 LYS A CA 1
ATOM 2755 C C . LYS A 1 358 ? -54.388 -19.559 40.550 1.00 92.88 358 LYS A C 1
ATOM 2757 O O . LYS A 1 358 ? -54.042 -20.590 39.973 1.00 92.88 358 LYS A O 1
ATOM 2762 N N . ASP A 1 359 ? -54.370 -18.373 39.949 1.00 91.75 359 ASP A N 1
ATOM 2763 C CA . ASP A 1 359 ? -53.947 -18.180 38.561 1.00 91.75 359 ASP A CA 1
ATOM 2764 C C . ASP A 1 359 ? -52.449 -18.455 38.374 1.00 91.75 359 ASP A C 1
ATOM 2766 O O . ASP A 1 359 ? -52.079 -19.101 37.397 1.00 91.75 359 ASP A O 1
ATOM 2770 N N . LEU A 1 360 ? -51.591 -18.075 39.328 1.00 89.56 360 LEU A N 1
ATOM 2771 C CA . LEU A 1 360 ? -50.167 -18.432 39.363 1.00 89.56 360 LEU A CA 1
ATOM 2772 C C . LEU A 1 360 ? -49.967 -19.942 39.499 1.00 89.56 360 LEU A C 1
ATOM 2774 O O . LEU A 1 360 ? -49.123 -20.509 38.807 1.00 89.56 360 LEU A O 1
ATOM 2778 N N . GLY A 1 361 ? -50.760 -20.609 40.339 1.00 91.25 361 GLY A N 1
ATOM 2779 C CA . GLY A 1 361 ? -50.772 -22.066 40.457 1.00 91.25 361 GLY A CA 1
ATOM 2780 C C . GLY A 1 361 ? -51.159 -22.747 39.142 1.00 91.25 361 GLY A C 1
ATOM 2781 O O . GLY A 1 361 ? -50.485 -23.685 38.700 1.00 91.25 361 GLY A O 1
ATOM 2782 N N . ARG A 1 362 ? -52.186 -22.227 38.455 1.00 86.81 362 ARG A N 1
ATOM 2783 C CA . ARG A 1 362 ? -52.588 -22.687 37.115 1.00 86.81 362 ARG A CA 1
ATOM 2784 C C . ARG A 1 362 ? -51.499 -22.424 36.077 1.00 86.81 362 ARG A C 1
ATOM 2786 O O . ARG A 1 362 ? -51.181 -23.322 35.307 1.00 86.81 362 ARG A O 1
ATOM 2793 N N . LEU A 1 363 ? -50.874 -21.247 36.082 1.00 86.31 363 LEU A N 1
ATOM 2794 C CA . LEU A 1 363 ? -49.777 -20.893 35.174 1.00 86.31 363 LEU A CA 1
ATOM 2795 C C . LEU A 1 363 ? -48.544 -21.767 35.393 1.00 86.31 363 LEU A C 1
ATOM 2797 O O . LEU A 1 363 ? -47.941 -22.217 34.425 1.00 86.31 363 LEU A O 1
ATOM 2801 N N . LYS A 1 364 ? -48.186 -22.052 36.647 1.00 90.31 364 LYS A N 1
ATOM 2802 C CA . LYS A 1 364 ? -47.069 -22.938 36.994 1.00 90.31 364 LYS A CA 1
ATOM 2803 C C . LYS A 1 364 ? -47.333 -24.372 36.532 1.00 90.31 364 LYS A C 1
ATOM 2805 O O . LYS A 1 364 ? -46.434 -24.991 35.967 1.00 90.31 364 LYS A O 1
ATOM 2810 N N . SER A 1 365 ? -48.563 -24.858 36.706 1.00 87.19 365 SER A N 1
ATOM 2811 C CA . SER A 1 365 ? -48.998 -26.177 36.225 1.00 87.19 365 SER A CA 1
ATOM 2812 C C . SER A 1 365 ? -48.999 -26.246 34.694 1.00 87.19 365 SER A C 1
ATOM 2814 O O . SER A 1 365 ? -48.452 -27.181 34.117 1.00 87.19 365 SER A O 1
ATOM 2816 N N . ASN A 1 366 ? -49.505 -25.207 34.022 1.00 86.88 366 ASN A N 1
ATOM 2817 C CA . ASN A 1 366 ? -49.458 -25.086 32.564 1.00 86.88 366 ASN A CA 1
ATOM 2818 C C . ASN A 1 366 ? -48.016 -25.011 32.045 1.00 86.88 366 ASN A C 1
ATOM 2820 O O . ASN A 1 366 ? -47.684 -25.640 31.050 1.00 86.88 366 ASN A O 1
ATOM 2824 N N . LEU A 1 367 ? -47.129 -24.277 32.719 1.00 81.19 367 LEU A N 1
ATOM 2825 C CA . LEU A 1 367 ? -45.722 -24.166 32.338 1.00 81.19 367 LEU A CA 1
ATOM 2826 C C . LEU A 1 367 ? -44.971 -25.488 32.535 1.00 81.19 367 LEU A C 1
ATOM 2828 O O . LEU A 1 367 ? -44.113 -25.825 31.722 1.00 81.19 367 LEU A O 1
ATOM 2832 N N . GLN A 1 368 ? -45.296 -26.257 33.577 1.00 83.19 368 GLN A N 1
ATOM 2833 C CA . GLN A 1 368 ? -44.799 -27.626 33.724 1.00 83.19 368 GLN A CA 1
ATOM 2834 C C . GLN A 1 368 ? -45.314 -28.530 32.602 1.00 83.19 368 GLN A C 1
ATOM 2836 O O . GLN A 1 368 ? -44.497 -29.206 31.985 1.00 83.19 368 GLN A O 1
ATOM 2841 N N . TYR A 1 369 ? -46.607 -28.462 32.274 1.00 82.75 369 TYR A N 1
ATOM 2842 C CA . TYR A 1 369 ? -47.198 -29.185 31.147 1.00 82.75 369 TYR A CA 1
ATOM 2843 C C . TYR A 1 369 ? -46.498 -28.854 29.818 1.00 82.75 369 TYR A C 1
ATOM 2845 O O . TYR A 1 369 ? -46.061 -29.761 29.112 1.00 82.75 369 TYR A O 1
ATOM 2853 N N . TYR A 1 370 ? -46.283 -27.570 29.510 1.00 76.12 370 TYR A N 1
ATOM 2854 C CA . TYR A 1 370 ? -45.547 -27.153 28.313 1.00 76.12 370 TYR A CA 1
ATOM 2855 C C . TYR A 1 370 ? -44.090 -27.624 28.320 1.00 76.12 370 TYR A C 1
ATOM 2857 O O . TYR A 1 370 ? -43.579 -27.987 27.264 1.00 76.12 370 TYR A O 1
ATOM 2865 N N . LYS A 1 371 ? -43.418 -27.664 29.480 1.00 74.75 371 LYS A N 1
ATOM 2866 C CA . LYS A 1 371 ? -42.051 -28.204 29.615 1.00 74.75 371 LYS A CA 1
ATOM 2867 C C . LYS A 1 371 ? -41.977 -29.717 29.380 1.00 74.75 371 LYS A C 1
ATOM 2869 O O . LYS A 1 371 ? -40.979 -30.180 28.838 1.00 74.75 371 LYS A O 1
ATOM 2874 N N . THR A 1 372 ? -42.991 -30.485 29.774 1.00 77.00 372 THR A N 1
ATOM 2875 C CA . THR A 1 372 ? -43.084 -31.922 29.453 1.00 77.00 372 THR A CA 1
ATOM 2876 C C . THR A 1 372 ? -43.420 -32.146 27.982 1.00 77.00 372 THR A C 1
ATOM 2878 O O . THR A 1 372 ? -42.702 -32.869 27.305 1.00 77.00 372 THR A O 1
ATOM 2881 N N . VAL A 1 373 ? -44.397 -31.415 27.436 1.00 70.81 373 VAL A N 1
ATOM 2882 C CA . VAL A 1 373 ? -44.779 -31.514 26.019 1.00 70.81 373 VAL A CA 1
ATOM 2883 C C . VAL A 1 373 ? -43.630 -31.110 25.091 1.00 70.81 373 VAL A C 1
ATOM 2885 O O . VAL A 1 373 ? -43.409 -31.764 24.082 1.00 70.81 373 VAL A O 1
ATOM 2888 N N . THR A 1 374 ? -42.845 -30.080 25.424 1.00 59.69 374 THR A N 1
ATOM 2889 C CA . THR A 1 374 ? -41.663 -29.702 24.621 1.00 59.69 374 THR A CA 1
ATOM 2890 C C . THR A 1 374 ? -40.530 -30.726 24.694 1.00 59.69 374 THR A C 1
ATOM 2892 O O . THR A 1 374 ? -39.843 -30.900 23.692 1.00 59.69 374 THR A O 1
ATOM 2895 N N . LYS A 1 375 ? -40.361 -31.441 25.816 1.00 60.06 375 LYS A N 1
ATOM 2896 C CA . LYS A 1 375 ? -39.414 -32.567 25.920 1.00 60.06 375 LYS A CA 1
ATOM 2897 C C . LYS A 1 375 ? -39.862 -33.792 25.114 1.00 60.06 375 LYS A C 1
ATOM 2899 O O . LYS A 1 375 ? -39.016 -34.459 24.522 1.00 60.06 375 LYS A O 1
ATOM 2904 N N . ASP A 1 376 ? -41.164 -34.055 25.034 1.00 56.06 376 ASP A N 1
ATOM 2905 C CA . ASP A 1 376 ? -41.707 -35.169 24.243 1.00 56.06 376 ASP A CA 1
ATOM 2906 C C . ASP A 1 376 ? -41.711 -34.855 22.731 1.00 56.06 376 ASP A C 1
ATOM 2908 O O . ASP A 1 376 ? -41.464 -35.730 21.898 1.00 56.06 376 ASP A O 1
ATOM 2912 N N . ASN A 1 377 ? -41.887 -33.583 22.353 1.00 51.09 377 ASN A N 1
ATOM 2913 C CA . ASN A 1 377 ? -41.862 -33.143 20.952 1.00 51.09 377 ASN A CA 1
ATOM 2914 C C . ASN A 1 377 ? -40.441 -33.055 20.354 1.00 51.09 377 ASN A C 1
ATOM 2916 O O . ASN A 1 377 ? -40.287 -33.089 19.133 1.00 51.09 377 ASN A O 1
ATOM 2920 N N . THR A 1 378 ? -39.385 -32.975 21.177 1.00 50.53 378 THR A N 1
ATOM 2921 C CA . THR A 1 378 ? -37.991 -33.000 20.686 1.00 50.53 378 THR A CA 1
ATOM 2922 C C . THR A 1 378 ? -37.549 -34.359 20.138 1.00 50.53 378 THR A C 1
ATOM 2924 O O . THR A 1 378 ? -36.592 -34.406 19.372 1.00 50.53 378 THR A O 1
ATOM 2927 N N . TYR A 1 379 ? -38.253 -35.451 20.458 1.00 48.88 379 TYR A N 1
ATOM 2928 C CA . TYR A 1 379 ? -37.942 -36.784 19.922 1.00 48.88 379 TYR A CA 1
ATOM 2929 C C . TYR A 1 379 ? -38.673 -37.114 18.609 1.00 48.88 379 TYR A C 1
ATOM 2931 O O . TYR A 1 379 ? -38.304 -38.075 17.941 1.00 48.88 379 TYR A O 1
ATOM 2939 N N . SER A 1 380 ? -39.681 -36.328 18.209 1.00 53.03 380 SER A N 1
ATOM 2940 C CA . SER A 1 380 ? -40.536 -36.622 17.043 1.00 53.03 380 SER A CA 1
ATOM 2941 C C . SER A 1 380 ? -40.568 -35.531 15.965 1.00 53.03 380 SER A C 1
ATOM 2943 O O . SER A 1 380 ? -41.098 -35.771 14.881 1.00 53.03 380 SER A O 1
ATOM 2945 N N . VAL A 1 381 ? -39.950 -34.364 16.188 1.00 46.25 381 VAL A N 1
ATOM 2946 C CA . VAL A 1 381 ? -39.845 -33.302 15.173 1.00 46.25 381 VAL A CA 1
ATOM 2947 C C . VAL A 1 381 ? -38.395 -32.845 15.031 1.00 46.25 381 VAL A C 1
ATOM 2949 O O . VAL A 1 381 ? -37.993 -31.774 15.484 1.00 46.25 381 VAL A O 1
ATOM 2952 N N . GLY A 1 382 ? -37.595 -33.659 14.342 1.00 47.28 382 GLY A N 1
ATOM 2953 C CA . GLY A 1 382 ? -36.431 -33.141 13.636 1.00 47.28 382 GLY A CA 1
ATOM 2954 C C . GLY A 1 382 ? -36.900 -32.089 12.628 1.00 47.28 382 GLY A C 1
ATOM 2955 O O . GLY A 1 382 ? -37.743 -32.374 11.783 1.00 47.28 382 GLY A O 1
ATOM 2956 N N . GLN A 1 383 ? -36.393 -30.865 12.768 1.00 49.16 383 GLN A N 1
ATOM 2957 C CA . GLN A 1 383 ? -36.397 -29.819 11.741 1.00 49.16 383 GLN A CA 1
ATOM 2958 C C . GLN A 1 383 ? -37.696 -29.671 10.924 1.00 49.16 383 GLN A C 1
ATOM 2960 O O . GLN A 1 383 ? -37.762 -29.979 9.737 1.00 49.16 383 GLN A O 1
ATOM 2965 N N . LYS A 1 384 ? -38.702 -29.026 11.511 1.00 49.94 384 LYS A N 1
ATOM 2966 C CA . LYS A 1 384 ? -39.491 -28.058 10.739 1.00 49.94 384 LYS A CA 1
ATOM 2967 C C . LYS A 1 384 ? -39.366 -26.709 11.417 1.00 49.94 384 LYS A C 1
ATOM 2969 O O . LYS A 1 384 ? -40.253 -26.272 12.142 1.00 49.94 384 LYS A O 1
ATOM 2974 N N . ALA A 1 385 ? -38.236 -26.045 11.167 1.00 41.38 385 ALA A N 1
ATOM 2975 C CA . ALA A 1 385 ? -38.253 -24.592 11.155 1.00 41.38 385 ALA A CA 1
ATOM 2976 C C . ALA A 1 385 ? -39.426 -24.205 10.247 1.00 41.38 385 ALA A C 1
ATOM 2978 O O . ALA A 1 385 ? -39.467 -24.641 9.095 1.00 41.38 385 ALA A O 1
ATOM 2979 N N . MET A 1 386 ? -40.432 -23.506 10.783 1.00 48.47 386 MET A N 1
ATOM 2980 C CA . MET A 1 386 ? -41.490 -22.943 9.950 1.00 48.47 386 MET A CA 1
ATOM 2981 C C . MET A 1 386 ? -40.794 -22.102 8.884 1.00 48.47 386 MET A C 1
ATOM 2983 O O . MET A 1 386 ? -40.245 -21.046 9.192 1.00 48.47 386 MET A O 1
ATOM 2987 N N . TYR A 1 387 ? -40.764 -22.603 7.651 1.00 52.81 387 TYR A N 1
ATOM 2988 C CA . TYR A 1 387 ? -40.264 -21.851 6.517 1.00 52.81 387 TYR A CA 1
ATOM 2989 C C . TYR A 1 387 ? -41.279 -20.735 6.283 1.00 52.81 387 TYR A C 1
ATOM 2991 O O . TYR A 1 387 ? -42.360 -20.953 5.731 1.00 52.81 387 TYR A O 1
ATOM 2999 N N . PHE A 1 388 ? -40.991 -19.555 6.828 1.00 55.81 388 PHE A N 1
ATOM 3000 C CA . PHE A 1 388 ? -41.725 -18.354 6.481 1.00 55.81 388 PHE A CA 1
ATOM 3001 C C . PHE A 1 388 ? -41.364 -18.036 5.037 1.00 55.81 388 PHE A C 1
ATOM 3003 O O . PHE A 1 388 ? -40.253 -17.605 4.756 1.00 55.81 388 PHE A O 1
ATOM 3010 N N . ASP A 1 389 ? -42.304 -18.285 4.133 1.00 62.91 389 ASP A N 1
ATOM 3011 C CA . ASP A 1 389 ? -42.210 -17.855 2.744 1.00 62.91 389 ASP A CA 1
ATOM 3012 C C . ASP A 1 389 ? -41.849 -16.353 2.715 1.00 62.91 389 ASP A C 1
ATOM 3014 O O . ASP A 1 389 ? -42.564 -15.527 3.294 1.00 62.91 389 ASP A O 1
ATOM 3018 N N . GLU A 1 390 ? -40.712 -16.005 2.103 1.00 68.88 390 GLU A N 1
ATOM 3019 C CA . GLU A 1 390 ? -40.140 -14.651 1.983 1.00 68.88 390 GLU A CA 1
ATOM 3020 C C . GLU A 1 390 ? -41.195 -13.550 1.684 1.00 68.88 390 GLU A C 1
ATOM 3022 O O . GLU A 1 390 ? -41.174 -12.496 2.337 1.00 68.88 390 GLU A O 1
ATOM 3027 N N . PRO A 1 391 ? -42.179 -13.753 0.777 1.00 70.19 391 PRO A N 1
ATOM 3028 C CA . PRO A 1 391 ? -43.250 -12.781 0.552 1.00 70.19 391 PRO A CA 1
ATOM 3029 C C . PRO A 1 391 ? -44.195 -12.616 1.753 1.00 70.19 391 PRO A C 1
ATOM 3031 O O . PRO A 1 391 ? -44.596 -11.493 2.060 1.00 70.19 391 PRO A O 1
ATOM 3034 N N . ARG A 1 392 ? -44.523 -13.690 2.484 1.00 67.75 392 ARG A N 1
ATOM 3035 C CA . ARG A 1 392 ? -45.375 -13.620 3.688 1.00 67.75 392 ARG A CA 1
ATOM 3036 C C . ARG A 1 392 ? -44.649 -12.926 4.836 1.00 67.75 392 ARG A C 1
ATOM 3038 O O . ARG A 1 392 ? -45.260 -12.118 5.530 1.00 67.75 392 ARG A O 1
ATOM 3045 N N . ALA A 1 393 ? -43.346 -13.163 4.992 1.00 73.12 393 ALA A N 1
ATOM 3046 C CA . ALA A 1 393 ? -42.517 -12.454 5.966 1.00 73.12 393 ALA A CA 1
ATOM 3047 C C . ALA A 1 393 ? -42.460 -10.944 5.679 1.00 73.12 393 ALA A C 1
ATOM 3049 O O . ALA A 1 393 ? -42.578 -10.136 6.601 1.00 73.12 393 ALA A O 1
ATOM 3050 N N . LYS A 1 394 ? -42.361 -10.543 4.403 1.00 77.94 394 LYS A N 1
ATOM 3051 C CA . LYS A 1 394 ? -42.414 -9.128 3.996 1.00 77.94 394 LYS A CA 1
ATOM 3052 C C . LYS A 1 394 ? -43.778 -8.488 4.272 1.00 77.94 394 LYS A C 1
ATOM 3054 O O . LYS A 1 394 ? -43.813 -7.359 4.760 1.00 77.94 394 LYS A O 1
ATOM 3059 N N . VAL A 1 395 ? -44.887 -9.196 4.034 1.00 82.75 395 VAL A N 1
ATOM 3060 C CA . VAL A 1 395 ? -46.242 -8.709 4.368 1.00 82.75 395 VAL A CA 1
ATOM 3061 C C . VAL A 1 395 ? -46.411 -8.538 5.878 1.00 82.75 395 VAL A C 1
ATOM 3063 O O . VAL A 1 395 ? -46.846 -7.476 6.321 1.00 82.75 395 VAL A O 1
ATOM 3066 N N . VAL A 1 396 ? -45.990 -9.528 6.671 1.00 80.06 396 VAL A N 1
ATOM 3067 C CA . VAL A 1 396 ? -46.037 -9.455 8.139 1.00 80.06 396 VAL A CA 1
ATOM 3068 C C . VAL A 1 396 ? -45.152 -8.321 8.652 1.00 80.06 396 VAL A C 1
ATOM 3070 O O . VAL A 1 396 ? -45.590 -7.553 9.499 1.00 80.06 396 VAL A O 1
ATOM 3073 N N . LYS A 1 397 ? -43.947 -8.133 8.101 1.00 83.44 397 LYS A N 1
ATOM 3074 C CA . LYS A 1 397 ? -43.050 -7.028 8.478 1.00 83.44 397 LYS A CA 1
ATOM 3075 C C . LYS A 1 397 ? -43.643 -5.660 8.128 1.00 83.44 397 LYS A C 1
ATOM 3077 O O . LYS A 1 397 ? -43.510 -4.725 8.914 1.00 83.44 397 LYS A O 1
ATOM 3082 N N . LYS A 1 398 ? -44.340 -5.542 6.992 1.00 86.31 398 LYS A N 1
ATOM 3083 C CA . LYS A 1 398 ? -45.041 -4.313 6.590 1.00 86.31 398 LYS A CA 1
ATOM 3084 C C . LYS A 1 398 ? -46.226 -4.007 7.514 1.00 86.31 398 LYS A C 1
ATOM 3086 O O . LYS A 1 398 ? -46.366 -2.864 7.934 1.00 86.31 398 LYS A O 1
ATOM 3091 N N . GLN A 1 399 ? -47.014 -5.017 7.890 1.00 87.19 399 GLN A N 1
ATOM 3092 C CA . GLN A 1 399 ? -48.090 -4.875 8.882 1.00 87.19 399 GLN A CA 1
ATOM 3093 C C . GLN A 1 399 ? -47.555 -4.560 10.284 1.00 87.19 399 GLN A C 1
ATOM 3095 O O . GLN A 1 399 ? -48.136 -3.756 11.004 1.00 87.19 399 GLN A O 1
ATOM 3100 N N . LEU A 1 400 ? -46.424 -5.149 10.675 1.00 84.38 400 LEU A N 1
ATOM 3101 C CA . LEU A 1 400 ? -45.791 -4.844 11.954 1.00 84.38 400 LEU A CA 1
ATOM 3102 C C . LEU A 1 400 ? -45.280 -3.400 11.978 1.00 84.38 400 LEU A C 1
ATOM 3104 O O . LEU A 1 400 ? -45.436 -2.712 12.978 1.00 84.38 400 LEU A O 1
ATOM 3108 N N . SER A 1 401 ? -44.715 -2.928 10.863 1.00 86.62 401 SER A N 1
ATOM 3109 C CA . SER A 1 401 ? -44.265 -1.544 10.720 1.00 86.62 401 SER A CA 1
ATOM 3110 C C . SER A 1 401 ? -45.431 -0.556 10.763 1.00 86.62 401 SER A C 1
ATOM 3112 O O . SER A 1 401 ? -45.285 0.484 11.397 1.00 86.62 401 SER A O 1
ATOM 3114 N N . SER A 1 402 ? -46.578 -0.871 10.143 1.00 89.94 402 SER A N 1
ATOM 3115 C CA . SER A 1 402 ? -47.768 -0.011 10.220 1.00 89.94 402 SER A CA 1
ATOM 3116 C C . SER A 1 402 ? -48.367 0.008 11.628 1.00 89.94 402 SER A C 1
ATOM 3118 O O . SER A 1 402 ? -48.702 1.063 12.152 1.00 89.94 402 SER A O 1
ATOM 3120 N N . LEU A 1 403 ? -48.420 -1.145 12.300 1.00 91.75 403 LEU A N 1
ATOM 3121 C CA . LEU A 1 403 ? -48.850 -1.211 13.698 1.00 91.75 403 LEU A CA 1
ATOM 3122 C C . LEU A 1 403 ? -47.880 -0.464 14.624 1.00 91.75 403 LEU A C 1
ATOM 3124 O O . LEU A 1 403 ? -48.308 0.159 15.590 1.00 91.75 403 LEU A O 1
ATOM 3128 N N . MET A 1 404 ? -46.579 -0.477 14.330 1.00 89.06 404 MET A N 1
ATOM 3129 C CA . MET A 1 404 ? -45.579 0.262 15.101 1.00 89.06 404 MET A CA 1
ATOM 3130 C C . MET A 1 404 ? -45.733 1.779 14.932 1.00 89.06 404 MET A C 1
ATOM 3132 O O . MET A 1 404 ? -45.599 2.510 15.915 1.00 89.06 404 MET A O 1
ATOM 3136 N N . THR A 1 405 ? -46.065 2.258 13.728 1.00 90.25 405 THR A N 1
ATOM 3137 C CA . THR A 1 405 ? -46.399 3.673 13.509 1.00 90.25 405 THR A CA 1
ATOM 3138 C C . THR A 1 405 ? -47.692 4.061 14.223 1.00 90.25 405 THR A C 1
ATOM 3140 O O . THR A 1 405 ? -47.703 5.073 14.922 1.00 90.25 405 THR A O 1
ATOM 3143 N N . ASP A 1 406 ? -48.724 3.213 14.173 1.00 92.19 406 ASP A N 1
ATOM 3144 C CA . ASP A 1 406 ? -50.000 3.456 14.860 1.00 92.19 406 ASP A CA 1
ATOM 3145 C C . ASP A 1 406 ? -49.820 3.510 16.386 1.00 92.19 406 ASP A C 1
ATOM 3147 O O . ASP A 1 406 ? -50.325 4.416 17.054 1.00 92.19 406 ASP A O 1
ATOM 3151 N N . ILE A 1 407 ? -49.037 2.588 16.958 1.00 90.56 407 ILE A N 1
ATOM 3152 C CA . ILE A 1 407 ? -48.676 2.602 18.384 1.00 90.56 407 ILE A CA 1
ATOM 3153 C C . ILE A 1 407 ? -47.876 3.864 18.723 1.00 90.56 407 ILE A C 1
ATOM 3155 O O . ILE A 1 407 ? -48.102 4.474 19.773 1.00 90.56 407 ILE A O 1
ATOM 3159 N N . GLY A 1 408 ? -46.959 4.287 17.850 1.00 90.75 408 GLY A N 1
ATOM 3160 C CA . GLY A 1 408 ? -46.199 5.525 18.009 1.00 90.75 408 GLY A CA 1
ATOM 3161 C C . GLY A 1 408 ? -47.103 6.756 18.082 1.00 90.75 408 GLY A C 1
ATOM 3162 O O . GLY A 1 408 ? -46.932 7.599 18.966 1.00 90.75 408 GLY A O 1
ATOM 3163 N N . ASP A 1 409 ? -48.111 6.834 17.221 1.00 90.12 409 ASP A N 1
ATOM 3164 C CA . ASP A 1 409 ? -49.048 7.956 17.186 1.00 90.12 409 ASP A CA 1
ATOM 3165 C C . ASP A 1 409 ? -50.045 7.931 18.348 1.00 90.12 409 ASP A C 1
ATOM 3167 O O . ASP A 1 409 ? -50.321 8.979 18.942 1.00 90.12 409 ASP A O 1
ATOM 3171 N N . ILE A 1 410 ? -50.499 6.748 18.774 1.00 90.00 410 ILE A N 1
ATOM 3172 C CA . ILE A 1 410 ? -51.267 6.589 20.018 1.00 90.00 410 ILE A CA 1
ATOM 3173 C C . ILE A 1 410 ? -50.425 7.032 21.220 1.00 90.00 410 ILE A C 1
ATOM 3175 O O . ILE A 1 410 ? -50.912 7.762 22.082 1.00 90.00 410 ILE A O 1
ATOM 3179 N N . THR A 1 411 ? -49.142 6.673 21.266 1.00 89.44 411 THR A N 1
ATOM 3180 C CA . THR A 1 411 ? -48.234 7.064 22.354 1.00 89.44 411 THR A CA 1
ATOM 3181 C C . THR A 1 411 ? -48.011 8.576 22.380 1.00 89.44 411 THR A C 1
ATOM 3183 O O . THR A 1 411 ? -48.043 9.183 23.453 1.00 89.44 411 THR A O 1
ATOM 3186 N N . LYS A 1 412 ? -47.854 9.219 21.215 1.00 87.81 412 LYS A N 1
ATOM 3187 C CA . LYS A 1 412 ? -47.807 10.687 21.112 1.00 87.81 412 LYS A CA 1
ATOM 3188 C C . LYS A 1 412 ? -49.109 11.315 21.603 1.00 87.81 412 LYS A C 1
ATOM 3190 O O . LYS A 1 412 ? -49.041 12.237 22.410 1.00 87.81 412 LYS A O 1
ATOM 3195 N N . ARG A 1 413 ? -50.272 10.782 21.206 1.00 88.06 413 ARG A N 1
ATOM 3196 C CA . ARG A 1 413 ? -51.595 11.233 21.677 1.00 88.06 413 ARG A CA 1
ATOM 3197 C C . ARG A 1 413 ? -51.756 11.111 23.190 1.00 88.06 413 ARG A C 1
ATOM 3199 O O . ARG A 1 413 ? -52.252 12.033 23.833 1.00 88.06 413 ARG A O 1
ATOM 3206 N N . ILE A 1 414 ? -51.303 10.008 23.779 1.00 88.94 414 ILE A N 1
ATOM 3207 C CA . ILE A 1 414 ? -51.300 9.820 25.234 1.00 88.94 414 ILE A CA 1
ATOM 3208 C C . ILE A 1 414 ? -50.363 10.836 25.894 1.00 88.94 414 ILE A C 1
ATOM 3210 O O . ILE A 1 414 ? -50.708 11.408 26.924 1.00 88.94 414 ILE A O 1
ATOM 3214 N N . LYS A 1 415 ? -49.199 11.115 25.299 1.00 86.75 415 LYS A N 1
ATOM 3215 C CA . LYS A 1 415 ? -48.243 12.098 25.824 1.00 86.75 415 LYS A CA 1
ATOM 3216 C C . LYS A 1 415 ? -48.800 13.524 25.759 1.00 86.75 415 LYS A C 1
ATOM 3218 O O . LYS A 1 415 ? -48.691 14.246 26.745 1.00 86.75 415 LYS A O 1
ATOM 3223 N N . THR A 1 416 ? -49.462 13.906 24.666 1.00 85.81 416 THR A N 1
ATOM 3224 C CA . THR A 1 416 ? -50.156 15.201 24.550 1.00 85.81 416 THR A CA 1
ATOM 3225 C C . THR A 1 416 ? -51.334 15.297 25.514 1.00 85.81 416 THR A C 1
ATOM 3227 O O . THR A 1 416 ? -51.509 16.324 26.160 1.00 85.81 416 THR A O 1
ATOM 3230 N N . MET A 1 417 ? -52.096 14.213 25.691 1.00 81.75 417 MET A N 1
ATOM 3231 C CA . MET A 1 417 ? -53.204 14.172 26.646 1.00 81.75 417 MET A CA 1
ATOM 3232 C C . MET A 1 417 ? -52.694 14.280 28.092 1.00 81.75 417 MET A C 1
ATOM 3234 O O . MET A 1 417 ? -53.214 15.075 28.870 1.00 81.75 417 MET A O 1
ATOM 3238 N N . LYS A 1 418 ? -51.604 13.585 28.441 1.00 82.06 418 LYS A N 1
ATOM 3239 C CA . LYS A 1 418 ? -50.940 13.706 29.748 1.00 82.06 418 LYS A CA 1
ATOM 3240 C C . LYS A 1 418 ? -50.429 15.128 30.002 1.00 82.06 418 LYS A C 1
ATOM 3242 O O . LYS A 1 418 ? -50.584 15.623 31.114 1.00 82.06 418 LYS A O 1
ATOM 3247 N N . LEU A 1 419 ? -49.877 15.794 28.984 1.00 79.00 419 LEU A N 1
ATOM 3248 C CA . LEU A 1 419 ? -49.472 17.201 29.074 1.00 79.00 419 LEU A CA 1
ATOM 3249 C C . LEU A 1 419 ? -50.680 18.118 29.319 1.00 79.00 419 LEU A C 1
ATOM 3251 O O . LEU A 1 419 ? -50.641 18.925 30.245 1.00 79.00 419 LEU A O 1
ATOM 3255 N N . SER A 1 420 ? -51.786 17.928 28.594 1.00 76.00 420 SER A N 1
ATOM 3256 C CA . SER A 1 420 ? -53.015 18.707 28.814 1.00 76.00 420 SER A CA 1
ATOM 3257 C C . SER A 1 420 ? -53.645 18.468 30.195 1.00 76.00 420 SER A C 1
ATOM 3259 O O . SER A 1 420 ? -54.102 19.409 30.834 1.00 76.00 420 SER A O 1
ATOM 3261 N N . ILE A 1 421 ? -53.587 17.240 30.720 1.00 73.69 421 ILE A N 1
ATOM 3262 C CA . ILE A 1 421 ? -54.061 16.913 32.074 1.00 73.69 421 ILE A CA 1
ATOM 3263 C C . ILE A 1 421 ? -53.145 17.536 33.136 1.00 73.69 421 ILE A C 1
ATOM 3265 O O . ILE A 1 421 ? -53.634 18.052 34.137 1.00 73.69 421 ILE A O 1
ATOM 3269 N N . SER A 1 422 ? -51.825 17.551 32.915 1.00 65.69 422 SER A N 1
ATOM 3270 C CA . SER A 1 422 ? -50.891 18.225 33.828 1.00 65.69 422 SER A CA 1
ATOM 3271 C C . SER A 1 422 ? -51.075 19.748 33.857 1.00 65.69 422 SER A C 1
ATOM 3273 O O . SER A 1 422 ? -50.862 20.358 34.898 1.00 65.69 422 SER A O 1
ATOM 3275 N N . GLN A 1 423 ? -51.536 20.347 32.753 1.00 60.91 423 GLN A N 1
ATOM 3276 C CA . GLN A 1 423 ? -51.885 21.770 32.670 1.00 60.91 423 GLN A CA 1
ATOM 3277 C C . GLN A 1 423 ? -53.264 22.079 33.279 1.00 60.91 423 GLN A C 1
ATOM 3279 O O . GLN A 1 423 ? -53.454 23.152 33.838 1.00 60.91 423 GLN A O 1
ATOM 3284 N N . ALA A 1 424 ? -54.211 21.136 33.237 1.00 56.84 424 ALA A N 1
ATOM 3285 C CA . ALA A 1 424 ? -55.515 21.264 33.895 1.00 56.84 424 ALA A CA 1
ATOM 3286 C C . ALA A 1 424 ? -55.468 21.001 35.419 1.00 56.84 424 ALA A C 1
ATOM 3288 O O . ALA A 1 424 ? -56.410 21.333 36.134 1.00 56.84 424 ALA A O 1
ATOM 3289 N N . GLY A 1 425 ? -54.381 20.406 35.924 1.00 46.31 425 GLY A N 1
ATOM 3290 C CA . GLY A 1 425 ? -54.198 20.029 37.330 1.00 46.31 425 GLY A CA 1
ATOM 3291 C C . GLY A 1 425 ? -53.688 21.127 38.271 1.00 46.31 425 GLY A C 1
ATOM 3292 O O . GLY A 1 425 ? -53.522 20.852 39.457 1.00 46.31 425 GLY A O 1
ATOM 3293 N N . THR A 1 426 ? -53.427 22.351 37.799 1.00 42.69 426 THR A N 1
ATOM 3294 C CA . THR A 1 426 ? -53.119 23.488 38.685 1.00 42.69 426 THR A CA 1
ATOM 3295 C C . THR A 1 426 ? -54.421 24.150 39.139 1.00 42.69 426 THR A C 1
ATOM 3297 O O . THR A 1 426 ? -55.069 24.802 38.318 1.00 42.69 426 THR A O 1
ATOM 3300 N N . PRO A 1 427 ? -54.837 24.019 40.414 1.00 42.16 427 PRO A N 1
ATOM 3301 C CA . PRO A 1 427 ? -56.039 24.676 40.896 1.00 42.16 427 PRO A CA 1
ATOM 3302 C C . PRO A 1 427 ? -55.822 26.188 40.898 1.00 42.16 427 PRO A C 1
ATOM 3304 O O . PRO A 1 427 ? -54.908 26.721 41.533 1.00 42.16 427 PRO A O 1
ATOM 3307 N N . THR A 1 428 ? -56.691 26.868 40.162 1.00 42.19 428 THR A N 1
ATOM 3308 C CA . THR A 1 428 ? -56.885 28.310 40.170 1.00 42.19 428 THR A CA 1
ATOM 3309 C C . THR A 1 428 ? -57.124 28.749 41.617 1.00 42.19 428 THR A C 1
ATOM 3311 O O . THR A 1 428 ? -58.137 28.398 42.221 1.00 42.19 428 THR A O 1
ATOM 3314 N N . LYS A 1 429 ? -56.180 29.495 42.205 1.00 37.38 429 LYS A N 1
ATOM 3315 C CA . LYS A 1 429 ? -56.440 30.248 43.436 1.00 37.38 429 LYS A CA 1
ATOM 3316 C C . LYS A 1 429 ? -57.557 31.243 43.123 1.00 37.38 429 LYS A C 1
ATOM 3318 O O . LYS A 1 429 ? -57.324 32.211 42.406 1.00 37.38 429 LYS A O 1
ATOM 3323 N N . LEU A 1 430 ? -58.754 30.984 43.648 1.00 38.75 430 LEU A N 1
ATOM 3324 C CA . LEU A 1 430 ? -59.792 31.998 43.780 1.00 38.75 430 LEU A CA 1
ATOM 3325 C C . LEU A 1 430 ? -59.237 33.133 44.649 1.00 38.75 430 LEU A C 1
ATOM 3327 O O . LEU A 1 430 ? -59.003 32.954 45.843 1.00 38.75 430 LEU A O 1
ATOM 3331 N N . SER A 1 431 ? -59.034 34.295 44.040 1.00 41.19 431 SER A N 1
ATOM 3332 C CA . SER A 1 431 ? -59.053 35.578 44.731 1.00 41.19 431 SER A CA 1
ATOM 3333 C C . SER A 1 431 ? -60.507 35.892 45.092 1.00 41.19 431 SER A C 1
ATOM 3335 O O . SER A 1 431 ? -61.325 36.126 44.201 1.00 41.19 431 SER A O 1
ATOM 3337 N N . LEU A 1 432 ? -60.833 35.849 46.382 1.00 32.12 432 LEU A N 1
ATOM 3338 C CA . LEU A 1 432 ? -62.017 36.511 46.937 1.00 32.12 432 LEU A CA 1
ATOM 3339 C C . LEU A 1 432 ? -61.640 37.957 47.329 1.00 32.12 432 LEU A C 1
ATOM 3341 O O . LEU A 1 432 ? -60.456 38.196 47.577 1.00 32.12 432 LEU A O 1
ATOM 3345 N N . PRO A 1 433 ? -62.614 38.888 47.288 1.00 44.66 433 PRO A N 1
ATOM 3346 C CA . PRO A 1 433 ? -62.404 40.336 47.187 1.00 44.66 433 PRO A CA 1
ATOM 3347 C C . PRO A 1 433 ? -61.793 40.994 48.423 1.00 44.66 433 PRO A C 1
ATOM 3349 O O . PRO A 1 433 ? -61.989 40.467 49.543 1.00 44.66 433 PRO A O 1
#

Foldseek 3Di:
DDDDDADDAAEPPDDPPDPDPAFQDWDWFADVQIWIWTAGLQQKIWTWTWDDDPPDPDPRRIHTYGDDIDHDPQAAEPPPDPDRPDRWRWYKAQDPQDRQWIWIFTQFAIKIKGHCVRVVVVVCVVVVDDDPDPDDDDIAIATAEGQHHPDDPDPPDDTQGFPDWDADPVQCWIWTRRPPDIDTTRDDDDPSDPPVPPPPDDDDDDVPDPDDPVVVLVVLCVVLCSPHPHHYDYDPPDDPVVVVVNVVVVVVSVVSNVVSVVVSVVVVVVVVVVVVVVVVVVVVVVVVVVVVVVVVVVVVVVVVVVVVVVVVVVVVVVVVVVVVVVVVVVPDPDQDPVNVVVVVVVVVVVVVVVVVVVVVVVVVVVVVVVVVVVVVVVVPDDDDPPPCDPVNVVVVVVVVVVVVVVVVVVVVVVVVVVVVVVVVPDDDPDDDD

Secondary structure (DSSP, 8-state):
-PPPP--PPEEES--TTSS-S-EEEEEEE-SSSPEEEEEETTSEEEEEEEEE-TT-SSTT-EEEEEEEEEE---SEESS---PPPP--PPEEEE-SS-TTEEEEEETTEEEEEE-HHHHHHHHHHHHS--------PPPEEEEEEE--EE----TTS----EEEEEEETTTTEEEEEETTEEEEEEPPP------------SS---SS-SS-HHHHHHHHHHHH--S---EE---TT--HHHHHHHHHHHHHHHHHHHHHHHHHHHHHHHHHHHHHHHHHHHHHHHHHHHHHHHHHHHHHHHHHHHHHHHHHHHHHHHHHHHHHHHHHHTTS-S--HHHHHHHHHHHHHHHHHHHHHHHHHHHHHHHHHHHHHHHHHTTT---------HHHHHHHHHHHHHHHHHHHHHHHHHHHHHHHHHHHTS-------

InterPro domains:
  IPR019321 Nucleoporin Nup88 [PF10168] (4-420)
  IPR037700 Nucleoporin NUP88/NUP82 [PTHR13257] (5-419)

pLDDT: mean 72.08, std 17.0, range [32.12, 97.0]

Radius of gyration: 45.06 Å; chains: 1; bounding box: 108×77×119 Å

Organism: NCBI:txid65343